Protein AF-A0A5J4YB26-F1 (afdb_monomer)

pLDDT: mean 73.68, std 24.14, range [25.22, 98.69]

Radius of gyration: 29.94 Å; Cα contacts (8 Å, |Δi|>4): 533; chains: 1; bounding box: 77×67×92 Å

Structure (mmCIF, N/CA/C/O backbone):
data_AF-A0A5J4YB26-F1
#
_entry.id   AF-A0A5J4YB26-F1
#
loop_
_atom_site.group_PDB
_atom_site.id
_atom_site.type_symbol
_atom_site.label_atom_id
_atom_site.label_alt_id
_atom_site.label_comp_id
_atom_site.label_asym_id
_atom_site.label_entity_id
_atom_site.label_seq_id
_atom_site.pdbx_PDB_ins_code
_atom_site.Cartn_x
_atom_site.Cartn_y
_atom_site.Cartn_z
_atom_site.occupancy
_atom_site.B_iso_or_equiv
_atom_site.auth_seq_id
_atom_site.auth_comp_id
_atom_site.auth_asym_id
_atom_site.auth_atom_id
_atom_site.pdbx_PDB_model_num
ATOM 1 N N . MET A 1 1 ? 15.187 0.206 20.509 1.00 40.41 1 MET A N 1
ATOM 2 C CA . MET A 1 1 ? 14.233 -0.863 20.877 1.00 40.41 1 MET A CA 1
ATOM 3 C C . MET A 1 1 ? 13.611 -1.532 19.648 1.00 40.41 1 MET A C 1
ATOM 5 O O . MET A 1 1 ? 13.842 -2.717 19.471 1.00 40.41 1 MET A O 1
ATOM 9 N N . ILE A 1 2 ? 12.955 -0.793 18.740 1.00 40.12 2 ILE A N 1
ATOM 10 C CA . ILE A 1 2 ? 12.347 -1.334 17.498 1.00 40.12 2 ILE A CA 1
ATOM 11 C C . ILE A 1 2 ? 13.345 -2.127 16.627 1.00 40.12 2 ILE A C 1
ATOM 13 O O . ILE A 1 2 ? 13.039 -3.230 16.195 1.00 40.12 2 ILE A O 1
ATOM 17 N N . ILE A 1 3 ? 14.572 -1.627 16.426 1.00 40.72 3 ILE A N 1
ATOM 18 C CA . ILE A 1 3 ? 15.612 -2.338 15.647 1.00 40.72 3 ILE A CA 1
ATOM 19 C C . ILE A 1 3 ? 16.001 -3.682 16.299 1.00 40.72 3 ILE A C 1
ATOM 21 O O . ILE A 1 3 ? 16.182 -4.681 15.609 1.00 40.72 3 ILE A O 1
ATOM 25 N N . VAL A 1 4 ? 16.073 -3.727 17.634 1.00 45.22 4 VAL A N 1
ATOM 26 C CA . VAL A 1 4 ? 16.385 -4.948 18.400 1.00 45.22 4 VAL A CA 1
ATOM 27 C C . VAL A 1 4 ? 15.220 -5.941 18.326 1.00 45.22 4 VAL A C 1
ATOM 29 O O . VAL A 1 4 ? 15.440 -7.128 18.107 1.00 45.22 4 VAL A O 1
ATOM 32 N N . GLN A 1 5 ? 13.981 -5.450 18.414 1.00 48.72 5 GLN A N 1
ATOM 33 C CA . GLN A 1 5 ? 12.765 -6.250 18.256 1.00 48.72 5 GLN A CA 1
ATOM 34 C C . GLN A 1 5 ? 12.674 -6.884 16.859 1.00 48.72 5 GLN A C 1
ATOM 36 O O . GLN A 1 5 ? 12.365 -8.068 16.746 1.00 48.72 5 GLN A O 1
ATOM 41 N N . MET A 1 6 ? 12.991 -6.128 15.802 1.00 45.78 6 MET A N 1
ATOM 42 C CA . MET A 1 6 ? 13.021 -6.639 14.427 1.00 45.78 6 MET A CA 1
ATOM 43 C C . MET A 1 6 ? 14.085 -7.732 14.251 1.00 45.78 6 MET A C 1
ATOM 45 O O . MET A 1 6 ? 13.785 -8.789 13.702 1.00 45.78 6 MET A O 1
ATOM 49 N N . SER A 1 7 ? 15.291 -7.521 14.790 1.00 43.88 7 SER A N 1
ATOM 50 C CA . SER A 1 7 ? 16.387 -8.493 14.686 1.00 43.88 7 SER A CA 1
ATOM 51 C C . SER A 1 7 ? 16.098 -9.805 15.430 1.00 43.88 7 SER A C 1
ATOM 53 O O . SER A 1 7 ? 16.418 -10.872 14.917 1.00 43.88 7 SER A O 1
ATOM 55 N N . ILE A 1 8 ? 15.479 -9.745 16.616 1.00 50.41 8 ILE A N 1
ATOM 56 C CA . ILE A 1 8 ? 15.108 -10.940 17.398 1.00 50.41 8 ILE A CA 1
ATOM 57 C C . ILE A 1 8 ? 13.956 -11.694 16.719 1.00 50.41 8 ILE A C 1
ATOM 59 O O . ILE A 1 8 ? 13.977 -12.921 16.625 1.00 50.41 8 ILE A O 1
ATOM 63 N N . ARG A 1 9 ? 12.960 -10.969 16.194 1.00 56.06 9 ARG A N 1
ATOM 64 C CA . ARG A 1 9 ? 11.796 -11.562 15.520 1.00 56.06 9 ARG A CA 1
ATOM 65 C C . ARG A 1 9 ? 12.181 -12.299 14.237 1.00 56.06 9 ARG A C 1
ATOM 67 O O . ARG A 1 9 ? 11.646 -13.379 13.979 1.00 56.06 9 ARG A O 1
ATOM 74 N N . ASP A 1 10 ? 13.118 -11.754 13.466 1.00 45.84 10 ASP A N 1
ATOM 75 C CA . ASP A 1 10 ? 13.641 -12.397 12.257 1.00 45.84 10 ASP A CA 1
ATOM 76 C C . ASP A 1 10 ? 14.317 -13.736 12.558 1.00 45.84 10 ASP A C 1
ATOM 78 O O . ASP A 1 10 ? 14.068 -14.730 11.869 1.00 45.84 10 ASP A O 1
ATOM 82 N N . GLU A 1 11 ? 15.109 -13.781 13.630 1.00 44.47 11 GLU A N 1
ATOM 83 C CA . GLU A 1 11 ? 15.840 -14.980 14.034 1.00 44.47 11 GLU A CA 1
ATOM 84 C C . GLU A 1 11 ? 14.904 -16.065 14.596 1.00 44.47 11 GLU A C 1
ATOM 86 O O . GLU A 1 11 ? 15.020 -17.229 14.211 1.00 44.47 11 GLU A O 1
ATOM 91 N N . CYS A 1 12 ? 13.911 -15.702 15.416 1.00 48.34 12 CYS A N 1
ATOM 92 C CA . CYS A 1 12 ? 12.922 -16.655 15.941 1.00 48.34 12 CYS A CA 1
ATOM 93 C C . CYS A 1 12 ? 11.986 -17.201 14.850 1.00 48.34 12 CYS A C 1
ATOM 95 O O . CYS A 1 12 ? 11.646 -18.385 14.861 1.00 48.34 12 CYS A O 1
ATOM 97 N N . THR A 1 13 ? 11.628 -16.377 13.856 1.00 47.12 13 THR A N 1
ATOM 98 C CA . THR A 1 13 ? 10.825 -16.813 12.698 1.00 47.12 13 THR A CA 1
ATOM 99 C C . THR A 1 13 ? 11.585 -17.835 11.849 1.00 47.12 13 THR A C 1
ATOM 101 O O . THR A 1 13 ? 11.000 -18.818 11.402 1.00 47.12 13 THR A O 1
ATOM 104 N N . HIS A 1 14 ? 12.901 -17.663 11.681 1.00 46.69 14 HIS A N 1
ATOM 105 C CA . HIS A 1 14 ? 13.745 -18.644 10.986 1.00 46.69 14 HIS A CA 1
ATOM 106 C C . HIS A 1 14 ? 13.886 -19.973 11.747 1.00 46.69 14 HIS A C 1
ATOM 108 O O . HIS A 1 14 ? 14.156 -21.001 11.130 1.00 46.69 14 HIS A O 1
ATOM 114 N N . ARG A 1 15 ? 13.687 -19.970 13.071 1.00 44.16 15 ARG A N 1
ATOM 115 C CA . ARG A 1 15 ? 13.785 -21.161 13.933 1.00 44.16 15 ARG A CA 1
ATOM 116 C C . ARG A 1 15 ? 12.446 -21.856 14.202 1.00 44.16 15 ARG A C 1
ATOM 118 O O . ARG A 1 15 ? 12.441 -22.919 14.813 1.00 44.16 15 ARG A O 1
ATOM 125 N N . GLY A 1 16 ? 11.325 -21.292 13.743 1.00 42.50 16 GLY A N 1
ATOM 126 C CA . GLY A 1 16 ? 9.988 -21.844 13.993 1.00 42.50 16 GLY A CA 1
ATOM 127 C C . GLY A 1 16 ? 9.535 -21.733 15.453 1.00 42.50 16 GLY A C 1
ATOM 128 O O . GLY A 1 16 ? 8.691 -22.513 15.892 1.00 42.50 16 GLY A O 1
ATOM 129 N N . GLU A 1 17 ? 10.099 -20.794 16.216 1.00 56.16 17 GLU A N 1
ATOM 130 C CA . GLU A 1 17 ? 9.740 -20.583 17.621 1.00 56.16 17 GLU A CA 1
ATOM 131 C C . GLU A 1 17 ? 8.432 -19.774 17.754 1.00 56.16 17 GLU A C 1
ATOM 133 O O . GLU A 1 17 ? 8.128 -18.942 16.890 1.00 56.16 17 GLU A O 1
ATOM 138 N N . PRO A 1 18 ? 7.639 -19.969 18.829 1.00 45.38 18 PRO A N 1
ATOM 139 C CA . PRO A 1 18 ? 6.385 -19.246 19.023 1.00 45.38 18 PRO A CA 1
ATOM 140 C C . PRO A 1 18 ? 6.619 -17.736 19.209 1.00 45.38 18 PRO A C 1
ATOM 142 O O . PRO A 1 18 ? 6.942 -17.251 20.291 1.00 45.38 18 PRO A O 1
ATOM 145 N N . THR A 1 19 ? 6.368 -16.953 18.160 1.00 57.62 19 THR A N 1
ATOM 146 C CA . THR A 1 19 ? 6.479 -15.480 18.159 1.00 57.62 19 THR A CA 1
ATOM 147 C C . THR A 1 19 ? 5.534 -14.791 19.150 1.00 57.62 19 THR A C 1
ATOM 149 O O . THR A 1 19 ? 5.773 -13.651 19.547 1.00 57.62 19 THR A O 1
ATOM 152 N N . ARG A 1 20 ? 4.480 -15.483 19.603 1.00 50.28 20 ARG A N 1
ATOM 153 C CA . ARG A 1 20 ? 3.468 -14.954 20.528 1.00 50.28 20 ARG A CA 1
ATOM 154 C C . ARG A 1 20 ? 4.021 -14.638 21.921 1.00 50.28 20 ARG A C 1
ATOM 156 O O . ARG A 1 20 ? 3.649 -13.620 22.491 1.00 50.28 20 ARG A O 1
ATOM 163 N N . GLU A 1 21 ? 4.907 -15.469 22.467 1.00 49.56 21 GLU A N 1
ATOM 164 C CA . GLU A 1 21 ? 5.466 -15.261 23.815 1.00 49.56 21 GLU A CA 1
ATOM 165 C C . GLU A 1 21 ? 6.466 -14.101 23.838 1.00 49.56 21 GLU A C 1
ATOM 167 O O . GLU A 1 21 ? 6.459 -13.286 24.757 1.00 49.56 21 GLU A O 1
ATOM 172 N N . ILE A 1 22 ? 7.246 -13.964 22.765 1.00 54.91 22 ILE A N 1
ATOM 173 C CA . ILE A 1 22 ? 8.183 -12.857 22.558 1.00 54.91 22 ILE A CA 1
ATOM 174 C C . ILE A 1 22 ? 7.421 -11.540 22.368 1.00 54.91 22 ILE A C 1
ATOM 176 O O . ILE A 1 22 ? 7.753 -10.536 22.995 1.00 54.91 22 ILE A O 1
ATOM 180 N N . ASN A 1 23 ? 6.352 -11.546 21.567 1.00 52.03 23 ASN A N 1
ATOM 181 C CA . ASN A 1 23 ? 5.495 -10.373 21.385 1.00 52.03 23 ASN A CA 1
ATOM 182 C C . ASN A 1 23 ? 4.800 -9.964 22.691 1.00 52.03 23 ASN A C 1
ATOM 184 O O . ASN A 1 23 ? 4.761 -8.776 22.999 1.00 52.03 23 ASN A O 1
ATOM 188 N N . ASN A 1 24 ? 4.326 -10.925 23.491 1.00 51.41 24 ASN A N 1
ATOM 189 C CA . ASN A 1 24 ? 3.765 -10.645 24.813 1.00 51.41 24 ASN A CA 1
ATOM 190 C C . ASN A 1 24 ? 4.822 -10.055 25.763 1.00 51.41 24 ASN A C 1
ATOM 192 O O . ASN A 1 24 ? 4.530 -9.094 26.467 1.00 51.41 24 ASN A O 1
ATOM 196 N N . ALA A 1 25 ? 6.055 -10.572 25.760 1.00 47.97 25 ALA A N 1
ATOM 197 C CA . ALA A 1 25 ? 7.146 -10.042 26.582 1.00 47.97 25 ALA A CA 1
ATOM 198 C C . ALA A 1 25 ? 7.526 -8.601 26.195 1.00 47.97 25 ALA A C 1
ATOM 200 O O . ALA A 1 25 ? 7.747 -7.765 27.070 1.00 47.97 25 ALA A O 1
ATOM 201 N N . PHE A 1 26 ? 7.540 -8.275 24.898 1.00 57.22 26 PHE A N 1
ATOM 202 C CA . PHE A 1 26 ? 7.781 -6.905 24.436 1.00 57.22 26 PHE A CA 1
ATOM 203 C C . PHE A 1 26 ? 6.594 -5.968 24.681 1.00 57.22 26 PHE A C 1
ATOM 205 O O . PHE A 1 26 ? 6.813 -4.806 25.008 1.00 57.22 26 PHE A O 1
ATOM 212 N N . GLN A 1 27 ? 5.354 -6.455 24.587 1.00 50.16 27 GLN A N 1
ATOM 213 C CA . GLN A 1 27 ? 4.171 -5.686 24.987 1.00 50.16 27 GLN A CA 1
ATOM 214 C C . GLN A 1 27 ? 4.169 -5.384 26.491 1.00 50.16 27 GLN A C 1
ATOM 216 O O . GLN A 1 27 ? 3.806 -4.278 26.877 1.00 50.16 27 GLN A O 1
ATOM 221 N N . ILE A 1 28 ? 4.628 -6.319 27.331 1.00 48.75 28 ILE A N 1
ATOM 222 C CA . ILE A 1 28 ? 4.820 -6.096 28.773 1.00 48.75 28 ILE A CA 1
ATOM 223 C C . ILE A 1 28 ? 5.913 -5.045 29.014 1.00 48.75 28 ILE A C 1
ATOM 225 O O . ILE A 1 28 ? 5.673 -4.096 29.750 1.00 48.75 28 ILE A O 1
ATOM 229 N N . LEU A 1 29 ? 7.065 -5.142 28.338 1.00 43.84 29 LEU A N 1
ATOM 230 C CA . LEU A 1 29 ? 8.142 -4.143 28.441 1.00 43.84 29 LEU A CA 1
ATOM 231 C C . LEU A 1 29 ? 7.708 -2.740 27.990 1.00 43.84 29 LEU A C 1
ATOM 233 O O . LEU A 1 29 ? 8.163 -1.752 28.553 1.00 43.84 29 LEU A O 1
ATOM 237 N N . TRP A 1 30 ? 6.819 -2.644 26.998 1.00 46.50 30 TRP A N 1
ATOM 238 C CA . TRP A 1 30 ? 6.268 -1.366 26.541 1.00 46.50 30 TRP A CA 1
ATOM 239 C C . TRP A 1 30 ? 5.185 -0.830 27.495 1.00 46.50 30 T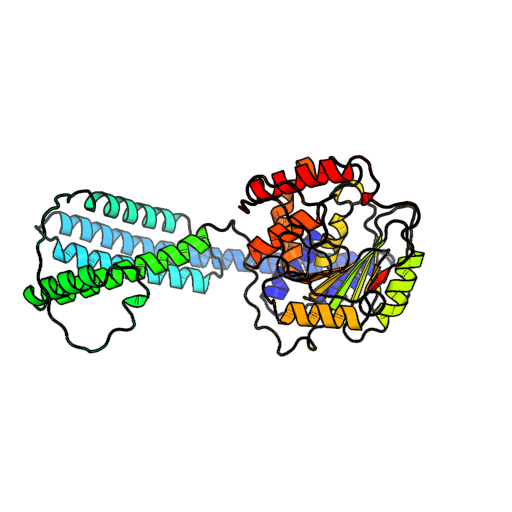RP A C 1
ATOM 241 O O . TRP A 1 30 ? 5.083 0.376 27.701 1.00 46.50 30 TRP A O 1
ATOM 251 N N . ALA A 1 31 ? 4.393 -1.706 28.121 1.00 43.97 31 ALA A N 1
ATOM 252 C CA . ALA A 1 31 ? 3.385 -1.315 29.107 1.00 43.97 31 ALA A CA 1
ATOM 253 C C . ALA A 1 31 ? 3.997 -0.897 30.463 1.00 43.97 31 ALA A C 1
ATOM 255 O O . ALA A 1 31 ? 3.450 -0.027 31.144 1.00 43.97 31 ALA A O 1
ATOM 256 N N . GLU A 1 32 ? 5.135 -1.481 30.854 1.00 44.50 32 GLU A N 1
ATOM 257 C CA . GLU A 1 32 ? 5.799 -1.235 32.145 1.00 44.50 32 GLU A CA 1
ATOM 258 C C . GLU A 1 32 ? 6.644 0.052 32.200 1.00 44.50 32 GLU A C 1
ATOM 260 O O . GLU A 1 32 ? 7.015 0.474 33.295 1.00 44.50 32 GLU A O 1
ATOM 265 N N . ASP A 1 33 ? 6.827 0.772 31.084 1.00 41.16 33 ASP A N 1
ATOM 266 C CA . ASP A 1 33 ? 7.451 2.115 31.059 1.00 41.16 33 ASP A CA 1
ATOM 267 C C . ASP A 1 33 ? 6.587 3.197 31.758 1.00 41.16 33 ASP A C 1
ATOM 269 O O . ASP A 1 33 ? 6.915 4.381 31.806 1.00 41.16 33 ASP A O 1
ATOM 273 N N . THR A 1 34 ? 5.467 2.783 32.360 1.00 44.06 34 THR A N 1
ATOM 274 C CA . THR A 1 34 ? 4.607 3.617 33.208 1.00 44.06 34 THR A CA 1
ATOM 275 C C . THR A 1 34 ? 4.614 3.215 34.692 1.00 44.06 34 THR A C 1
ATOM 277 O O . THR A 1 34 ? 3.945 3.875 35.489 1.00 44.06 34 THR A O 1
ATOM 280 N N . ALA A 1 35 ? 5.379 2.193 35.121 1.00 43.72 35 ALA A N 1
ATOM 281 C CA . ALA A 1 35 ? 5.344 1.721 36.513 1.00 43.72 35 ALA A CA 1
ATOM 282 C C . ALA A 1 35 ? 6.693 1.225 37.091 1.00 43.72 35 ALA A C 1
ATOM 284 O O . ALA A 1 35 ? 7.090 0.079 36.933 1.00 43.72 35 ALA A O 1
ATOM 285 N N . THR A 1 36 ? 7.285 2.061 37.955 1.00 45.12 36 THR A N 1
ATOM 286 C CA . THR A 1 36 ? 8.329 1.787 38.980 1.00 45.12 36 THR A CA 1
ATOM 287 C C . THR A 1 36 ? 9.696 1.189 38.545 1.00 45.12 36 THR A C 1
ATOM 289 O O . THR A 1 36 ? 9.761 0.037 38.124 1.00 45.12 36 THR A O 1
ATOM 292 N N . PRO A 1 37 ? 10.838 1.869 38.819 1.00 41.41 37 PRO A N 1
ATOM 293 C CA . PRO A 1 37 ? 12.167 1.522 38.270 1.00 41.41 37 PRO A CA 1
ATOM 294 C C . PRO A 1 37 ? 12.801 0.186 38.703 1.00 41.41 37 PRO A C 1
ATOM 296 O O . PRO A 1 37 ? 13.736 -0.284 38.068 1.00 41.41 37 PRO A O 1
ATOM 299 N N . LEU A 1 38 ? 12.346 -0.445 39.788 1.00 43.09 38 LEU A N 1
ATOM 300 C CA . LEU A 1 38 ? 13.096 -1.530 40.449 1.00 43.09 38 LEU A CA 1
ATOM 301 C C . LEU A 1 38 ? 13.007 -2.912 39.770 1.00 43.09 38 LEU A C 1
ATOM 303 O O . LEU A 1 38 ? 13.754 -3.811 40.148 1.00 43.09 38 LEU A O 1
ATOM 307 N N . LYS A 1 39 ? 12.113 -3.115 38.791 1.00 43.25 39 LYS A N 1
ATOM 308 C CA . LYS A 1 39 ? 11.963 -4.407 38.082 1.00 43.25 39 LYS A CA 1
ATOM 309 C C . LYS A 1 39 ? 12.653 -4.461 36.715 1.00 43.25 39 LYS A C 1
ATOM 311 O O . LYS A 1 39 ? 12.980 -5.556 36.257 1.00 43.25 39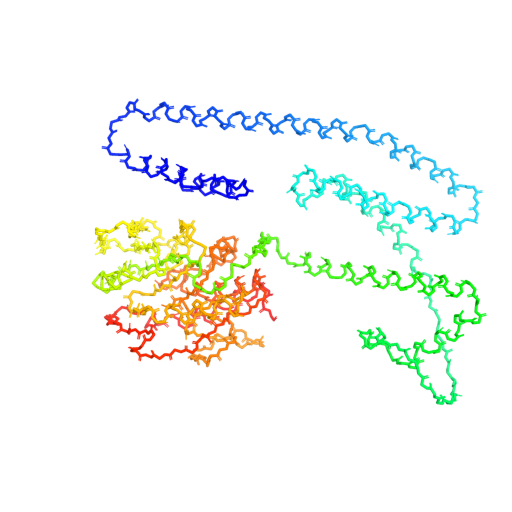 LYS A O 1
ATOM 316 N N . ALA A 1 40 ? 12.930 -3.309 36.105 1.00 47.75 40 ALA A N 1
ATOM 317 C CA . ALA A 1 40 ? 13.568 -3.221 34.792 1.00 47.75 40 ALA A CA 1
ATOM 318 C C . ALA A 1 40 ? 15.005 -3.784 34.798 1.00 47.75 40 ALA A C 1
ATOM 320 O O . ALA A 1 40 ? 15.402 -4.486 33.867 1.00 47.75 40 ALA A O 1
ATOM 321 N N . ASP A 1 41 ? 15.752 -3.581 35.887 1.00 48.81 41 ASP A N 1
ATOM 322 C CA . ASP A 1 41 ? 17.157 -4.004 35.988 1.00 48.81 41 ASP A CA 1
ATOM 323 C C . ASP A 1 41 ? 17.338 -5.529 35.928 1.00 48.81 41 ASP A C 1
ATOM 325 O O . ASP A 1 41 ? 18.287 -6.030 35.322 1.00 48.81 41 ASP A O 1
ATOM 329 N N . ALA A 1 42 ? 16.403 -6.297 36.496 1.00 52.19 42 ALA A N 1
ATOM 330 C CA . ALA A 1 42 ? 16.477 -7.758 36.491 1.00 52.19 42 ALA A CA 1
ATOM 331 C C . ALA A 1 42 ? 16.196 -8.353 35.098 1.00 52.19 42 ALA A C 1
ATOM 333 O O . ALA A 1 42 ? 16.859 -9.308 34.684 1.00 52.19 42 ALA A O 1
ATOM 334 N N . ALA A 1 43 ? 15.246 -7.774 34.356 1.00 52.78 43 ALA A N 1
ATOM 335 C CA . ALA A 1 43 ? 14.901 -8.213 33.005 1.00 52.78 43 ALA A CA 1
ATOM 336 C C . ALA A 1 43 ? 16.019 -7.890 31.999 1.00 52.78 43 ALA A C 1
ATOM 338 O O . ALA A 1 43 ? 16.396 -8.743 31.190 1.00 52.78 43 ALA A O 1
ATOM 339 N N . VAL A 1 44 ? 16.612 -6.695 32.100 1.00 56.47 44 VAL A N 1
ATOM 340 C CA . VAL A 1 44 ? 17.757 -6.279 31.274 1.00 56.47 44 VAL A CA 1
ATOM 341 C C . VAL A 1 44 ? 18.982 -7.158 31.546 1.00 56.47 44 VAL A C 1
ATOM 343 O O . VAL A 1 44 ? 19.654 -7.591 30.605 1.00 56.47 44 VAL A O 1
ATOM 346 N N . LEU A 1 45 ? 19.248 -7.497 32.811 1.00 56.22 45 LEU A N 1
ATOM 347 C CA . LEU A 1 45 ? 20.354 -8.381 33.183 1.00 56.22 45 LEU A CA 1
ATOM 348 C C . LEU A 1 45 ? 20.174 -9.804 32.625 1.00 56.22 45 LEU A C 1
ATOM 350 O O . LEU A 1 45 ? 21.124 -10.388 32.101 1.00 56.22 45 LEU A O 1
ATOM 354 N N . HIS A 1 46 ? 18.954 -10.348 32.681 1.00 58.28 46 HIS A N 1
ATOM 355 C CA . HIS A 1 46 ? 18.648 -11.675 32.141 1.00 58.28 46 HIS A CA 1
ATOM 356 C C . HIS A 1 46 ? 18.793 -11.727 30.610 1.00 58.28 46 HIS A C 1
ATOM 358 O O . HIS A 1 46 ? 19.409 -12.651 30.076 1.00 58.28 46 HIS A O 1
ATOM 364 N N . ALA A 1 47 ? 18.299 -10.707 29.898 1.00 54.47 47 ALA A N 1
ATOM 365 C CA . ALA A 1 47 ? 18.445 -10.602 28.444 1.00 54.47 47 ALA A CA 1
ATOM 366 C C . ALA A 1 47 ? 19.917 -10.466 28.014 1.00 54.47 47 ALA A C 1
ATOM 368 O O . ALA A 1 47 ? 20.353 -11.100 27.051 1.00 54.47 47 ALA A O 1
ATOM 369 N N . THR A 1 48 ? 20.706 -9.693 28.767 1.00 60.38 48 THR A N 1
ATOM 370 C CA . THR A 1 48 ? 22.144 -9.511 28.510 1.00 60.38 48 THR A CA 1
ATOM 371 C C . THR A 1 48 ? 22.911 -10.827 28.656 1.00 60.38 48 THR A C 1
ATOM 373 O O . THR A 1 48 ? 23.770 -11.135 27.830 1.00 60.38 48 THR A O 1
ATOM 376 N N . LYS A 1 49 ? 22.565 -11.643 29.660 1.00 65.56 49 LYS A N 1
ATOM 377 C CA . LYS A 1 49 ? 23.182 -12.957 29.874 1.00 65.56 49 LYS A CA 1
ATOM 378 C C . LYS A 1 49 ? 22.880 -13.936 28.730 1.00 65.56 49 LYS A C 1
ATOM 380 O O . LYS A 1 49 ? 23.799 -14.582 28.234 1.00 65.56 49 LYS A O 1
ATOM 385 N N . GLY A 1 50 ? 21.632 -13.987 28.254 1.00 66.62 50 GLY A N 1
ATOM 386 C CA . GLY A 1 50 ? 21.257 -14.834 27.112 1.00 66.62 50 GLY A CA 1
ATOM 387 C C . GLY A 1 50 ? 21.999 -14.466 25.819 1.00 66.62 50 GLY A C 1
ATOM 388 O O . GLY A 1 50 ? 22.455 -15.342 25.087 1.00 66.62 50 GLY A O 1
ATOM 389 N N . LEU A 1 51 ? 22.206 -13.169 25.569 1.00 50.97 51 LEU A N 1
ATOM 390 C CA . LEU A 1 51 ? 23.003 -12.686 24.434 1.00 50.97 51 LEU A CA 1
ATOM 391 C C . LEU A 1 51 ? 24.479 -13.105 24.524 1.00 50.97 51 LEU A C 1
ATOM 393 O O . LEU A 1 51 ? 25.061 -13.504 23.515 1.00 50.97 51 LEU A O 1
ATOM 397 N N . GLN A 1 52 ? 25.081 -13.054 25.714 1.00 60.97 52 GLN A N 1
ATOM 398 C CA . GLN A 1 52 ? 26.474 -13.470 25.922 1.00 60.97 52 GLN A CA 1
ATOM 399 C C . GLN A 1 52 ? 26.681 -14.971 25.670 1.00 60.97 52 GLN A C 1
ATOM 401 O O . GLN A 1 52 ? 27.673 -15.357 25.052 1.00 60.97 52 GLN A O 1
ATOM 406 N N . GLU A 1 53 ? 25.732 -15.815 26.079 1.00 63.66 53 GLU A N 1
ATOM 407 C CA . GLU A 1 53 ? 25.777 -17.266 25.846 1.00 63.66 53 GLU A CA 1
ATOM 408 C C . GLU A 1 53 ? 25.659 -17.613 24.348 1.00 63.66 53 GLU A C 1
ATOM 410 O O . GLU A 1 53 ? 26.389 -18.472 23.846 1.00 63.66 53 GLU A O 1
ATOM 415 N N . ILE A 1 54 ? 24.819 -16.886 23.600 1.00 59.41 54 ILE A N 1
ATOM 416 C CA . ILE A 1 54 ? 24.702 -17.032 22.137 1.00 59.41 54 ILE A CA 1
ATOM 417 C C . ILE A 1 54 ? 26.010 -16.642 21.432 1.00 59.41 54 ILE A C 1
ATOM 419 O O . ILE A 1 54 ? 26.433 -17.324 20.494 1.00 59.41 54 ILE A O 1
ATOM 423 N N . ILE A 1 55 ? 26.662 -15.560 21.871 1.00 60.00 55 ILE A N 1
ATOM 424 C CA . ILE A 1 55 ? 27.939 -15.103 21.302 1.00 60.00 55 ILE A CA 1
ATOM 425 C C . ILE A 1 55 ? 29.036 -16.152 21.528 1.00 60.00 55 ILE A C 1
ATOM 427 O O . ILE A 1 55 ? 29.715 -16.531 20.572 1.00 60.00 55 ILE A O 1
ATOM 431 N N . ALA A 1 56 ? 29.156 -16.683 22.748 1.00 73.06 56 ALA A N 1
ATOM 432 C CA . ALA A 1 56 ? 30.148 -17.706 23.083 1.00 73.06 56 ALA A CA 1
ATOM 433 C C . ALA A 1 56 ? 29.986 -18.987 22.238 1.00 73.06 56 ALA A C 1
ATOM 435 O O . ALA A 1 56 ? 30.971 -19.534 21.737 1.00 73.06 56 ALA A O 1
ATOM 436 N N . GLY A 1 57 ? 28.746 -19.432 21.995 1.00 80.12 57 GLY A N 1
ATOM 437 C CA . GLY A 1 57 ? 28.474 -20.586 21.128 1.00 80.12 57 GLY A CA 1
ATOM 438 C C . GLY A 1 57 ? 28.909 -20.376 19.669 1.00 80.12 57 GLY A C 1
ATOM 439 O O . GLY A 1 57 ? 29.409 -21.303 19.025 1.00 80.12 57 GLY A O 1
ATOM 440 N N . LYS A 1 58 ? 28.785 -19.148 19.142 1.00 66.06 58 LYS A N 1
ATOM 441 C CA . LYS A 1 58 ? 29.230 -18.816 17.775 1.00 66.06 58 LYS A CA 1
ATOM 442 C C . LYS A 1 58 ? 30.756 -18.811 17.645 1.00 66.06 58 LYS A C 1
ATOM 444 O O . LYS A 1 58 ? 31.279 -19.257 16.622 1.00 66.06 58 LYS A O 1
ATOM 449 N N . GLU A 1 59 ? 31.481 -18.364 18.669 1.00 74.38 59 GLU A N 1
ATOM 450 C CA . GLU A 1 59 ? 32.950 -18.393 18.672 1.00 74.38 59 GLU A CA 1
ATOM 451 C C . GLU A 1 59 ? 33.499 -19.825 18.633 1.00 74.38 59 GLU A C 1
ATOM 453 O O . GLU A 1 59 ? 34.420 -20.111 17.862 1.00 74.38 59 GLU A O 1
ATOM 458 N N . GLU A 1 60 ? 32.894 -20.754 19.380 1.00 80.00 60 GLU A N 1
ATOM 459 C CA . GLU A 1 60 ? 33.284 -22.168 19.361 1.00 80.00 60 GLU A CA 1
ATOM 460 C C . GLU A 1 60 ? 33.092 -22.796 17.968 1.00 80.00 60 GLU A C 1
ATOM 462 O O . GLU A 1 60 ? 33.973 -23.498 17.458 1.00 80.00 60 GLU A O 1
ATOM 467 N N . GLN A 1 61 ? 31.969 -22.502 17.306 1.00 67.12 61 GLN A N 1
ATOM 468 C CA . GLN A 1 61 ? 31.683 -23.001 15.959 1.00 67.12 61 GLN A CA 1
ATOM 469 C C . GLN A 1 61 ? 32.694 -22.479 14.924 1.00 67.12 61 GLN A C 1
ATOM 471 O O . GLN A 1 61 ? 33.174 -23.246 14.083 1.00 67.12 61 GLN A O 1
ATOM 476 N N . ILE A 1 62 ? 33.085 -21.203 15.019 1.00 62.62 62 ILE A N 1
ATOM 477 C CA . ILE A 1 62 ? 34.125 -20.606 14.166 1.00 62.62 62 ILE A CA 1
ATOM 478 C C . ILE A 1 62 ? 35.474 -21.307 14.375 1.00 62.62 62 ILE A C 1
ATOM 480 O O . ILE A 1 62 ? 36.177 -21.588 13.401 1.00 62.62 62 ILE A O 1
ATOM 484 N N . GLN A 1 63 ? 35.840 -21.636 15.617 1.00 77.81 63 GLN A N 1
ATOM 485 C CA . GLN A 1 63 ? 37.095 -22.342 15.900 1.00 77.81 63 GLN A CA 1
ATOM 486 C C . GLN A 1 63 ? 37.103 -23.773 15.345 1.00 77.81 63 GLN A C 1
ATOM 488 O O . GLN A 1 63 ? 38.105 -24.200 14.767 1.00 77.81 63 GLN A O 1
ATOM 493 N N . ARG A 1 64 ? 35.975 -24.494 15.419 1.00 72.12 64 ARG A N 1
ATOM 494 C CA . ARG A 1 64 ? 35.837 -25.832 14.810 1.00 72.12 64 ARG A CA 1
ATOM 495 C C . ARG A 1 64 ? 36.024 -25.796 13.290 1.00 72.12 64 ARG A C 1
ATOM 497 O O . ARG A 1 64 ? 36.715 -26.654 12.740 1.00 72.12 64 ARG A O 1
ATOM 504 N N . LEU A 1 65 ? 35.474 -24.783 12.616 1.00 59.19 65 LEU A N 1
ATOM 505 C CA . LEU A 1 65 ? 35.639 -24.601 11.169 1.00 59.19 65 LEU A CA 1
ATOM 506 C C . LEU A 1 65 ? 37.083 -24.247 10.787 1.00 59.19 65 LEU A C 1
ATOM 508 O O . LEU A 1 65 ? 37.615 -24.814 9.831 1.00 59.19 65 LEU A O 1
ATOM 512 N N . LYS A 1 66 ? 37.756 -23.384 11.560 1.00 65.75 66 LYS A N 1
ATOM 513 C CA . LYS A 1 66 ? 39.184 -23.073 11.361 1.00 65.75 66 LYS A CA 1
ATOM 514 C C . LYS A 1 66 ? 40.067 -24.314 11.508 1.00 65.75 66 LYS A C 1
ATOM 516 O O . LYS A 1 66 ? 40.965 -24.527 10.696 1.00 65.75 66 LYS A O 1
ATOM 521 N N . HIS A 1 67 ? 39.784 -25.157 12.500 1.00 77.44 67 HIS A N 1
ATOM 522 C CA . HIS A 1 67 ? 40.498 -26.416 12.701 1.00 77.44 67 HIS A CA 1
ATOM 523 C C . HIS A 1 67 ? 40.263 -27.403 11.543 1.00 77.44 67 HIS A C 1
ATOM 525 O O . HIS A 1 67 ? 41.208 -28.014 11.045 1.00 77.44 67 HIS A O 1
ATOM 531 N N . ALA A 1 68 ? 39.025 -27.523 11.052 1.00 61.28 68 ALA A N 1
ATOM 532 C CA . ALA A 1 68 ? 38.710 -28.355 9.889 1.00 61.28 68 ALA A CA 1
ATOM 533 C C . ALA A 1 68 ? 39.438 -27.881 8.615 1.00 61.28 68 ALA A C 1
ATOM 535 O O . ALA A 1 68 ? 40.026 -28.697 7.905 1.00 61.28 68 ALA A O 1
ATOM 536 N N . ALA A 1 69 ? 39.474 -26.568 8.359 1.00 53.97 69 ALA A N 1
ATOM 537 C CA . ALA A 1 69 ? 40.185 -25.986 7.220 1.00 53.97 69 ALA A CA 1
ATOM 538 C C . ALA A 1 69 ? 41.706 -26.234 7.285 1.00 53.97 69 ALA A C 1
ATOM 540 O O . ALA A 1 69 ? 42.327 -26.582 6.276 1.00 53.97 69 ALA A O 1
ATOM 541 N N . ALA A 1 70 ? 42.302 -26.132 8.479 1.00 73.56 70 ALA A N 1
ATOM 542 C CA . ALA A 1 70 ? 43.721 -26.415 8.695 1.00 73.56 70 ALA A CA 1
ATOM 543 C C . ALA A 1 70 ? 44.096 -27.872 8.364 1.00 73.56 70 ALA A C 1
ATOM 545 O O . ALA A 1 70 ? 45.179 -28.112 7.834 1.00 73.56 70 ALA A O 1
ATOM 546 N N . ASN A 1 71 ? 43.188 -28.827 8.594 1.00 70.19 71 ASN A N 1
ATOM 547 C CA . ASN A 1 71 ? 43.413 -30.248 8.309 1.00 70.19 71 ASN A CA 1
ATOM 548 C C . ASN A 1 71 ? 43.266 -30.616 6.822 1.00 70.19 71 ASN A C 1
ATOM 550 O O . ASN A 1 71 ? 43.836 -31.610 6.378 1.00 70.19 71 ASN A O 1
ATOM 554 N N . ILE A 1 72 ? 42.531 -29.824 6.035 1.00 60.88 72 ILE A N 1
ATOM 555 C CA . ILE A 1 72 ? 42.316 -30.072 4.596 1.00 60.88 72 ILE A CA 1
ATOM 556 C C . ILE A 1 72 ? 43.474 -29.514 3.750 1.00 60.88 72 ILE A C 1
ATOM 558 O O . ILE A 1 72 ? 43.838 -30.086 2.719 1.00 60.88 72 ILE A O 1
ATOM 562 N N . ARG A 1 73 ? 44.098 -28.418 4.199 1.00 60.41 73 ARG A N 1
ATOM 563 C CA . ARG A 1 73 ? 45.158 -27.696 3.474 1.00 60.41 73 ARG A CA 1
ATOM 564 C C . ARG A 1 73 ? 46.348 -28.575 3.018 1.00 60.41 73 ARG A C 1
ATOM 566 O O . ARG A 1 73 ? 46.745 -28.429 1.860 1.00 60.41 73 ARG A O 1
ATOM 573 N N . PRO A 1 74 ? 46.895 -29.510 3.824 1.00 73.50 74 PRO A N 1
ATOM 574 C CA . PRO A 1 74 ? 48.015 -30.355 3.399 1.00 73.50 74 PRO A CA 1
ATOM 575 C C . PRO A 1 74 ? 47.645 -31.322 2.266 1.00 73.50 74 PRO A C 1
ATOM 577 O O . PRO A 1 74 ? 48.441 -31.529 1.353 1.00 73.50 74 PRO A O 1
ATOM 580 N N . ALA A 1 75 ? 46.422 -31.865 2.274 1.00 60.78 75 ALA A N 1
ATOM 581 C CA . ALA A 1 75 ? 45.945 -32.780 1.235 1.00 60.78 75 ALA A CA 1
ATOM 582 C C . ALA A 1 75 ? 45.794 -32.072 -0.123 1.00 60.78 75 ALA A C 1
ATOM 584 O O . ALA A 1 75 ? 46.152 -32.622 -1.167 1.00 60.78 75 ALA A O 1
ATOM 585 N N . VAL A 1 76 ? 45.331 -30.817 -0.108 1.00 56.53 76 VAL A N 1
ATOM 586 C CA . VAL A 1 76 ? 45.255 -29.967 -1.308 1.00 56.53 76 VAL A CA 1
ATOM 587 C C . VAL A 1 76 ? 46.656 -29.671 -1.853 1.00 56.53 76 VAL A C 1
ATOM 589 O O . VAL A 1 76 ? 46.895 -29.815 -3.052 1.00 56.53 76 VAL A O 1
ATOM 592 N N . GLN A 1 77 ? 47.610 -29.332 -0.982 1.00 64.62 77 GLN A N 1
ATOM 593 C CA . GLN A 1 77 ? 48.998 -29.067 -1.379 1.00 64.62 77 GLN A CA 1
ATOM 594 C C . GLN A 1 77 ? 49.695 -30.312 -1.947 1.00 64.62 77 GLN A C 1
ATOM 596 O O . GLN A 1 77 ? 50.353 -30.223 -2.983 1.00 64.62 77 GLN A O 1
ATOM 601 N N . GLN A 1 78 ? 49.503 -31.479 -1.329 1.00 70.56 78 GLN A N 1
ATOM 602 C CA . GLN A 1 78 ? 50.062 -32.747 -1.802 1.00 70.56 78 GLN A CA 1
ATOM 603 C C . GLN A 1 78 ? 49.488 -33.146 -3.170 1.00 70.56 78 GLN A C 1
ATOM 605 O O . GLN A 1 78 ? 50.229 -33.573 -4.056 1.00 70.56 78 GLN A O 1
ATOM 610 N N . THR A 1 79 ? 48.186 -32.931 -3.379 1.00 58.81 79 THR A N 1
ATOM 611 C CA . THR A 1 79 ? 47.520 -33.169 -4.670 1.00 58.81 79 THR A CA 1
ATOM 612 C C . THR A 1 79 ? 48.051 -32.225 -5.752 1.00 58.81 79 THR A C 1
ATOM 614 O O . THR A 1 79 ? 48.334 -32.658 -6.868 1.00 58.81 79 THR A O 1
ATOM 617 N N . SER A 1 80 ? 48.260 -30.947 -5.419 1.00 56.41 80 SER A N 1
ATOM 618 C CA . SER A 1 80 ? 48.857 -29.967 -6.334 1.00 56.41 80 SER A CA 1
ATOM 619 C C . SER A 1 80 ? 50.300 -30.320 -6.710 1.00 56.41 80 SER A C 1
ATOM 621 O O . SER A 1 80 ? 50.681 -30.158 -7.866 1.00 56.41 80 SER A O 1
ATOM 623 N N . GLN A 1 81 ? 51.105 -30.817 -5.766 1.00 66.38 81 GLN A N 1
ATOM 624 C CA . GLN A 1 81 ? 52.484 -31.238 -6.036 1.00 66.38 81 GLN A CA 1
ATOM 625 C C . GLN A 1 81 ? 52.544 -32.488 -6.922 1.00 66.38 81 GLN A C 1
ATOM 627 O O . GLN A 1 81 ? 53.332 -32.523 -7.868 1.00 66.38 81 GLN A O 1
ATOM 632 N N . ALA A 1 82 ? 51.680 -33.477 -6.670 1.00 63.19 82 ALA A N 1
ATOM 633 C CA . ALA A 1 82 ? 51.550 -34.656 -7.525 1.00 63.19 82 ALA A CA 1
ATOM 634 C C . ALA A 1 82 ? 51.149 -34.269 -8.962 1.00 63.19 82 ALA A C 1
ATOM 636 O O . ALA A 1 82 ? 51.668 -34.823 -9.930 1.00 63.19 82 ALA A O 1
ATOM 637 N N . PHE A 1 83 ? 50.288 -33.260 -9.113 1.00 53.28 83 PHE A N 1
ATOM 638 C CA . PHE A 1 83 ? 49.867 -32.745 -10.415 1.00 53.28 83 PHE A CA 1
ATOM 639 C C . PHE A 1 83 ? 51.016 -32.091 -11.198 1.00 53.28 83 PHE A C 1
ATOM 641 O O . PHE A 1 83 ? 51.208 -32.398 -12.375 1.00 53.28 83 PHE A O 1
ATOM 648 N N . SER A 1 84 ? 51.834 -31.260 -10.543 1.00 59.22 84 SER A N 1
ATOM 649 C CA . SER A 1 84 ? 53.017 -30.645 -11.166 1.00 59.22 84 SER A CA 1
ATOM 650 C C . SER A 1 84 ? 54.039 -31.681 -11.650 1.00 59.22 84 SER A C 1
ATOM 652 O O . SER A 1 84 ? 54.704 -31.468 -12.662 1.00 59.22 84 SER A O 1
ATOM 654 N N . GLN A 1 85 ? 54.141 -32.825 -10.967 1.00 64.56 85 GLN A N 1
ATOM 655 C CA . GLN A 1 85 ? 55.012 -33.935 -11.372 1.00 64.56 85 GLN A CA 1
ATOM 656 C C . GLN A 1 85 ? 54.449 -34.720 -12.573 1.00 64.56 85 GLN A C 1
ATOM 658 O O . GLN A 1 85 ? 55.208 -35.127 -13.454 1.00 64.56 85 GLN A O 1
ATOM 663 N N . ILE A 1 86 ? 53.124 -34.886 -12.660 1.00 58.69 86 ILE A N 1
ATOM 664 C CA . ILE A 1 86 ? 52.454 -35.544 -13.798 1.00 58.69 86 ILE A CA 1
ATOM 665 C C . ILE A 1 86 ? 52.540 -34.673 -15.060 1.00 58.69 86 ILE A C 1
ATOM 667 O O . ILE A 1 86 ? 52.866 -35.178 -16.134 1.00 58.69 86 ILE A O 1
ATOM 671 N N . HIS A 1 87 ? 52.341 -33.357 -14.931 1.00 54.03 87 HIS A N 1
ATOM 672 C CA . HIS A 1 87 ? 52.440 -32.410 -16.049 1.00 54.03 87 HIS A CA 1
ATOM 673 C C . HIS A 1 87 ? 53.850 -32.368 -16.672 1.00 54.03 87 HIS A C 1
ATOM 675 O O . HIS A 1 87 ? 54.007 -32.048 -17.850 1.00 54.03 87 HIS A O 1
ATOM 681 N N . ALA A 1 88 ? 54.885 -32.712 -15.902 1.00 53.78 88 ALA A N 1
ATOM 682 C CA . ALA A 1 88 ? 56.267 -32.716 -16.367 1.00 53.78 88 ALA A CA 1
ATOM 683 C C . ALA A 1 88 ? 56.662 -33.967 -17.182 1.00 53.78 88 ALA A C 1
ATOM 685 O O . ALA A 1 88 ? 57.751 -33.967 -17.752 1.00 53.78 88 ALA A O 1
ATOM 686 N N . SER A 1 89 ? 55.836 -35.029 -17.248 1.00 54.28 89 SER A N 1
ATOM 687 C CA . SER A 1 89 ? 56.318 -36.348 -17.702 1.00 54.28 89 SER A CA 1
ATOM 688 C C . SER A 1 89 ? 55.633 -37.033 -18.898 1.00 54.28 89 SER A C 1
ATOM 690 O O . SER A 1 89 ? 56.159 -38.065 -19.308 1.00 54.28 89 SER A O 1
ATOM 692 N N . THR A 1 90 ? 54.558 -36.544 -19.549 1.00 43.09 90 THR A N 1
ATOM 693 C CA . THR A 1 90 ? 54.133 -37.081 -20.884 1.00 43.09 90 THR A CA 1
ATOM 694 C C . THR A 1 90 ? 53.000 -36.313 -21.599 1.00 43.09 90 THR A C 1
ATOM 696 O O . THR A 1 90 ? 52.194 -35.637 -20.968 1.00 43.09 90 THR A O 1
ATOM 699 N N . ASN A 1 91 ? 52.898 -36.497 -22.933 1.00 54.09 91 ASN A N 1
ATOM 700 C CA . ASN A 1 91 ? 51.793 -36.099 -23.835 1.00 54.09 91 ASN A CA 1
ATOM 701 C C . ASN A 1 91 ? 50.434 -36.728 -23.432 1.00 54.09 91 ASN A C 1
ATOM 703 O O . ASN A 1 91 ? 50.018 -37.742 -23.993 1.00 54.09 91 ASN A O 1
ATOM 707 N N . GLY A 1 92 ? 49.733 -36.136 -22.462 1.00 47.06 92 GLY A N 1
ATOM 708 C CA . GLY A 1 92 ? 48.548 -36.727 -21.824 1.00 47.06 92 GLY A CA 1
ATOM 709 C C . GLY A 1 92 ? 47.275 -35.877 -21.872 1.00 47.06 92 GLY A C 1
ATOM 710 O O . GLY A 1 92 ? 46.700 -35.595 -20.826 1.00 47.06 92 GLY A O 1
ATOM 711 N N . VAL A 1 93 ? 46.781 -35.509 -23.058 1.00 48.56 93 VAL A N 1
ATOM 712 C CA . VAL A 1 93 ? 45.527 -34.727 -23.206 1.00 48.56 93 VAL A CA 1
ATOM 713 C C . VAL A 1 93 ? 44.293 -35.477 -22.658 1.00 48.56 93 VAL A C 1
ATOM 715 O O . VAL A 1 93 ? 43.389 -34.862 -22.099 1.00 48.56 93 VAL A O 1
ATOM 718 N N . LEU A 1 94 ? 44.263 -36.815 -22.736 1.00 46.50 94 LEU A N 1
ATOM 719 C CA . LEU A 1 94 ? 43.129 -37.628 -22.259 1.00 46.50 94 LEU A CA 1
ATOM 720 C C . LEU A 1 94 ? 43.121 -37.877 -20.741 1.00 46.50 94 LEU A C 1
ATOM 722 O O . LEU A 1 94 ? 42.050 -37.969 -20.144 1.00 46.50 94 LEU A O 1
ATOM 726 N N . VAL A 1 95 ? 44.292 -37.954 -20.105 1.00 52.66 95 VAL A N 1
ATOM 727 C CA . VAL A 1 95 ? 44.399 -38.118 -18.643 1.00 52.66 95 VAL A CA 1
ATOM 728 C C . VAL A 1 95 ? 44.029 -36.810 -17.937 1.00 52.66 95 VAL A C 1
ATOM 730 O O . VAL A 1 95 ? 43.345 -36.831 -16.915 1.00 52.66 95 VAL A O 1
ATOM 733 N N . LEU A 1 96 ? 44.380 -35.669 -18.542 1.00 50.06 96 LEU A N 1
ATOM 734 C CA . LEU A 1 96 ? 44.000 -34.339 -18.062 1.00 50.06 96 LEU A CA 1
ATOM 735 C C . LEU A 1 96 ? 42.478 -34.136 -18.058 1.00 50.06 96 LEU A C 1
ATOM 737 O O . LEU A 1 96 ? 41.937 -33.667 -17.061 1.00 50.06 96 LEU A O 1
ATOM 741 N N . ALA A 1 97 ? 41.762 -34.557 -19.106 1.00 51.66 97 ALA A N 1
ATOM 742 C CA . ALA A 1 97 ? 40.303 -34.414 -19.170 1.00 51.66 97 ALA A CA 1
ATOM 743 C C . ALA A 1 97 ? 39.566 -35.233 -18.088 1.00 51.66 97 ALA A C 1
ATOM 745 O O . ALA A 1 97 ? 38.632 -34.734 -17.457 1.00 51.66 97 ALA A O 1
ATOM 746 N N . GLY A 1 98 ? 40.009 -36.470 -17.825 1.00 52.53 98 GLY A N 1
ATOM 747 C CA . GLY A 1 98 ? 39.436 -37.315 -16.769 1.00 52.53 98 GLY A CA 1
ATOM 748 C C . GLY A 1 98 ? 39.710 -36.788 -15.355 1.00 52.53 98 GLY A C 1
ATOM 749 O O . GLY A 1 98 ? 38.829 -36.832 -14.495 1.00 52.53 98 GLY A O 1
ATOM 750 N N . LEU A 1 99 ? 40.903 -36.235 -15.120 1.00 53.50 99 LEU A N 1
ATOM 751 C CA . LEU A 1 99 ? 41.283 -35.653 -13.828 1.00 53.50 99 LEU A CA 1
ATOM 752 C C . LEU A 1 99 ? 40.604 -34.301 -13.569 1.00 53.50 99 LEU A C 1
ATOM 754 O O . LEU A 1 99 ? 40.154 -34.061 -12.449 1.00 53.50 99 LEU A O 1
ATOM 758 N N . HIS A 1 100 ? 40.441 -33.456 -14.592 1.00 58.16 100 HIS A N 1
ATOM 759 C CA . HIS A 1 100 ? 39.665 -32.216 -14.478 1.00 58.16 100 HIS A CA 1
ATOM 760 C C . HIS A 1 100 ? 38.199 -32.494 -14.123 1.00 58.16 100 HIS A C 1
ATOM 762 O O . HIS A 1 100 ? 37.624 -31.796 -13.289 1.00 58.16 100 HIS A O 1
ATOM 768 N N . PHE A 1 101 ? 37.610 -33.562 -14.669 1.00 55.62 101 PHE A N 1
ATOM 769 C CA . PHE A 1 101 ? 36.253 -33.978 -14.314 1.00 55.62 101 PHE A CA 1
ATOM 770 C C . PHE A 1 101 ? 36.132 -34.391 -12.836 1.00 55.62 101 PHE A C 1
ATOM 772 O O . PHE A 1 101 ? 35.191 -33.985 -12.153 1.00 55.62 101 PHE A O 1
ATOM 779 N N . GLN A 1 102 ? 37.109 -35.133 -12.300 1.00 57.84 102 GLN A N 1
ATOM 780 C CA . GLN A 1 102 ? 37.123 -35.505 -10.878 1.00 57.84 102 GLN A CA 1
ATOM 781 C C . GLN A 1 102 ? 37.362 -34.303 -9.946 1.00 57.84 102 GLN A C 1
ATOM 783 O O . GLN A 1 102 ? 36.758 -34.239 -8.875 1.00 57.84 102 GLN A O 1
ATOM 788 N N . GLN A 1 103 ? 38.175 -33.324 -10.358 1.00 59.69 103 GLN A N 1
ATOM 789 C CA . GLN A 1 103 ? 38.387 -32.079 -9.606 1.00 59.69 103 GLN A CA 1
ATOM 790 C C . GLN A 1 103 ? 37.112 -31.236 -9.508 1.00 59.69 103 GLN A C 1
ATOM 792 O O . GLN A 1 103 ? 36.774 -30.764 -8.423 1.00 59.69 103 GLN A O 1
ATOM 797 N N . VAL A 1 104 ? 36.369 -31.100 -10.611 1.00 57.62 104 VAL A N 1
ATOM 798 C CA . VAL A 1 104 ? 35.079 -30.394 -10.615 1.00 57.62 104 VAL A CA 1
ATOM 799 C C . VAL A 1 104 ? 34.076 -31.104 -9.701 1.00 57.62 104 VAL A C 1
ATOM 801 O O . VAL A 1 104 ? 33.428 -30.450 -8.888 1.00 57.62 104 VAL A O 1
ATOM 804 N N . GLN A 1 105 ? 34.001 -32.441 -9.733 1.00 59.44 105 GLN A N 1
ATOM 805 C CA . GLN A 1 105 ? 33.113 -33.185 -8.830 1.00 59.44 105 GLN A CA 1
ATOM 806 C C . GLN A 1 105 ? 33.481 -33.036 -7.346 1.00 59.44 105 GLN A C 1
ATOM 808 O O . GLN A 1 105 ? 32.589 -32.935 -6.500 1.00 59.44 105 GLN A O 1
ATOM 813 N N . LEU A 1 106 ? 34.774 -33.008 -7.011 1.00 61.72 106 LEU A N 1
ATOM 814 C CA . LEU A 1 106 ? 35.230 -32.832 -5.632 1.00 61.72 106 LEU A CA 1
ATOM 815 C C . LEU A 1 106 ? 34.919 -31.422 -5.106 1.00 61.72 106 LEU A C 1
ATOM 817 O O . LEU A 1 106 ? 34.445 -31.283 -3.979 1.00 61.72 106 LEU A O 1
ATOM 821 N N . LEU A 1 107 ? 35.123 -30.391 -5.932 1.00 57.16 107 LEU A N 1
ATOM 822 C CA . LEU A 1 107 ? 34.806 -29.001 -5.591 1.00 57.16 107 LEU A CA 1
ATOM 823 C C . LEU A 1 107 ? 33.298 -28.784 -5.416 1.00 57.16 107 LEU A C 1
ATOM 825 O O . LEU A 1 107 ? 32.887 -28.146 -4.450 1.00 57.16 107 LEU A O 1
ATOM 829 N N . VAL A 1 108 ? 32.472 -29.388 -6.278 1.00 56.06 108 VAL A N 1
ATOM 830 C CA . VAL A 1 108 ? 31.005 -29.363 -6.145 1.00 56.06 108 VAL A CA 1
ATOM 831 C C . VAL A 1 108 ? 30.562 -30.021 -4.836 1.00 56.06 108 VAL A C 1
ATOM 833 O O . VAL A 1 108 ? 29.752 -29.449 -4.108 1.00 56.06 108 VAL A O 1
ATOM 836 N N . ARG A 1 109 ? 31.131 -31.178 -4.469 1.00 54.62 109 ARG A N 1
ATOM 837 C CA . ARG A 1 109 ? 30.806 -31.845 -3.194 1.00 54.62 109 ARG A CA 1
ATOM 838 C C . ARG A 1 109 ? 31.245 -31.038 -1.971 1.00 54.62 109 ARG A C 1
ATOM 840 O O . ARG A 1 109 ? 30.508 -30.987 -0.989 1.00 54.62 109 ARG A O 1
ATOM 847 N N . LEU A 1 110 ? 32.414 -30.399 -2.016 1.00 53.75 110 LEU A N 1
ATOM 848 C CA . LEU A 1 110 ? 32.898 -29.530 -0.937 1.00 53.75 110 LEU A CA 1
ATOM 849 C C . LEU A 1 110 ? 32.025 -28.279 -0.776 1.00 53.75 110 LEU A C 1
ATOM 851 O O .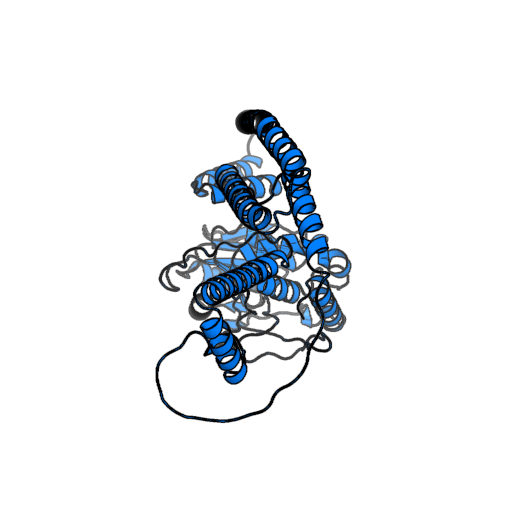 LEU A 1 110 ? 31.691 -27.916 0.352 1.00 53.75 110 LEU A O 1
ATOM 855 N N . ALA A 1 111 ? 31.595 -27.663 -1.880 1.00 50.06 111 ALA A N 1
ATOM 856 C CA . ALA A 1 111 ? 30.663 -26.539 -1.856 1.00 50.06 111 ALA A CA 1
ATOM 857 C C . ALA A 1 111 ? 29.304 -26.952 -1.260 1.00 50.06 111 ALA A C 1
ATOM 859 O O . ALA A 1 111 ? 28.807 -26.295 -0.348 1.00 50.06 111 ALA A O 1
ATOM 860 N N . GLN A 1 112 ? 28.761 -28.101 -1.679 1.00 51.50 112 GLN A N 1
ATOM 861 C CA . GLN A 1 112 ? 27.514 -28.657 -1.139 1.00 51.50 112 GLN A CA 1
ATOM 862 C C . GLN A 1 112 ? 27.602 -28.941 0.368 1.00 51.50 112 GLN A C 1
ATOM 864 O O . GLN A 1 112 ? 26.711 -28.545 1.119 1.00 51.50 112 GLN A O 1
ATOM 869 N N . LEU A 1 113 ? 28.685 -29.566 0.840 1.00 47.38 113 LEU A N 1
ATOM 870 C CA . LEU A 1 113 ? 28.915 -29.834 2.267 1.00 47.38 113 LEU A CA 1
ATOM 871 C C . LEU A 1 113 ? 29.060 -28.548 3.094 1.00 47.38 113 LEU A C 1
ATOM 873 O O . LEU A 1 113 ? 28.583 -28.485 4.227 1.00 47.38 113 LEU A O 1
ATOM 877 N N . THR A 1 114 ? 29.689 -27.517 2.528 1.00 48.31 114 THR A N 1
ATOM 878 C CA . THR A 1 114 ? 29.887 -26.228 3.205 1.00 48.31 114 THR A CA 1
ATOM 879 C C . THR A 1 114 ? 28.572 -25.452 3.316 1.00 48.31 114 THR A C 1
ATOM 881 O O . THR A 1 114 ? 28.255 -24.943 4.392 1.00 48.31 114 THR A O 1
ATOM 884 N N . CYS A 1 115 ? 27.756 -25.430 2.258 1.00 44.88 115 CYS A N 1
ATOM 885 C CA . CYS A 1 115 ? 26.438 -24.789 2.264 1.00 44.88 115 CYS A CA 1
ATOM 886 C C . CYS A 1 115 ? 25.439 -25.505 3.188 1.00 44.88 115 CYS A C 1
ATOM 888 O O . CYS A 1 115 ? 24.701 -24.845 3.916 1.00 44.88 115 CYS A O 1
ATOM 890 N N . SER A 1 116 ? 25.464 -26.842 3.224 1.00 46.09 116 SER A N 1
ATOM 891 C CA . SER A 1 116 ? 24.545 -27.645 4.049 1.00 46.09 116 SER A CA 1
ATOM 892 C C . SER A 1 116 ? 24.787 -27.481 5.555 1.00 46.09 116 SER A C 1
ATOM 894 O O . SER A 1 116 ? 23.843 -27.525 6.335 1.00 46.09 116 SER A O 1
ATOM 896 N N . ASN A 1 117 ? 26.043 -27.281 5.971 1.00 40.88 117 ASN A N 1
ATOM 897 C CA . ASN A 1 117 ? 26.418 -27.228 7.390 1.00 40.88 117 ASN A CA 1
ATOM 898 C C . ASN A 1 117 ? 26.479 -25.814 7.980 1.00 40.88 117 ASN A C 1
ATOM 900 O O . ASN A 1 117 ? 26.469 -25.670 9.201 1.00 40.88 117 ASN A O 1
ATOM 904 N N . THR A 1 118 ? 26.591 -24.774 7.150 1.00 45.72 118 THR A N 1
ATOM 905 C CA . THR A 1 118 ? 26.723 -23.391 7.642 1.00 45.72 118 THR A CA 1
ATOM 906 C C . THR A 1 118 ? 25.435 -22.587 7.542 1.00 45.72 118 THR A C 1
ATOM 908 O O . THR A 1 118 ? 25.316 -21.587 8.239 1.00 45.72 118 THR A O 1
ATOM 911 N N . GLY A 1 119 ? 24.474 -22.988 6.700 1.00 41.28 119 GLY A N 1
ATOM 912 C CA . GLY A 1 119 ? 23.250 -22.212 6.465 1.00 41.28 119 GLY A CA 1
ATOM 913 C C . GLY A 1 119 ? 23.501 -20.817 5.870 1.00 41.28 119 GLY A C 1
ATOM 914 O O . GLY A 1 119 ? 22.580 -20.008 5.804 1.00 41.28 119 GLY A O 1
ATOM 915 N N . VAL A 1 120 ? 24.734 -20.516 5.440 1.00 39.91 120 VAL A N 1
ATOM 916 C CA . VAL A 1 120 ? 25.140 -19.218 4.889 1.00 39.91 120 VAL A CA 1
ATOM 917 C C . VAL A 1 120 ? 25.461 -19.382 3.403 1.00 39.91 120 VAL A C 1
ATOM 919 O O . VAL A 1 120 ? 26.274 -20.216 3.014 1.00 39.91 120 VAL A O 1
ATOM 922 N N . ALA A 1 121 ? 24.855 -18.541 2.562 1.00 41.72 121 ALA A N 1
ATOM 923 C CA . ALA A 1 121 ? 25.010 -18.558 1.103 1.00 41.72 121 ALA A CA 1
ATOM 924 C C . ALA A 1 121 ? 26.336 -17.952 0.582 1.00 41.72 121 ALA A C 1
ATOM 926 O O . ALA A 1 121 ? 26.496 -17.757 -0.620 1.00 41.72 121 ALA A O 1
ATOM 927 N N . LYS A 1 122 ? 27.298 -17.629 1.457 1.00 44.19 122 LYS A N 1
ATOM 928 C CA . LYS A 1 122 ? 28.608 -17.080 1.069 1.00 44.19 122 LYS A CA 1
ATOM 929 C C . LYS A 1 122 ? 29.708 -18.115 1.264 1.00 44.19 122 LYS A C 1
ATOM 931 O O . LYS A 1 122 ? 29.977 -18.541 2.385 1.00 44.19 122 LYS A O 1
ATOM 936 N N . LEU A 1 123 ? 30.374 -18.461 0.164 1.00 44.47 123 LEU A N 1
ATOM 937 C CA . LEU A 1 123 ? 31.604 -19.246 0.187 1.00 44.47 123 LEU A CA 1
ATOM 938 C C . LEU A 1 123 ? 32.733 -18.439 0.864 1.00 44.47 123 LEU A C 1
ATOM 940 O O . LEU A 1 123 ? 32.830 -17.229 0.639 1.00 44.47 123 LEU A O 1
ATOM 944 N N . PRO A 1 124 ? 33.597 -19.072 1.679 1.00 50.19 124 PRO A N 1
ATOM 945 C CA . PRO A 1 124 ? 34.773 -18.417 2.247 1.00 50.19 124 PRO A CA 1
ATOM 946 C C . PRO A 1 124 ? 35.687 -17.848 1.152 1.00 50.19 124 PRO A C 1
ATOM 948 O O . PRO A 1 124 ? 35.828 -18.456 0.090 1.00 50.19 124 PRO A O 1
ATOM 951 N N . LEU A 1 125 ? 36.363 -16.728 1.440 1.00 41.38 125 LEU A N 1
ATOM 952 C CA . LEU A 1 125 ? 37.282 -16.033 0.520 1.00 41.38 125 LEU A CA 1
ATOM 953 C C . LEU A 1 125 ? 38.312 -16.990 -0.123 1.00 41.38 125 LEU A C 1
ATOM 955 O O . LEU A 1 125 ? 38.558 -16.939 -1.321 1.00 41.38 125 LEU A O 1
ATOM 959 N N . GLU A 1 126 ? 38.816 -17.949 0.656 1.00 45.69 126 GLU A N 1
ATOM 960 C CA . GLU A 1 126 ? 39.788 -18.957 0.209 1.00 45.69 126 GLU A CA 1
ATOM 961 C C . GLU A 1 126 ? 39.227 -19.915 -0.868 1.00 45.69 126 GLU A C 1
ATOM 963 O O . GLU A 1 126 ? 39.980 -20.462 -1.671 1.00 45.69 126 GLU A O 1
ATOM 968 N N . THR A 1 127 ? 37.903 -20.113 -0.928 1.00 47.34 127 THR A N 1
ATOM 969 C CA . THR A 1 127 ? 37.246 -20.962 -1.946 1.00 47.34 127 THR A CA 1
ATOM 970 C C . THR A 1 127 ? 37.046 -20.213 -3.267 1.00 47.34 127 THR A C 1
ATOM 972 O O . THR A 1 127 ? 37.065 -20.819 -4.338 1.00 47.34 127 THR A O 1
ATOM 975 N N . HIS A 1 128 ? 36.908 -18.886 -3.201 1.00 46.41 128 HIS A N 1
ATOM 976 C CA . HIS A 1 128 ? 36.807 -18.011 -4.368 1.00 46.41 128 HIS A CA 1
ATOM 977 C C . HIS A 1 128 ? 38.135 -17.944 -5.143 1.00 46.41 128 HIS A C 1
ATOM 979 O O . HIS A 1 128 ? 38.144 -18.034 -6.372 1.00 46.41 128 HIS A O 1
ATOM 985 N N . ASP A 1 129 ? 39.264 -17.886 -4.434 1.00 45.34 129 ASP A N 1
ATOM 986 C CA . ASP A 1 129 ? 40.598 -17.885 -5.049 1.00 45.34 129 ASP A CA 1
ATOM 987 C C . ASP A 1 129 ? 40.908 -19.215 -5.762 1.00 45.34 129 ASP A C 1
ATOM 989 O O . ASP A 1 129 ? 41.471 -19.228 -6.859 1.00 45.34 129 ASP A O 1
ATOM 993 N N . LEU A 1 130 ? 40.453 -20.336 -5.191 1.00 43.69 130 LEU A N 1
ATOM 994 C CA . LEU A 1 130 ? 40.531 -21.668 -5.803 1.00 43.69 130 LEU A CA 1
ATOM 995 C C . LEU A 1 130 ? 39.699 -21.773 -7.093 1.00 43.69 130 LEU A C 1
ATOM 997 O O . LEU A 1 130 ? 40.173 -22.332 -8.082 1.00 43.69 130 LEU A O 1
ATOM 1001 N N . LEU A 1 131 ? 38.488 -21.209 -7.112 1.00 44.75 131 LEU A N 1
ATOM 1002 C CA . LEU A 1 131 ? 37.628 -21.165 -8.303 1.00 44.75 131 LEU A CA 1
ATOM 1003 C C . LEU A 1 131 ? 38.216 -20.275 -9.410 1.00 44.75 131 LEU A C 1
ATOM 1005 O O . LEU A 1 131 ? 38.216 -20.663 -10.578 1.00 44.75 131 LEU A O 1
ATOM 1009 N N . SER A 1 132 ? 38.790 -19.125 -9.050 1.00 45.38 132 SER A N 1
ATOM 1010 C CA . SER A 1 132 ? 39.437 -18.206 -9.997 1.00 45.38 132 SER A CA 1
ATOM 1011 C C . SER A 1 132 ? 40.646 -18.843 -10.703 1.00 45.38 132 SER A C 1
ATOM 1013 O O . SER A 1 132 ? 40.823 -18.687 -11.917 1.00 45.38 132 SER A O 1
ATOM 1015 N N . LEU A 1 133 ? 41.432 -19.642 -9.967 1.00 41.91 133 LEU A N 1
ATOM 1016 C CA . LEU A 1 133 ? 42.584 -20.382 -10.492 1.00 41.91 133 LEU A CA 1
ATOM 1017 C C . LEU A 1 133 ? 42.176 -21.477 -11.497 1.00 41.91 133 LEU A C 1
ATOM 1019 O O . LEU A 1 133 ? 42.867 -21.703 -12.492 1.00 41.91 133 LEU A O 1
ATOM 1023 N N . VAL A 1 134 ? 41.040 -22.144 -11.271 1.00 42.91 134 VAL A N 1
ATOM 1024 C CA . VAL A 1 134 ? 40.494 -23.158 -12.192 1.00 42.91 134 VAL A CA 1
ATOM 1025 C C . VAL A 1 134 ? 39.968 -22.504 -13.475 1.00 42.91 134 VAL A C 1
ATOM 1027 O O . VAL A 1 134 ? 40.272 -22.974 -14.572 1.00 42.91 134 VAL A O 1
ATOM 1030 N N . CYS A 1 135 ? 39.259 -21.377 -13.362 1.00 42.66 135 CYS A N 1
ATOM 1031 C CA . CYS A 1 135 ? 38.711 -20.649 -14.511 1.00 42.66 135 CYS A CA 1
ATOM 1032 C C . CYS A 1 135 ? 39.797 -20.067 -15.435 1.00 42.66 135 CYS A C 1
ATOM 1034 O O . CYS A 1 135 ? 39.659 -20.122 -16.659 1.00 42.66 135 CYS A O 1
ATOM 1036 N N . HIS A 1 136 ? 40.905 -19.563 -14.877 1.00 42.53 136 HIS A N 1
ATOM 1037 C CA . HIS A 1 136 ? 42.027 -19.042 -15.670 1.00 42.53 136 HIS A CA 1
ATOM 1038 C C . HIS A 1 136 ? 42.689 -20.116 -16.547 1.00 42.53 136 HIS A C 1
ATOM 1040 O O . HIS A 1 136 ? 43.015 -19.855 -17.705 1.00 42.53 136 HIS A O 1
ATOM 1046 N N . ASN A 1 137 ? 42.834 -21.339 -16.033 1.00 39.12 137 ASN A N 1
ATOM 1047 C CA . ASN A 1 137 ? 43.431 -22.447 -16.784 1.00 39.12 137 ASN A CA 1
ATOM 1048 C C . ASN A 1 137 ? 42.502 -22.991 -17.884 1.00 39.12 137 ASN A C 1
ATOM 1050 O O . ASN A 1 137 ? 42.974 -23.465 -18.919 1.00 39.12 137 ASN A O 1
ATOM 1054 N N . PHE A 1 138 ? 41.185 -22.875 -17.699 1.00 37.47 138 PHE A N 1
ATOM 1055 C CA . PHE A 1 138 ? 40.196 -23.304 -18.689 1.00 37.47 138 PHE A CA 1
ATOM 1056 C C . PHE A 1 138 ? 40.150 -22.364 -19.909 1.00 37.47 138 PHE A C 1
ATOM 1058 O O . PHE A 1 138 ? 40.117 -22.822 -21.050 1.00 37.47 138 PHE A O 1
ATOM 1065 N N . SER A 1 139 ? 40.246 -21.047 -19.681 1.00 37.66 139 SER A N 1
ATOM 1066 C CA . SER A 1 139 ? 40.235 -20.019 -20.738 1.00 37.66 139 SER A CA 1
ATOM 1067 C C . SER A 1 139 ? 41.413 -20.147 -21.720 1.00 37.66 139 SER A C 1
ATOM 1069 O O . SER A 1 139 ? 41.246 -19.997 -22.932 1.00 37.66 139 SER A O 1
ATOM 1071 N N . ALA A 1 140 ? 42.594 -20.531 -21.224 1.00 34.50 140 ALA A N 1
ATOM 1072 C CA . ALA A 1 140 ? 43.794 -20.702 -22.046 1.00 34.50 140 ALA A CA 1
ATOM 1073 C C . ALA A 1 140 ? 43.681 -21.834 -23.091 1.00 34.50 140 ALA A C 1
ATOM 1075 O O . ALA A 1 140 ? 44.358 -21.792 -24.117 1.00 34.50 140 ALA A O 1
ATOM 1076 N N . SER A 1 141 ? 42.804 -22.822 -22.872 1.00 36.47 141 SER A N 1
ATOM 1077 C CA . SER A 1 141 ? 42.649 -23.979 -23.769 1.00 36.47 141 SER A CA 1
ATOM 1078 C C . SER A 1 141 ? 41.672 -23.739 -24.932 1.00 36.47 141 SER A C 1
ATOM 1080 O O . SER A 1 141 ? 41.730 -24.448 -25.935 1.00 36.47 141 SER A O 1
ATOM 1082 N N . CYS A 1 142 ? 40.801 -22.728 -24.851 1.00 32.16 142 CYS A N 1
ATOM 1083 C CA . CYS A 1 142 ? 39.734 -22.501 -25.837 1.00 32.16 142 CYS A CA 1
ATOM 1084 C C . CYS A 1 142 ? 40.152 -21.676 -27.072 1.00 32.16 142 CYS A C 1
ATOM 1086 O O . CYS A 1 142 ? 39.368 -21.548 -28.011 1.00 32.16 142 CYS A O 1
ATOM 1088 N N . HIS A 1 143 ? 41.375 -21.136 -27.131 1.00 30.80 143 HIS A N 1
ATOM 1089 C CA . HIS A 1 143 ? 41.797 -20.239 -28.220 1.00 30.80 143 HIS A CA 1
ATOM 1090 C C . HIS A 1 143 ? 42.314 -20.917 -29.506 1.00 30.80 143 HIS A C 1
ATOM 1092 O O . HIS A 1 143 ? 42.703 -20.229 -30.449 1.00 30.80 143 HIS A O 1
ATOM 1098 N N . LEU A 1 144 ? 42.261 -22.245 -29.607 1.00 32.34 144 LEU A N 1
ATOM 1099 C CA . LEU A 1 144 ? 42.699 -22.998 -30.787 1.00 32.34 144 LEU A CA 1
ATOM 1100 C C . LEU A 1 144 ? 41.514 -23.736 -31.423 1.00 32.34 144 LEU A C 1
ATOM 1102 O O . LEU A 1 144 ? 41.253 -24.871 -31.046 1.00 32.34 144 LEU A O 1
ATOM 1106 N N . ASN A 1 145 ? 40.790 -23.089 -32.353 1.00 30.91 145 ASN A N 1
ATOM 1107 C CA . ASN A 1 145 ? 40.209 -23.693 -33.574 1.00 30.91 145 ASN A CA 1
ATOM 1108 C C . ASN A 1 145 ? 39.217 -22.745 -34.288 1.00 30.91 145 ASN A C 1
ATOM 1110 O O . ASN A 1 145 ? 38.119 -22.477 -33.805 1.00 30.91 145 ASN A O 1
ATOM 1114 N N . ARG A 1 146 ? 39.567 -22.300 -35.504 1.00 27.47 146 ARG A N 1
ATOM 1115 C CA . ARG A 1 146 ? 38.648 -21.713 -36.499 1.00 27.47 146 ARG A CA 1
ATOM 1116 C C . ARG A 1 146 ? 39.039 -22.221 -37.884 1.00 27.47 146 ARG A C 1
ATOM 1118 O O . ARG A 1 146 ? 40.075 -21.803 -38.381 1.00 27.47 146 ARG A O 1
ATOM 1125 N N . MET A 1 147 ? 38.201 -23.044 -38.515 1.00 25.22 147 MET A N 1
ATOM 1126 C CA . MET A 1 147 ? 38.023 -23.095 -39.975 1.00 25.22 147 MET A CA 1
ATOM 1127 C C . MET A 1 147 ? 36.650 -23.692 -40.307 1.00 25.22 147 MET A C 1
ATOM 1129 O O . MET A 1 147 ? 36.234 -24.685 -39.716 1.00 25.22 147 MET A O 1
ATOM 1133 N N . SER A 1 148 ? 35.953 -23.073 -41.257 1.00 27.88 148 SER A N 1
ATOM 1134 C CA . SER A 1 148 ? 34.662 -23.494 -41.804 1.00 27.88 148 SER A CA 1
ATOM 1135 C C . SER A 1 148 ? 34.760 -23.618 -43.327 1.00 27.88 148 SER A C 1
ATOM 1137 O O . SER A 1 148 ? 35.464 -22.830 -43.956 1.00 27.88 148 SER A O 1
ATOM 1139 N N . SER A 1 149 ? 34.046 -24.583 -43.925 1.00 27.17 149 SER A N 1
ATOM 1140 C CA . SER A 1 149 ? 33.140 -24.375 -45.078 1.00 27.17 149 SER A CA 1
ATOM 1141 C C . SER A 1 149 ? 32.708 -25.680 -45.788 1.00 27.17 149 SER A C 1
ATOM 1143 O O . SER A 1 149 ? 33.457 -26.650 -45.850 1.00 27.17 149 SER A O 1
ATOM 1145 N N . LEU A 1 150 ? 31.500 -25.596 -46.378 1.00 25.80 150 LEU A N 1
ATOM 1146 C CA . LEU A 1 150 ? 30.911 -26.325 -47.526 1.00 25.80 150 LEU A CA 1
ATOM 1147 C C . LEU A 1 150 ? 29.867 -27.452 -47.294 1.00 25.80 150 LEU A C 1
ATOM 1149 O O . LEU A 1 150 ? 30.051 -28.392 -46.528 1.00 25.80 150 LEU A O 1
ATOM 1153 N N . VAL A 1 151 ? 28.760 -27.314 -48.045 1.00 27.50 151 VAL A N 1
ATOM 1154 C CA . VAL A 1 151 ? 27.546 -28.156 -48.219 1.00 27.50 151 VAL A CA 1
ATOM 1155 C C . VAL A 1 151 ? 27.441 -28.483 -49.729 1.00 27.50 151 VAL A C 1
ATOM 1157 O O . VAL A 1 151 ? 27.914 -27.656 -50.513 1.00 27.50 151 VAL A O 1
ATOM 1160 N N . PRO A 1 152 ? 26.888 -29.639 -50.181 1.00 34.97 152 PRO A N 1
ATOM 1161 C CA . PRO A 1 152 ? 25.521 -29.680 -50.748 1.00 34.97 152 PRO A CA 1
ATOM 1162 C C . PRO A 1 152 ? 24.711 -30.988 -50.493 1.00 34.97 152 PRO A C 1
ATOM 1164 O O . PRO A 1 152 ? 25.085 -31.840 -49.695 1.00 34.97 152 PRO A O 1
ATOM 1167 N N . GLU A 1 153 ? 23.529 -31.046 -51.118 1.00 31.25 153 GLU A N 1
ATOM 1168 C CA . GLU A 1 153 ? 22.240 -31.698 -50.802 1.00 31.25 153 GLU A CA 1
ATOM 1169 C C . GLU A 1 153 ? 22.077 -33.213 -51.087 1.00 31.25 153 GLU A C 1
ATOM 1171 O O . GLU A 1 153 ? 22.774 -33.752 -51.936 1.00 31.25 153 GLU A O 1
ATOM 1176 N N . GLN A 1 154 ? 21.083 -33.878 -50.455 1.00 27.36 154 GLN A N 1
ATOM 1177 C CA . GLN A 1 154 ? 19.899 -34.531 -51.087 1.00 27.36 154 GLN A CA 1
ATOM 1178 C C . GLN A 1 154 ? 19.013 -35.289 -50.057 1.00 27.36 154 GLN A C 1
ATOM 1180 O O . GLN A 1 154 ? 19.424 -35.503 -48.917 1.00 27.36 154 GLN A O 1
ATOM 1185 N N . GLY A 1 155 ? 17.751 -35.562 -50.431 1.00 27.77 155 GLY A N 1
ATOM 1186 C CA . GLY A 1 155 ? 16.609 -35.883 -49.553 1.00 27.77 155 GLY A CA 1
ATOM 1187 C C . GLY A 1 155 ? 16.325 -37.361 -49.231 1.00 27.77 155 GLY A C 1
ATOM 1188 O O . GLY A 1 155 ? 17.098 -38.253 -49.560 1.00 27.77 155 GLY A O 1
ATOM 1189 N N . GLY A 1 156 ? 15.183 -37.587 -48.566 1.00 25.53 156 GLY A N 1
ATOM 1190 C CA . GLY A 1 156 ? 14.614 -38.902 -48.244 1.00 25.53 156 GLY A CA 1
ATOM 1191 C C . GLY A 1 156 ? 13.756 -38.885 -46.970 1.00 25.53 156 GLY A C 1
ATOM 1192 O O . GLY A 1 156 ? 14.182 -38.360 -45.941 1.00 25.53 156 GLY A O 1
ATOM 1193 N N . ASP A 1 157 ? 12.542 -39.425 -47.077 1.00 29.66 157 ASP A N 1
ATOM 1194 C CA . ASP A 1 157 ? 11.475 -39.436 -46.068 1.00 29.66 157 ASP A CA 1
ATOM 1195 C C . ASP A 1 157 ? 11.539 -40.665 -45.128 1.00 29.66 157 ASP A C 1
ATOM 1197 O O . ASP A 1 157 ? 12.288 -41.602 -45.399 1.00 29.66 157 ASP A O 1
ATOM 1201 N N . VAL A 1 158 ? 10.692 -40.659 -44.083 1.00 27.55 158 VAL A N 1
ATOM 1202 C CA . VAL A 1 158 ? 10.232 -41.761 -43.187 1.00 27.55 158 VAL A CA 1
ATOM 1203 C C . VAL A 1 158 ? 10.418 -41.498 -41.673 1.00 27.55 158 VAL A C 1
ATOM 1205 O O . VAL A 1 158 ? 11.428 -40.997 -41.181 1.00 27.55 158 VAL A O 1
ATOM 1208 N N . VAL A 1 159 ? 9.332 -41.827 -40.968 1.00 29.89 159 VAL A N 1
ATOM 1209 C CA . VAL A 1 159 ? 8.854 -41.503 -39.613 1.00 29.89 159 VAL A CA 1
ATOM 1210 C C . VAL A 1 159 ? 9.603 -42.213 -38.471 1.00 29.89 159 VAL A C 1
ATOM 1212 O O . VAL A 1 159 ? 9.972 -43.375 -38.602 1.00 29.89 159 VAL A O 1
ATOM 1215 N N . GLY A 1 160 ? 9.701 -41.547 -37.305 1.00 30.48 160 GLY A N 1
ATOM 1216 C CA . GLY A 1 160 ? 9.807 -42.214 -35.994 1.00 30.48 160 GLY A CA 1
ATOM 1217 C C . GLY A 1 160 ? 10.663 -41.512 -34.924 1.00 30.48 160 GLY A C 1
ATOM 1218 O O . GLY A 1 160 ? 11.883 -41.620 -34.956 1.00 30.48 160 GLY A O 1
ATOM 1219 N N . THR A 1 161 ? 9.999 -40.911 -33.919 1.00 34.94 161 THR A N 1
ATOM 1220 C CA . THR A 1 161 ? 10.479 -40.516 -32.560 1.00 34.94 161 THR A CA 1
ATOM 1221 C C . THR A 1 161 ? 11.595 -39.466 -32.409 1.00 34.94 161 THR A C 1
ATOM 1223 O O . THR A 1 161 ? 12.735 -39.742 -32.756 1.00 34.94 161 THR A O 1
ATOM 1226 N N . LEU A 1 162 ? 11.285 -38.305 -31.787 1.00 32.56 162 LEU A N 1
ATOM 1227 C CA . LEU A 1 162 ? 12.154 -37.536 -30.855 1.00 32.56 162 LEU A CA 1
ATOM 1228 C C . LEU A 1 162 ? 11.498 -36.200 -30.434 1.00 32.56 162 LEU A C 1
ATOM 1230 O O . LEU A 1 162 ? 11.507 -35.232 -31.191 1.00 32.56 162 LEU A O 1
ATOM 1234 N N . ASP A 1 163 ? 10.980 -36.144 -29.205 1.00 40.12 163 ASP A N 1
ATOM 1235 C CA . ASP A 1 163 ? 10.299 -34.976 -28.610 1.00 40.12 163 ASP A CA 1
ATOM 1236 C C . ASP A 1 163 ? 11.250 -33.994 -27.878 1.00 40.12 163 ASP A C 1
ATOM 1238 O O . ASP A 1 163 ? 10.863 -32.905 -27.471 1.00 40.12 163 ASP A O 1
ATOM 1242 N N . LEU A 1 164 ? 12.545 -34.307 -27.762 1.00 38.12 164 LEU A N 1
ATOM 1243 C CA . LEU A 1 164 ? 13.495 -33.448 -27.032 1.00 38.12 164 LEU A CA 1
ATOM 1244 C C . LEU A 1 164 ? 14.183 -32.387 -27.917 1.00 38.12 164 LEU A C 1
ATOM 1246 O O . LEU A 1 164 ? 14.610 -31.343 -27.434 1.00 38.12 164 LEU A O 1
ATOM 1250 N N . ALA A 1 165 ? 14.261 -32.617 -29.233 1.00 37.25 165 ALA A N 1
ATOM 1251 C CA . ALA A 1 165 ? 14.915 -31.701 -30.176 1.00 37.25 165 ALA A CA 1
ATOM 1252 C C . ALA A 1 165 ? 14.072 -30.451 -30.490 1.00 37.25 165 ALA A C 1
ATOM 1254 O O . ALA A 1 165 ? 14.609 -29.431 -30.918 1.00 37.25 165 ALA A O 1
ATOM 1255 N N . SER A 1 166 ? 12.760 -30.516 -30.251 1.00 37.81 166 SER A N 1
ATOM 1256 C CA . SER A 1 166 ? 11.809 -29.426 -30.493 1.00 37.81 166 SER A CA 1
ATOM 1257 C C . SER A 1 166 ? 12.049 -28.216 -29.583 1.00 37.81 166 SER A C 1
ATOM 1259 O O . SER A 1 166 ? 11.697 -27.103 -29.953 1.00 37.81 166 SER A O 1
ATOM 1261 N N . ARG A 1 167 ? 12.669 -28.421 -28.410 1.00 42.41 167 ARG A N 1
ATOM 1262 C CA . ARG A 1 167 ? 12.881 -27.373 -27.399 1.00 42.41 167 ARG A CA 1
ATOM 1263 C C . ARG A 1 167 ? 14.206 -26.611 -27.538 1.00 42.41 167 ARG A C 1
ATOM 1265 O O . ARG A 1 167 ? 14.391 -25.620 -26.850 1.00 42.41 167 ARG A O 1
ATOM 1272 N N . LEU A 1 168 ? 15.116 -27.047 -28.415 1.00 43.84 168 LEU A N 1
ATOM 1273 C CA . LEU A 1 168 ? 16.499 -26.541 -28.469 1.00 43.84 168 LEU A CA 1
ATOM 1274 C C . LEU A 1 168 ? 16.807 -25.585 -29.638 1.00 43.84 168 LEU A C 1
ATOM 1276 O O . LEU A 1 168 ? 17.976 -25.310 -29.879 1.00 43.84 168 LEU A O 1
ATOM 1280 N N . CYS A 1 169 ? 15.811 -25.089 -30.387 1.00 39.41 169 CYS A N 1
ATOM 1281 C CA . CYS A 1 169 ? 15.997 -24.150 -31.517 1.00 39.41 169 CYS A CA 1
ATOM 1282 C C . CYS A 1 169 ? 17.135 -24.502 -32.504 1.00 39.41 169 CYS A C 1
ATOM 1284 O O . CYS A 1 169 ? 17.664 -23.641 -33.204 1.00 39.41 169 CYS A O 1
ATOM 1286 N N . LEU A 1 170 ? 17.506 -25.778 -32.617 1.00 50.75 170 LEU A N 1
ATOM 1287 C CA . LEU A 1 170 ? 18.440 -26.248 -33.629 1.00 50.75 170 LEU A CA 1
ATOM 1288 C C . LEU A 1 170 ? 17.638 -26.691 -34.849 1.00 50.75 170 LEU A C 1
ATOM 1290 O O . LEU A 1 170 ? 16.717 -27.505 -34.753 1.00 50.75 170 LEU A O 1
ATOM 1294 N N . ASN A 1 171 ? 17.993 -26.151 -36.016 1.00 53.09 171 ASN A N 1
ATOM 1295 C CA . ASN A 1 171 ? 17.402 -26.556 -37.286 1.00 53.09 171 ASN A CA 1
ATOM 1296 C C . ASN A 1 171 ? 17.501 -28.087 -37.425 1.00 53.09 171 ASN A C 1
ATOM 1298 O O . ASN A 1 171 ? 18.594 -28.657 -37.382 1.00 53.09 171 ASN A O 1
ATOM 1302 N N . ARG A 1 172 ? 16.351 -28.751 -37.627 1.00 55.31 172 ARG A N 1
ATOM 1303 C CA . ARG A 1 172 ? 16.228 -30.217 -37.769 1.00 55.31 172 ARG A CA 1
ATOM 1304 C C . ARG A 1 172 ? 17.224 -30.815 -38.770 1.00 55.31 172 ARG A C 1
ATOM 1306 O O . ARG A 1 172 ? 17.618 -31.973 -38.624 1.00 55.31 172 ARG A O 1
ATOM 1313 N N . ARG A 1 173 ? 17.637 -30.049 -39.784 1.00 59.28 173 ARG A N 1
ATOM 1314 C CA . ARG A 1 173 ? 18.619 -30.467 -40.795 1.00 59.28 173 ARG A CA 1
ATOM 1315 C C . ARG A 1 173 ? 20.028 -30.605 -40.206 1.00 59.28 173 ARG A C 1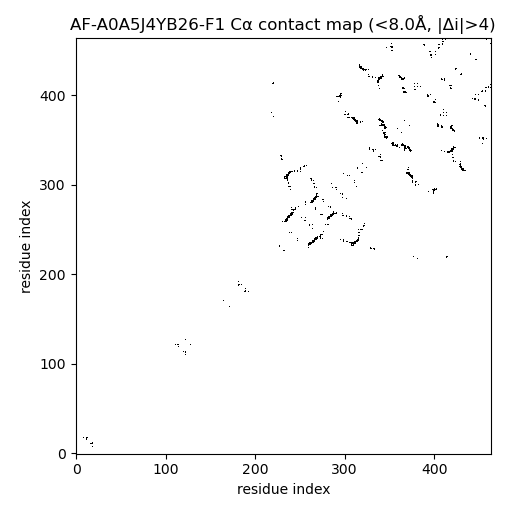
ATOM 1317 O O . ARG A 1 173 ? 20.698 -31.599 -40.482 1.00 59.28 173 ARG A O 1
ATOM 1324 N N . THR A 1 174 ? 20.437 -29.678 -39.342 1.00 60.88 174 THR A N 1
ATOM 1325 C CA . THR A 1 174 ? 21.768 -29.641 -38.715 1.00 60.88 174 THR A CA 1
ATOM 1326 C C . THR A 1 174 ? 21.949 -30.800 -37.738 1.00 60.88 174 THR A C 1
ATOM 1328 O O . THR A 1 174 ? 22.948 -31.513 -37.797 1.00 60.88 174 THR A O 1
ATOM 1331 N N . THR A 1 175 ? 20.938 -31.082 -36.912 1.00 63.03 175 THR A N 1
ATOM 1332 C CA . THR A 1 175 ? 20.968 -32.199 -35.952 1.00 63.03 175 THR A CA 1
ATOM 1333 C C . THR A 1 175 ? 21.063 -33.555 -36.657 1.00 63.03 175 THR A C 1
ATOM 1335 O O . THR A 1 175 ? 21.785 -34.446 -36.208 1.00 63.03 175 THR A O 1
ATOM 1338 N N . ARG A 1 176 ? 20.385 -33.717 -37.804 1.00 65.50 176 ARG A N 1
ATOM 1339 C CA . ARG A 1 176 ? 20.451 -34.949 -38.610 1.00 65.50 176 ARG A CA 1
ATOM 1340 C C . ARG A 1 176 ? 21.818 -35.149 -39.261 1.00 65.50 176 ARG A C 1
ATOM 1342 O O . ARG A 1 176 ? 22.344 -36.261 -39.208 1.00 65.50 176 ARG A O 1
ATOM 1349 N N . GLN A 1 177 ? 22.396 -34.099 -39.845 1.00 69.88 177 GLN A N 1
ATOM 1350 C CA . GLN A 1 177 ? 23.728 -34.164 -40.456 1.00 69.88 177 GLN A CA 1
ATOM 1351 C C . GLN A 1 177 ? 24.807 -34.467 -39.409 1.00 69.88 177 GLN A C 1
ATOM 1353 O O . GLN A 1 177 ? 25.653 -35.334 -39.629 1.00 69.88 177 GLN A O 1
ATOM 1358 N N . PHE A 1 178 ? 24.713 -33.847 -38.233 1.00 62.88 178 PHE A N 1
ATOM 1359 C CA . PHE A 1 178 ? 25.651 -34.075 -37.138 1.00 62.88 178 PHE A CA 1
ATOM 1360 C C . PHE A 1 178 ? 25.523 -35.489 -36.547 1.00 62.88 178 PHE A C 1
ATOM 1362 O O . PHE A 1 178 ? 26.519 -36.191 -36.386 1.00 62.88 178 PHE A O 1
ATOM 1369 N N . GLY A 1 179 ? 24.298 -35.983 -36.334 1.00 69.00 179 GLY A N 1
ATOM 1370 C CA . GLY A 1 179 ? 24.070 -37.361 -35.886 1.00 69.00 179 GLY A CA 1
ATOM 1371 C C . GLY A 1 179 ? 24.546 -38.418 -36.894 1.00 69.00 179 GLY A C 1
ATOM 1372 O O . GLY A 1 179 ? 25.055 -39.468 -36.505 1.00 69.00 179 GLY A O 1
ATOM 1373 N N . ALA A 1 180 ? 24.432 -38.151 -38.200 1.00 70.44 180 ALA A N 1
ATOM 1374 C CA . ALA A 1 180 ? 24.985 -39.022 -39.238 1.00 70.44 180 ALA A CA 1
ATOM 1375 C C . ALA A 1 180 ? 26.525 -39.027 -39.240 1.00 70.44 180 ALA A C 1
ATOM 1377 O O . ALA A 1 180 ? 27.121 -40.093 -39.396 1.00 70.44 180 ALA A O 1
ATOM 1378 N N . MET A 1 181 ? 27.157 -37.870 -39.012 1.00 71.12 181 MET A N 1
ATOM 1379 C CA . MET A 1 181 ? 28.611 -37.750 -38.865 1.00 71.12 181 MET A CA 1
ATOM 1380 C C . MET A 1 181 ? 29.122 -38.550 -37.659 1.00 71.12 181 MET A C 1
ATOM 1382 O O . MET A 1 181 ? 30.058 -39.333 -37.790 1.00 71.12 181 MET A O 1
ATOM 1386 N N . LEU A 1 182 ? 28.463 -38.428 -36.504 1.00 58.78 182 LEU A N 1
ATOM 1387 C CA . LEU A 1 182 ? 28.874 -39.116 -35.278 1.00 58.78 182 LEU A CA 1
ATOM 1388 C C . LEU A 1 182 ? 28.671 -40.633 -35.349 1.00 58.78 182 LEU A C 1
ATOM 1390 O O . LEU A 1 182 ? 29.506 -41.378 -34.845 1.00 58.78 182 LEU A O 1
ATOM 1394 N N . ARG A 1 183 ? 27.637 -41.117 -36.051 1.00 65.88 183 ARG A N 1
ATOM 1395 C CA . ARG A 1 183 ? 27.453 -42.561 -36.298 1.00 65.88 183 ARG A CA 1
ATOM 1396 C C . ARG A 1 183 ? 28.586 -43.180 -37.120 1.00 65.88 183 ARG A C 1
ATOM 1398 O O . ARG A 1 183 ? 28.920 -44.339 -36.898 1.00 65.88 183 ARG A O 1
ATOM 1405 N N . ARG A 1 184 ? 29.213 -42.418 -38.025 1.00 68.50 184 ARG A N 1
ATOM 1406 C CA . ARG A 1 184 ? 30.395 -42.878 -38.781 1.00 68.50 184 ARG A CA 1
ATOM 1407 C C . ARG A 1 184 ? 31.659 -42.975 -37.918 1.00 68.50 184 ARG A C 1
ATOM 1409 O O . ARG A 1 184 ? 32.578 -43.690 -38.293 1.00 68.50 184 ARG A O 1
ATOM 1416 N N . LEU A 1 185 ? 31.688 -42.307 -36.763 1.00 65.00 185 LEU A N 1
ATOM 1417 C CA . LEU A 1 185 ? 32.795 -42.344 -35.799 1.00 65.00 185 LEU A CA 1
ATOM 1418 C C . LEU A 1 185 ? 32.632 -43.445 -34.729 1.00 65.00 185 LEU A C 1
ATOM 1420 O O . LEU A 1 185 ? 33.449 -43.541 -33.813 1.00 65.00 185 LEU A O 1
ATOM 1424 N N . GLY A 1 186 ? 31.589 -44.279 -34.826 1.00 77.50 186 GLY A N 1
ATOM 1425 C CA . GLY A 1 186 ? 31.352 -45.397 -33.911 1.00 77.50 186 GLY A CA 1
ATOM 1426 C C . GLY A 1 186 ? 31.221 -44.960 -32.447 1.00 77.50 186 GLY A C 1
ATOM 1427 O O . GLY A 1 186 ? 30.649 -43.914 -32.145 1.00 77.50 186 GLY A O 1
ATOM 1428 N N . ALA A 1 187 ? 31.777 -45.754 -31.526 1.00 58.19 187 ALA A N 1
ATOM 1429 C CA . ALA A 1 187 ? 31.696 -45.507 -30.082 1.00 58.19 187 ALA A CA 1
ATOM 1430 C C . ALA A 1 187 ? 32.271 -44.139 -29.658 1.00 58.19 187 ALA A C 1
ATOM 1432 O O . ALA A 1 187 ? 31.767 -43.514 -28.725 1.00 58.19 187 ALA A O 1
ATOM 1433 N N . ILE A 1 188 ? 33.279 -43.642 -30.383 1.00 64.12 188 ILE A N 1
ATOM 1434 C CA . ILE A 1 188 ? 33.912 -42.342 -30.121 1.00 64.12 188 ILE A CA 1
ATOM 1435 C C . ILE A 1 188 ? 32.934 -41.201 -30.432 1.00 64.12 188 ILE A C 1
ATOM 1437 O O . ILE A 1 188 ? 32.815 -40.255 -29.655 1.00 64.12 188 ILE A O 1
ATOM 1441 N N . GLY A 1 189 ? 32.169 -41.312 -31.521 1.00 73.12 189 GLY A N 1
ATOM 1442 C CA . GLY A 1 189 ? 31.140 -40.331 -31.868 1.00 73.12 189 GLY A CA 1
ATOM 1443 C C . GLY A 1 189 ? 30.009 -40.264 -30.839 1.00 73.12 189 GLY A C 1
ATOM 1444 O O . GLY A 1 189 ? 29.534 -39.177 -30.515 1.00 73.12 189 GLY A O 1
ATOM 1445 N N . THR A 1 190 ? 29.613 -41.405 -30.268 1.00 68.06 190 THR A N 1
ATOM 1446 C CA . THR A 1 190 ? 28.608 -41.456 -29.194 1.00 68.06 190 THR A CA 1
ATOM 1447 C C . THR A 1 190 ? 29.119 -40.816 -27.904 1.00 68.06 190 THR A C 1
ATOM 1449 O O . THR A 1 190 ? 28.389 -40.048 -27.283 1.00 68.06 190 THR A O 1
ATOM 1452 N N . MET A 1 191 ? 30.375 -41.067 -27.520 1.00 65.12 191 MET A N 1
ATOM 1453 C CA . MET A 1 191 ? 30.978 -40.431 -26.342 1.00 65.12 191 MET A CA 1
ATOM 1454 C C . MET A 1 191 ? 31.082 -38.910 -26.497 1.00 65.12 191 MET A C 1
ATOM 1456 O O . MET A 1 191 ? 30.744 -38.180 -25.567 1.00 65.12 191 MET A O 1
ATOM 1460 N N . LEU A 1 192 ? 31.468 -38.424 -27.681 1.00 66.00 192 LEU A N 1
ATOM 1461 C CA . LEU A 1 192 ? 31.511 -36.989 -27.976 1.00 66.00 192 LEU A CA 1
ATOM 1462 C C . LEU A 1 192 ? 30.113 -36.355 -27.960 1.00 66.00 192 LEU A C 1
ATOM 1464 O O . LEU A 1 192 ? 29.954 -35.266 -27.418 1.00 66.00 192 LEU A O 1
ATOM 1468 N N . TRP A 1 193 ? 29.088 -37.043 -28.479 1.00 70.69 193 TRP A N 1
ATOM 1469 C CA . TRP A 1 193 ? 27.698 -36.569 -28.424 1.00 70.69 193 TRP A CA 1
ATOM 1470 C C . TRP A 1 193 ? 27.192 -36.418 -26.989 1.00 70.69 193 TRP A C 1
ATOM 1472 O O . TRP A 1 193 ? 26.621 -35.389 -26.638 1.00 70.69 193 TRP A O 1
ATOM 1482 N N . VAL A 1 194 ? 27.422 -37.437 -26.155 1.00 71.38 194 VAL A N 1
ATOM 1483 C CA . VAL A 1 194 ? 27.020 -37.433 -24.742 1.00 71.38 194 VAL A CA 1
ATOM 1484 C C . VAL A 1 194 ? 27.790 -36.362 -23.971 1.00 71.38 194 VAL A C 1
ATOM 1486 O O . VAL A 1 194 ? 27.193 -35.637 -23.181 1.00 71.38 194 VAL A O 1
ATOM 1489 N N . GLY A 1 195 ? 29.087 -36.197 -24.244 1.00 73.12 195 GLY A N 1
ATOM 1490 C CA . GLY A 1 195 ? 29.892 -35.116 -23.676 1.00 73.12 195 GLY A CA 1
ATOM 1491 C C . GLY A 1 195 ? 29.351 -33.732 -24.039 1.00 73.12 195 GLY A C 1
ATOM 1492 O O . GLY A 1 195 ? 29.179 -32.896 -23.159 1.00 73.12 195 GLY A O 1
ATOM 1493 N N . MET A 1 196 ? 29.003 -33.508 -25.308 1.00 71.31 196 MET A N 1
ATOM 1494 C CA . MET A 1 196 ? 28.469 -32.226 -25.777 1.00 71.31 196 MET A CA 1
ATOM 1495 C C . MET A 1 196 ? 27.076 -31.934 -25.202 1.00 71.31 196 MET A C 1
ATOM 1497 O O . MET A 1 196 ? 26.814 -30.813 -24.783 1.00 71.31 196 MET A O 1
ATOM 1501 N N . LEU A 1 197 ? 26.205 -32.945 -25.110 1.00 68.81 197 LEU A N 1
ATOM 1502 C CA . LEU A 1 197 ? 24.908 -32.834 -24.433 1.00 68.81 197 LEU A CA 1
ATOM 1503 C C . LEU A 1 197 ? 25.069 -32.490 -22.952 1.00 68.81 197 LEU A C 1
ATOM 1505 O O . LEU A 1 197 ? 24.348 -31.632 -22.454 1.00 68.81 197 LEU A O 1
ATOM 1509 N N . ASN A 1 198 ? 26.031 -33.105 -22.264 1.00 64.62 198 ASN A N 1
ATOM 1510 C CA . ASN A 1 198 ? 26.315 -32.793 -20.866 1.00 64.62 198 ASN A CA 1
ATOM 1511 C C . ASN A 1 198 ? 26.858 -31.367 -20.701 1.00 64.62 198 ASN A C 1
ATOM 1513 O O . ASN A 1 198 ? 26.451 -30.694 -19.764 1.00 64.62 198 ASN A O 1
ATOM 1517 N N . VAL A 1 199 ? 27.708 -30.880 -21.614 1.00 65.50 199 VAL A N 1
ATOM 1518 C CA . VAL A 1 199 ? 28.198 -29.487 -21.602 1.00 65.50 199 VAL A CA 1
ATOM 1519 C C . VAL A 1 199 ? 27.065 -28.496 -21.856 1.00 65.50 199 VAL A C 1
ATOM 1521 O O . VAL A 1 199 ? 26.940 -27.544 -21.100 1.00 65.50 199 VAL A O 1
ATOM 1524 N N . ILE A 1 200 ? 26.195 -28.745 -22.839 1.00 65.56 200 ILE A N 1
ATOM 1525 C CA . ILE A 1 200 ? 25.028 -27.889 -23.116 1.00 65.56 200 ILE A CA 1
ATOM 1526 C C . ILE A 1 200 ? 24.066 -27.886 -21.923 1.00 65.56 200 ILE A C 1
ATOM 1528 O O . ILE A 1 200 ? 23.557 -26.839 -21.539 1.00 65.56 200 ILE A O 1
ATOM 1532 N N . THR A 1 201 ? 23.837 -29.047 -21.302 1.00 58.94 201 THR A N 1
ATOM 1533 C CA . THR A 1 201 ? 22.983 -29.155 -20.109 1.00 58.94 201 THR A CA 1
ATOM 1534 C C . THR A 1 201 ? 23.607 -28.421 -18.919 1.00 58.94 201 THR A C 1
ATOM 1536 O O . THR A 1 201 ? 22.891 -27.774 -18.161 1.00 58.94 201 THR A O 1
ATOM 1539 N N . LEU A 1 202 ? 24.937 -28.470 -18.778 1.00 52.22 202 LEU A N 1
ATOM 1540 C CA . LEU A 1 202 ? 25.674 -27.761 -17.736 1.00 52.22 202 LEU A CA 1
ATOM 1541 C C . LEU A 1 202 ? 25.698 -26.245 -17.983 1.00 52.22 202 LEU A C 1
ATOM 1543 O O . LEU A 1 202 ? 25.505 -25.502 -17.034 1.00 52.22 202 LEU A O 1
ATOM 1547 N N . GLU A 1 203 ? 25.872 -25.781 -19.224 1.00 46.88 203 GLU A N 1
ATOM 1548 C CA . GLU A 1 203 ? 25.750 -24.362 -19.601 1.00 46.88 203 GLU A CA 1
ATOM 1549 C C . GLU A 1 203 ? 24.335 -23.827 -19.372 1.00 46.88 203 GLU A C 1
ATOM 1551 O O . GLU A 1 203 ? 24.176 -22.690 -18.946 1.00 46.88 203 GLU A O 1
ATOM 1556 N N . TYR A 1 204 ? 23.295 -24.631 -19.607 1.00 51.88 204 TYR A N 1
ATOM 1557 C CA . TYR A 1 204 ? 21.920 -24.214 -19.325 1.00 51.88 204 TYR A CA 1
ATOM 1558 C C . TYR A 1 204 ? 21.615 -24.199 -17.826 1.00 51.88 204 TYR A C 1
ATOM 1560 O O . TYR A 1 204 ? 20.934 -23.294 -17.350 1.00 51.88 204 TYR A O 1
ATOM 1568 N N . ALA A 1 205 ? 22.140 -25.169 -17.072 1.00 48.12 205 ALA A N 1
ATOM 1569 C CA . ALA A 1 205 ? 22.054 -25.168 -15.616 1.00 48.12 205 ALA A CA 1
ATOM 1570 C C . ALA A 1 205 ? 22.792 -23.954 -15.029 1.00 48.12 205 ALA A C 1
ATOM 1572 O O . ALA A 1 205 ? 22.229 -23.249 -14.199 1.00 48.12 205 ALA A O 1
ATOM 1573 N N . THR A 1 206 ? 23.989 -23.630 -15.530 1.00 45.56 206 THR A N 1
ATOM 1574 C CA . THR A 1 206 ? 24.749 -22.456 -15.082 1.00 45.56 206 THR A CA 1
ATOM 1575 C C . THR A 1 206 ? 24.188 -21.138 -15.602 1.00 45.56 206 THR A C 1
ATOM 1577 O O . THR A 1 206 ? 24.342 -20.137 -14.918 1.00 45.56 206 THR A O 1
ATOM 1580 N N . ALA A 1 207 ? 23.511 -21.097 -16.754 1.00 40.50 207 ALA A N 1
ATOM 1581 C CA . ALA A 1 207 ? 22.777 -19.919 -17.222 1.00 40.50 207 ALA A CA 1
ATOM 1582 C C . ALA A 1 207 ? 21.522 -19.674 -16.371 1.00 40.50 207 ALA A C 1
ATOM 1584 O O . ALA A 1 207 ? 21.302 -18.549 -15.930 1.00 40.50 207 ALA A O 1
ATOM 1585 N N . SER A 1 208 ? 20.769 -20.735 -16.060 1.00 39.09 208 SER A N 1
ATOM 1586 C CA . SER A 1 208 ? 19.631 -20.691 -15.137 1.00 39.09 208 SER A CA 1
ATOM 1587 C C . SER A 1 208 ? 20.053 -20.292 -13.722 1.00 39.09 208 SER A C 1
ATOM 1589 O O . SER A 1 208 ? 19.295 -19.600 -13.057 1.00 39.09 208 SER A O 1
ATOM 1591 N N . GLU A 1 209 ? 21.240 -20.702 -13.263 1.00 41.22 209 GLU A N 1
ATOM 1592 C CA . GLU A 1 209 ? 21.824 -20.282 -11.981 1.00 41.22 209 GLU A CA 1
ATOM 1593 C C . GLU A 1 209 ? 22.457 -18.873 -12.053 1.00 41.22 209 GLU A C 1
ATOM 1595 O O . GLU A 1 209 ? 22.404 -18.114 -11.086 1.00 41.22 209 GLU A O 1
ATOM 1600 N N . CYS A 1 210 ? 23.011 -18.468 -13.204 1.00 31.97 210 CYS A N 1
ATOM 1601 C CA . CYS A 1 210 ? 23.539 -17.118 -13.445 1.00 31.97 210 CYS A CA 1
ATOM 1602 C C . CYS A 1 210 ? 22.435 -16.059 -13.470 1.00 31.97 210 CYS A C 1
ATOM 1604 O O . CYS A 1 210 ? 22.664 -14.923 -13.055 1.00 31.97 210 CYS A O 1
ATOM 1606 N N . GLU A 1 211 ? 21.245 -16.401 -13.956 1.00 38.91 211 GLU A N 1
ATOM 1607 C CA . GLU A 1 211 ? 20.088 -15.504 -13.957 1.00 38.91 211 GLU A CA 1
ATOM 1608 C C . GLU A 1 211 ? 19.573 -15.256 -12.529 1.00 38.91 211 GLU A C 1
ATOM 1610 O O . GLU A 1 211 ? 19.180 -14.138 -12.190 1.00 38.91 211 GLU A O 1
ATOM 1615 N N . THR A 1 212 ? 19.715 -16.243 -11.639 1.00 40.56 212 THR A N 1
ATOM 1616 C CA . THR A 1 212 ? 19.533 -16.088 -10.187 1.00 40.56 212 THR A CA 1
ATOM 1617 C C . THR A 1 212 ? 20.637 -15.238 -9.547 1.00 40.56 212 THR A C 1
ATOM 1619 O O . THR A 1 212 ? 20.347 -14.453 -8.648 1.00 40.56 212 THR A O 1
ATOM 1622 N N . LEU A 1 213 ? 21.883 -15.322 -10.034 1.00 36.16 213 LEU A N 1
ATOM 1623 C CA . LEU A 1 213 ? 23.029 -14.531 -9.545 1.00 36.16 213 LEU A CA 1
ATOM 1624 C C . LEU A 1 213 ? 23.056 -13.069 -10.039 1.00 36.16 213 LEU A C 1
ATOM 1626 O O . LEU A 1 213 ? 23.762 -12.247 -9.456 1.00 36.16 213 LEU A O 1
ATOM 1630 N N . ARG A 1 214 ? 22.311 -12.718 -11.099 1.00 38.28 214 ARG A N 1
ATOM 1631 C CA . ARG A 1 214 ? 22.179 -11.328 -11.592 1.00 38.28 214 ARG A CA 1
ATOM 1632 C C . ARG A 1 214 ? 21.143 -10.499 -10.839 1.00 38.28 214 ARG A C 1
ATOM 1634 O O . ARG A 1 214 ? 21.090 -9.281 -11.022 1.00 38.28 214 ARG A O 1
ATOM 1641 N N . ARG A 1 215 ? 20.316 -11.120 -9.998 1.00 47.03 215 ARG A N 1
ATOM 1642 C CA . ARG A 1 215 ? 19.423 -10.373 -9.114 1.00 47.03 215 ARG A CA 1
ATOM 1643 C C . ARG A 1 215 ? 20.290 -9.732 -8.021 1.00 47.03 215 ARG A C 1
ATOM 1645 O O . ARG A 1 215 ? 21.138 -10.418 -7.455 1.00 47.03 215 ARG A O 1
ATOM 1652 N N . PRO A 1 216 ? 20.126 -8.431 -7.709 1.00 48.00 216 PRO A N 1
ATOM 1653 C CA . PRO A 1 216 ? 20.695 -7.871 -6.487 1.00 48.00 216 PRO A CA 1
ATOM 1654 C C . PRO A 1 216 ? 20.327 -8.790 -5.324 1.00 48.00 216 PRO A C 1
ATOM 1656 O O . PRO A 1 216 ? 19.242 -9.369 -5.361 1.00 48.00 216 PRO A O 1
ATOM 1659 N N . ASN A 1 217 ? 21.220 -8.929 -4.342 1.00 48.00 217 ASN A N 1
ATOM 1660 C CA . ASN A 1 217 ? 21.068 -9.790 -3.164 1.00 48.00 217 ASN A CA 1
ATOM 1661 C C . ASN A 1 217 ? 19.843 -9.396 -2.309 1.00 48.00 217 ASN A C 1
ATOM 1663 O O . ASN A 1 217 ? 19.999 -8.915 -1.190 1.00 48.00 217 ASN A O 1
ATOM 1667 N N . PHE A 1 218 ? 18.632 -9.570 -2.826 1.00 51.31 218 PHE A N 1
ATOM 1668 C CA . PHE A 1 218 ? 17.406 -9.507 -2.060 1.00 51.31 218 PHE A CA 1
ATOM 1669 C C . PHE A 1 218 ? 17.248 -10.855 -1.359 1.00 51.31 218 PHE A C 1
ATOM 1671 O O . PHE A 1 218 ? 17.424 -11.898 -2.001 1.00 51.31 218 PHE A O 1
ATOM 1678 N N . PRO A 1 219 ? 16.944 -10.874 -0.054 1.00 55.25 219 PRO A N 1
ATOM 1679 C CA . PRO A 1 219 ? 16.622 -12.109 0.633 1.00 55.25 219 PRO A CA 1
ATOM 1680 C C . PRO A 1 219 ? 15.465 -12.778 -0.107 1.00 55.25 219 PRO A C 1
ATOM 1682 O O . PRO A 1 219 ? 14.401 -12.186 -0.303 1.00 55.25 219 PRO A O 1
ATOM 1685 N N . HIS A 1 220 ? 15.689 -14.011 -0.566 1.00 56.06 220 HIS A N 1
ATOM 1686 C CA . HIS A 1 220 ? 14.640 -14.761 -1.233 1.00 56.06 220 HIS A CA 1
ATOM 1687 C C . HIS A 1 220 ? 13.480 -14.933 -0.257 1.00 56.06 220 HIS A C 1
ATOM 1689 O O . HIS A 1 220 ? 13.608 -15.579 0.787 1.00 56.06 220 HIS A O 1
ATOM 1695 N N . CYS A 1 221 ? 12.331 -14.375 -0.629 1.00 62.25 221 CYS A N 1
ATOM 1696 C CA . CYS A 1 221 ? 11.056 -14.772 -0.067 1.00 62.25 221 CYS A CA 1
ATOM 1697 C C . CYS A 1 221 ? 10.882 -16.230 -0.472 1.00 62.25 221 CYS A C 1
ATOM 1699 O O . CYS A 1 221 ? 10.504 -16.514 -1.607 1.00 62.25 221 CYS A O 1
ATOM 1701 N N . SER A 1 222 ? 11.288 -17.155 0.401 1.00 51.28 222 SER A N 1
ATOM 1702 C CA . SER A 1 222 ? 11.161 -18.578 0.105 1.00 51.28 222 SER A CA 1
ATOM 1703 C C . SER A 1 222 ? 9.712 -18.838 -0.304 1.00 51.28 222 SER A C 1
ATOM 1705 O O . SER A 1 222 ? 8.825 -18.330 0.387 1.00 51.28 222 SER A O 1
ATOM 1707 N N . PRO A 1 223 ? 9.456 -19.581 -1.396 1.00 52.72 223 PRO A N 1
ATOM 1708 C CA . PRO A 1 223 ? 8.131 -20.076 -1.741 1.00 52.72 223 PRO A CA 1
ATOM 1709 C C . PRO A 1 223 ? 7.557 -20.840 -0.547 1.00 52.72 223 PRO A C 1
ATOM 1711 O O . PRO A 1 223 ? 7.781 -22.038 -0.379 1.00 52.72 223 PRO A O 1
ATOM 1714 N N . VAL A 1 224 ? 6.877 -20.142 0.359 1.00 49.78 224 VAL A N 1
ATOM 1715 C CA . VAL A 1 224 ? 6.189 -20.791 1.464 1.00 49.78 224 VAL A CA 1
ATOM 1716 C C . VAL A 1 224 ? 5.068 -21.577 0.814 1.00 49.78 224 VAL A C 1
ATOM 1718 O O . VAL A 1 224 ? 4.347 -21.027 -0.019 1.00 49.78 224 VAL A O 1
ATOM 1721 N N . LYS A 1 225 ? 4.951 -22.860 1.171 1.00 44.44 225 LYS A N 1
ATOM 1722 C CA . LYS A 1 225 ? 3.834 -23.715 0.760 1.00 44.44 225 LYS A CA 1
ATOM 1723 C C . LYS A 1 225 ? 2.543 -22.923 0.951 1.00 44.44 225 LYS A C 1
ATOM 1725 O O . LYS A 1 225 ? 2.188 -22.611 2.086 1.00 44.44 225 LYS A O 1
ATOM 1730 N N . TYR A 1 226 ? 1.920 -22.530 -0.157 1.00 49.84 226 TYR A N 1
ATOM 1731 C CA . TYR A 1 226 ? 0.675 -21.781 -0.130 1.00 49.84 226 TYR A CA 1
ATOM 1732 C C . TYR A 1 226 ? -0.356 -22.621 0.618 1.00 49.84 226 TYR A C 1
ATOM 1734 O O . TYR A 1 226 ? -0.492 -23.819 0.354 1.00 49.84 226 TYR A O 1
ATOM 1742 N N . TYR A 1 227 ? -1.010 -22.005 1.603 1.00 43.56 227 TYR A N 1
ATOM 1743 C CA . TYR A 1 227 ? -2.128 -22.627 2.292 1.00 43.56 227 TYR A CA 1
ATOM 1744 C C . TYR A 1 227 ? -3.217 -22.962 1.265 1.00 43.56 227 TYR A C 1
ATOM 1746 O O . TYR A 1 227 ? -3.366 -22.299 0.234 1.00 43.56 227 TYR A O 1
ATOM 1754 N N . SER A 1 228 ? -3.918 -24.059 1.513 1.00 43.22 228 SER A N 1
ATOM 1755 C CA . SER A 1 228 ? -5.075 -24.481 0.739 1.00 43.22 228 SER A CA 1
ATOM 1756 C C . SER A 1 228 ? -6.174 -23.420 0.856 1.00 43.22 228 SER A C 1
ATOM 1758 O O . SER A 1 228 ? -6.657 -23.195 1.944 1.00 43.22 228 SER A O 1
ATOM 1760 N N . HIS A 1 229 ? -6.591 -22.813 -0.256 1.00 56.41 229 HIS A N 1
ATOM 1761 C CA . HIS A 1 229 ? -7.694 -21.842 -0.371 1.00 56.41 229 HIS A CA 1
ATOM 1762 C C . HIS A 1 229 ? -7.493 -20.407 0.208 1.00 56.41 229 HIS A C 1
ATOM 1764 O O . HIS A 1 229 ? -6.820 -20.221 1.220 1.00 56.41 229 HIS A O 1
ATOM 1770 N N . PRO A 1 230 ? -8.115 -19.372 -0.414 1.00 51.75 230 PRO A N 1
ATOM 1771 C CA . PRO A 1 230 ? -8.075 -17.965 0.022 1.00 51.75 230 PRO A CA 1
ATOM 1772 C C . PRO A 1 230 ? -8.703 -17.689 1.399 1.00 51.75 230 PRO A C 1
ATOM 1774 O O . PRO A 1 230 ? -8.535 -16.595 1.934 1.00 51.75 230 PRO A O 1
ATOM 1777 N N . GLU A 1 231 ? -9.440 -18.648 1.965 1.00 54.91 231 GLU A N 1
ATOM 1778 C CA . GLU A 1 231 ? -10.153 -18.491 3.241 1.00 54.91 231 GLU A CA 1
ATOM 1779 C C . GLU A 1 231 ? -9.261 -18.708 4.484 1.00 54.91 231 GLU A C 1
ATOM 1781 O O . GLU A 1 231 ? -9.679 -18.398 5.597 1.00 54.91 231 GLU A O 1
ATOM 1786 N N . ASP A 1 232 ? -8.013 -19.167 4.325 1.00 55.09 232 ASP A N 1
ATOM 1787 C CA . ASP A 1 232 ? -7.249 -19.758 5.440 1.00 55.09 232 ASP A CA 1
ATOM 1788 C C . ASP A 1 232 ? -6.227 -18.821 6.124 1.00 55.09 232 ASP A C 1
ATOM 1790 O O . ASP A 1 232 ? -5.545 -19.219 7.073 1.00 55.09 232 ASP A O 1
ATOM 1794 N N . GLY A 1 233 ? -6.100 -17.564 5.685 1.00 72.94 233 GLY A N 1
ATOM 1795 C CA . GLY A 1 233 ? -5.114 -16.621 6.223 1.00 72.94 233 GLY A CA 1
ATOM 1796 C C . GLY A 1 233 ? -5.739 -15.392 6.889 1.00 72.94 233 GLY A C 1
ATOM 1797 O O . GLY A 1 233 ? -6.329 -14.583 6.176 1.00 72.94 233 GLY A O 1
ATOM 1798 N N . PRO A 1 234 ? -5.570 -15.162 8.207 1.00 92.94 234 PRO A N 1
ATOM 1799 C CA . PRO A 1 234 ? -5.933 -13.879 8.805 1.00 92.94 234 PRO A CA 1
ATOM 1800 C C . PRO A 1 234 ? -5.169 -12.719 8.144 1.00 92.94 234 PRO A C 1
ATOM 1802 O O . PRO A 1 234 ? -3.986 -12.844 7.826 1.00 92.94 234 PRO A O 1
ATOM 1805 N N . VAL A 1 235 ? -5.836 -11.579 7.964 1.00 97.25 235 VAL A N 1
ATOM 1806 C CA . VAL A 1 235 ? -5.280 -10.349 7.382 1.00 97.25 235 VAL A CA 1
ATOM 1807 C C . VAL A 1 235 ? -4.980 -9.336 8.486 1.00 97.25 235 VAL A C 1
ATOM 1809 O O . VAL A 1 235 ? -5.774 -9.156 9.417 1.00 97.25 235 VAL A O 1
ATOM 1812 N N . THR A 1 236 ? -3.843 -8.650 8.361 1.00 98.50 236 THR A N 1
ATOM 1813 C CA . THR A 1 236 ? -3.587 -7.389 9.065 1.00 98.50 236 THR A CA 1
ATOM 1814 C C . THR A 1 236 ? -3.974 -6.228 8.156 1.00 98.50 236 THR A C 1
ATOM 1816 O O . THR A 1 236 ? -3.483 -6.130 7.036 1.00 98.50 236 THR A O 1
ATOM 1819 N N . VAL A 1 237 ? -4.819 -5.316 8.625 1.00 98.69 237 VAL A N 1
ATOM 1820 C CA . VAL A 1 237 ? -5.100 -4.059 7.922 1.00 98.69 237 VAL A CA 1
ATOM 1821 C C . VAL A 1 237 ? -4.170 -2.971 8.449 1.00 98.69 237 VAL A C 1
ATOM 1823 O O . VAL A 1 237 ? -4.016 -2.840 9.657 1.00 98.69 237 VAL A O 1
ATOM 1826 N N . VAL A 1 238 ? -3.564 -2.172 7.576 1.00 98.69 238 VAL A N 1
ATOM 1827 C CA . VAL A 1 238 ? -2.759 -0.998 7.929 1.00 98.69 238 VAL A CA 1
ATOM 1828 C C . VAL A 1 238 ? -3.408 0.244 7.326 1.00 98.69 238 VAL A C 1
ATOM 1830 O O . VAL A 1 238 ? -3.493 0.376 6.106 1.00 98.69 238 VAL A O 1
ATOM 1833 N N . LEU A 1 239 ? -3.847 1.158 8.188 1.00 98.31 239 LEU A N 1
ATOM 1834 C CA . LEU A 1 239 ? -4.516 2.404 7.812 1.00 98.31 239 LEU A CA 1
ATOM 1835 C C . LEU A 1 239 ? -3.636 3.592 8.192 1.00 98.31 239 LEU A C 1
ATOM 1837 O O . LEU A 1 239 ? -3.184 3.683 9.335 1.00 98.31 239 LEU A O 1
ATOM 1841 N N . LEU A 1 240 ? -3.406 4.517 7.262 1.00 95.50 240 LEU A N 1
ATOM 1842 C CA . LEU A 1 240 ? -2.696 5.762 7.552 1.00 95.50 240 LEU A CA 1
ATOM 1843 C C . LEU A 1 240 ? -3.696 6.835 7.989 1.00 95.50 240 LEU A C 1
ATOM 1845 O O . LEU A 1 240 ? -4.462 7.311 7.170 1.00 95.50 240 LEU A O 1
ATOM 1849 N N . ASN A 1 241 ? -3.666 7.254 9.252 1.00 94.75 241 ASN A N 1
ATOM 1850 C CA . ASN A 1 241 ? -4.434 8.395 9.741 1.00 94.75 241 ASN A CA 1
ATOM 1851 C C . ASN A 1 241 ? -3.588 9.674 9.664 1.00 94.75 241 ASN A C 1
ATOM 1853 O O . ASN A 1 241 ? -2.638 9.832 10.439 1.00 94.75 241 ASN A O 1
ATOM 1857 N N . PHE A 1 242 ? -3.952 10.605 8.777 1.00 90.88 242 PHE A N 1
ATOM 1858 C CA . PHE A 1 242 ? -3.308 11.921 8.731 1.00 90.88 242 PHE A CA 1
ATOM 1859 C C . PHE A 1 242 ? -4.211 13.031 9.275 1.00 90.88 242 PHE A C 1
ATOM 1861 O O . PHE A 1 242 ? -3.899 13.647 10.288 1.00 90.88 242 PHE A O 1
ATOM 1868 N N . LYS A 1 243 ? -5.346 13.311 8.629 1.00 93.19 243 LYS A N 1
ATOM 1869 C CA . LYS A 1 243 ? -6.263 14.395 9.044 1.00 93.19 243 LYS A CA 1
ATOM 1870 C C . LYS A 1 243 ? -7.734 13.978 9.022 1.00 93.19 243 LYS A C 1
ATOM 1872 O O . LYS A 1 243 ? -8.611 14.839 9.032 1.00 93.19 243 LYS A O 1
ATOM 1877 N N . ARG A 1 244 ? -8.017 12.672 8.982 1.00 94.06 244 ARG A N 1
ATOM 1878 C CA . ARG A 1 244 ? -9.370 12.130 8.774 1.00 94.06 244 ARG A CA 1
ATOM 1879 C C . ARG A 1 244 ? -9.735 11.079 9.824 1.00 94.06 244 ARG A C 1
ATOM 1881 O O . ARG A 1 244 ? -10.258 10.014 9.505 1.00 94.06 244 ARG A O 1
ATOM 1888 N N . SER A 1 245 ? -9.512 11.398 11.098 1.00 95.44 245 SER A N 1
ATOM 1889 C CA . SER A 1 245 ? -9.808 10.501 12.226 1.00 95.44 245 SER A CA 1
ATOM 1890 C C . SER A 1 245 ? -11.265 10.009 12.253 1.00 95.44 245 SER A C 1
ATOM 1892 O O . SER A 1 245 ? -11.512 8.864 12.636 1.00 95.44 245 SER A O 1
ATOM 1894 N N . ASP A 1 246 ? -12.223 10.820 11.793 1.00 96.31 246 ASP A N 1
ATOM 1895 C CA . ASP A 1 246 ? -13.632 10.423 11.659 1.00 96.31 246 ASP A CA 1
ATOM 1896 C C . ASP A 1 246 ? -13.852 9.353 10.580 1.00 96.31 246 ASP A C 1
ATOM 1898 O O . ASP A 1 246 ? -14.659 8.441 10.771 1.00 96.31 246 ASP A O 1
ATOM 1902 N N . ASN A 1 247 ? -13.134 9.430 9.456 1.00 97.44 247 ASN A N 1
ATOM 1903 C CA . ASN A 1 247 ? -13.190 8.395 8.426 1.00 97.44 247 ASN A CA 1
ATOM 1904 C C . ASN A 1 247 ? -12.527 7.113 8.923 1.00 97.44 247 ASN A C 1
ATOM 1906 O O . ASN A 1 247 ? -13.130 6.048 8.824 1.00 97.44 247 ASN A O 1
ATOM 1910 N N . ILE A 1 248 ? -11.346 7.220 9.541 1.00 97.81 248 ILE A N 1
ATOM 1911 C CA . ILE A 1 248 ? -10.668 6.076 10.158 1.00 97.81 248 ILE A CA 1
ATOM 1912 C C . ILE A 1 248 ? -11.584 5.386 11.166 1.00 97.81 248 ILE A C 1
ATOM 1914 O O . ILE A 1 248 ? -11.686 4.164 11.148 1.00 97.81 248 ILE A O 1
ATOM 1918 N N . ARG A 1 249 ? -12.305 6.138 12.009 1.00 98.06 249 ARG A N 1
ATOM 1919 C CA . ARG A 1 249 ? -13.267 5.556 12.954 1.00 98.06 249 ARG A CA 1
ATOM 1920 C C . ARG A 1 249 ? -14.322 4.715 12.234 1.00 98.06 249 ARG A C 1
ATOM 1922 O O . ARG A 1 249 ? -14.501 3.565 12.610 1.00 98.06 249 ARG A O 1
ATOM 1929 N N . LYS A 1 250 ? -14.939 5.240 11.169 1.00 98.25 250 LYS A N 1
ATOM 1930 C CA . LYS A 1 250 ? -15.932 4.508 10.357 1.00 98.25 250 LYS A CA 1
ATOM 1931 C C . LYS A 1 250 ? -15.343 3.258 9.698 1.00 98.25 250 LYS A C 1
ATOM 1933 O O . LYS A 1 250 ? -15.990 2.213 9.701 1.00 98.25 250 LYS A O 1
ATOM 1938 N N . ILE A 1 251 ? -14.132 3.357 9.145 1.00 98.56 251 ILE A N 1
ATOM 1939 C CA . ILE A 1 251 ? -13.432 2.225 8.521 1.00 98.56 251 ILE A CA 1
ATOM 1940 C C . ILE A 1 251 ? -13.185 1.136 9.571 1.00 98.56 251 ILE A C 1
ATOM 1942 O O . ILE A 1 251 ? -13.561 -0.018 9.368 1.00 98.56 251 ILE A O 1
ATOM 1946 N N . VAL A 1 252 ? -12.613 1.509 10.720 1.00 98.44 252 VAL A N 1
ATOM 1947 C CA . VAL A 1 252 ? -12.308 0.583 11.817 1.00 98.44 252 VAL A CA 1
ATOM 1948 C C . VAL A 1 252 ? -13.585 -0.037 12.384 1.00 98.44 252 VAL A C 1
ATOM 1950 O O . VAL A 1 252 ? -13.609 -1.252 12.551 1.00 98.44 252 VAL A O 1
ATOM 1953 N N . ASP A 1 253 ? -14.649 0.745 12.608 1.00 98.44 253 ASP A N 1
ATOM 1954 C CA . ASP A 1 253 ? -15.956 0.267 13.094 1.00 98.44 253 ASP A CA 1
ATOM 1955 C C . ASP A 1 253 ? -16.515 -0.878 12.235 1.00 98.44 253 ASP A C 1
ATOM 1957 O O . ASP A 1 253 ? -17.113 -1.815 12.766 1.00 98.44 253 ASP A O 1
ATOM 1961 N N . ASN A 1 254 ? -16.291 -0.840 10.919 1.00 98.31 254 ASN A N 1
ATOM 1962 C CA . ASN A 1 254 ? -16.685 -1.919 10.016 1.00 98.31 254 ASN A CA 1
ATOM 1963 C C . ASN A 1 254 ? -15.686 -3.082 10.066 1.00 98.31 254 ASN A C 1
ATOM 1965 O O . ASN A 1 254 ? -16.067 -4.217 10.356 1.00 98.31 254 ASN A O 1
ATOM 1969 N N . MET A 1 255 ? -14.398 -2.800 9.852 1.00 98.38 255 MET A N 1
ATOM 1970 C CA . MET A 1 255 ? -13.365 -3.827 9.692 1.00 98.38 255 MET A CA 1
ATOM 1971 C C . MET A 1 255 ? -13.120 -4.670 10.947 1.00 98.38 255 MET A C 1
ATOM 1973 O O . MET A 1 255 ? -12.713 -5.826 10.829 1.00 98.38 255 MET A O 1
ATOM 1977 N N . VAL A 1 256 ? -13.397 -4.161 12.157 1.00 98.25 256 VAL A N 1
ATOM 1978 C CA . VAL A 1 256 ? -13.285 -4.984 13.377 1.00 98.25 256 VAL A CA 1
ATOM 1979 C C . VAL A 1 256 ? -14.229 -6.190 13.361 1.00 98.25 256 VAL A C 1
ATOM 1981 O O . VAL A 1 256 ? -13.927 -7.204 14.002 1.00 98.25 256 VAL A O 1
ATOM 1984 N N . ASN A 1 257 ? -15.335 -6.098 12.617 1.00 97.94 257 ASN A N 1
ATOM 1985 C CA . ASN A 1 257 ? -16.348 -7.143 12.508 1.00 97.94 257 ASN A CA 1
ATOM 1986 C C . ASN A 1 257 ? -16.069 -8.140 11.378 1.00 97.94 257 ASN A C 1
ATOM 1988 O O . ASN A 1 257 ? -16.719 -9.179 11.342 1.00 97.94 257 ASN A O 1
ATOM 1992 N N . TYR A 1 258 ? -15.101 -7.869 10.496 1.00 97.31 258 TYR A N 1
ATOM 1993 C CA . TYR A 1 258 ? -14.769 -8.790 9.410 1.00 97.31 258 TYR A CA 1
ATOM 1994 C C . TYR A 1 258 ? -14.108 -10.046 9.973 1.00 97.31 258 TYR A C 1
ATOM 1996 O O . TYR A 1 258 ? -13.233 -9.974 10.851 1.00 97.31 258 TYR A O 1
ATOM 2004 N N . ASN A 1 259 ? -14.508 -11.205 9.455 1.00 95.06 259 ASN A N 1
ATOM 2005 C CA . ASN A 1 259 ? -13.981 -12.488 9.922 1.00 95.06 259 ASN A CA 1
ATOM 2006 C C . ASN A 1 259 ? -12.529 -12.703 9.482 1.00 95.06 259 ASN A C 1
ATOM 2008 O O . ASN A 1 259 ? -11.720 -13.222 10.249 1.00 95.06 259 ASN A O 1
ATOM 2012 N N . SER A 1 260 ? -12.187 -12.244 8.277 1.00 95.69 260 SER A N 1
ATOM 2013 C CA . SER A 1 260 ? -10.839 -12.341 7.706 1.00 95.69 260 SER A CA 1
ATOM 2014 C C . SER A 1 260 ? -9.839 -11.355 8.320 1.00 95.69 260 SER A C 1
ATOM 2016 O O . SER A 1 260 ? -8.634 -11.545 8.177 1.00 95.69 260 SER A O 1
ATOM 2018 N N . VAL A 1 261 ? -10.295 -10.324 9.043 1.00 97.75 261 VAL A N 1
ATOM 2019 C CA . VAL A 1 261 ? -9.422 -9.323 9.678 1.00 97.75 261 VAL A CA 1
ATOM 2020 C C . VAL A 1 261 ? -9.114 -9.721 11.120 1.00 97.75 261 VAL A C 1
ATOM 2022 O O . VAL A 1 261 ? -9.979 -9.672 12.002 1.00 97.75 261 VAL A O 1
ATOM 2025 N N . ALA A 1 262 ? -7.855 -10.070 11.386 1.00 97.94 262 ALA A N 1
ATOM 2026 C CA . ALA A 1 262 ? -7.389 -10.423 12.728 1.00 97.94 262 ALA A CA 1
ATOM 2027 C C . ALA A 1 262 ? -6.747 -9.248 13.474 1.00 97.94 262 ALA A C 1
ATOM 2029 O O . ALA A 1 262 ? -6.777 -9.214 14.704 1.00 97.94 262 ALA A O 1
ATOM 2030 N N . GLU A 1 263 ? -6.176 -8.296 12.740 1.00 98.38 263 GLU A N 1
ATOM 2031 C CA . GLU A 1 263 ? -5.431 -7.162 13.282 1.00 98.38 263 GLU A CA 1
ATOM 2032 C C . GLU A 1 263 ? -5.671 -5.922 12.417 1.00 98.38 263 GLU A C 1
ATOM 2034 O O . GLU A 1 263 ? -5.764 -6.015 11.195 1.00 98.38 263 GLU A O 1
ATOM 2039 N N . ILE A 1 264 ? -5.755 -4.758 13.05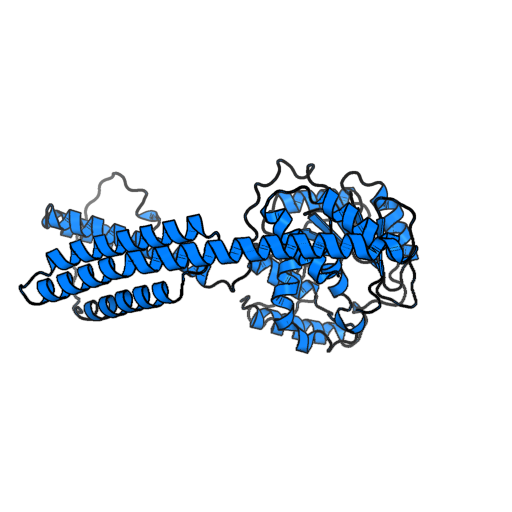1 1.00 98.69 264 ILE A N 1
ATOM 2040 C CA . ILE A 1 264 ? -5.838 -3.454 12.402 1.00 98.69 264 ILE A CA 1
ATOM 2041 C C . ILE A 1 264 ? -4.798 -2.554 13.059 1.00 98.69 264 ILE A C 1
ATOM 2043 O O . ILE A 1 264 ? -4.854 -2.303 14.260 1.00 98.69 264 ILE A O 1
ATOM 2047 N N . ILE A 1 265 ? -3.861 -2.047 12.273 1.00 98.62 265 ILE A N 1
ATOM 2048 C CA . ILE A 1 265 ? -2.842 -1.098 12.695 1.00 98.62 265 ILE A CA 1
ATOM 2049 C C . ILE A 1 265 ? -3.209 0.266 12.120 1.00 98.62 265 ILE A C 1
ATOM 2051 O O . ILE A 1 265 ? -3.175 0.471 10.908 1.00 98.62 265 ILE A O 1
ATOM 2055 N N . VAL A 1 266 ? -3.544 1.213 12.988 1.00 98.50 266 VAL A N 1
ATOM 2056 C CA . VAL A 1 266 ? -3.781 2.607 12.607 1.00 98.50 266 VAL A CA 1
ATOM 2057 C C . VAL A 1 266 ? -2.512 3.402 12.870 1.00 98.50 266 VAL A C 1
ATOM 2059 O O . VAL A 1 266 ? -2.092 3.550 14.016 1.00 98.50 266 VAL A O 1
ATOM 2062 N N . VAL A 1 267 ? -1.901 3.925 11.815 1.00 97.62 267 VAL A N 1
ATOM 2063 C CA . VAL A 1 267 ? -0.681 4.731 11.886 1.00 97.62 267 VAL A CA 1
ATOM 2064 C C . VAL A 1 267 ? -1.066 6.199 11.942 1.00 97.62 267 VAL A C 1
ATOM 2066 O O . VAL A 1 267 ? -1.520 6.750 10.946 1.00 97.62 267 VAL A O 1
ATOM 2069 N N . SER A 1 268 ? -0.895 6.839 13.095 1.00 95.50 268 SER A N 1
ATOM 2070 C CA . SER A 1 268 ? -1.117 8.280 13.239 1.00 95.50 268 SER A CA 1
ATOM 2071 C C . SER A 1 268 ? 0.178 9.020 12.931 1.00 95.50 268 SER A C 1
ATOM 2073 O O . SER A 1 268 ? 1.168 8.864 13.644 1.00 95.50 268 SER A O 1
ATOM 2075 N N . ASN A 1 269 ? 0.169 9.798 11.850 1.00 90.94 269 ASN A N 1
ATOM 2076 C CA . ASN A 1 269 ? 1.341 10.527 11.359 1.00 90.94 269 ASN A CA 1
ATOM 2077 C C . ASN A 1 269 ? 1.095 12.041 11.295 1.00 90.94 269 ASN A C 1
ATOM 2079 O O . ASN A 1 269 ? 1.610 12.716 10.414 1.00 90.94 269 ASN A O 1
ATOM 2083 N N . ASN A 1 270 ? 0.231 12.567 12.169 1.00 89.56 270 ASN A N 1
ATOM 2084 C CA . ASN A 1 270 ? -0.040 13.997 12.247 1.00 89.56 270 ASN A CA 1
ATOM 2085 C C . ASN A 1 270 ? -0.153 14.460 13.708 1.00 89.56 270 ASN A C 1
ATOM 2087 O O . ASN A 1 270 ? -1.078 14.019 14.397 1.00 89.56 270 ASN A O 1
ATOM 2091 N N . PRO A 1 271 ? 0.682 15.412 14.163 1.00 86.12 271 PRO A N 1
ATOM 2092 C CA . PRO A 1 271 ? 0.642 15.948 15.531 1.00 86.12 271 PRO A CA 1
ATOM 2093 C C . PRO A 1 271 ? -0.687 16.586 15.927 1.00 86.12 271 PRO A C 1
ATOM 2095 O O . PRO A 1 271 ? -1.008 16.677 17.109 1.00 86.12 271 PRO A O 1
ATOM 2098 N N . ASN A 1 272 ? -1.486 17.006 14.949 1.00 89.06 272 ASN A N 1
ATOM 2099 C CA . ASN A 1 272 ? -2.767 17.664 15.173 1.00 89.06 272 ASN A CA 1
ATOM 2100 C C . ASN A 1 272 ? -3.960 16.702 15.077 1.00 89.06 272 ASN A C 1
ATOM 2102 O O . ASN A 1 272 ? -5.099 17.136 15.251 1.00 89.06 272 ASN A O 1
ATOM 2106 N N . SER A 1 273 ? -3.731 15.417 14.784 1.00 85.75 273 SER A N 1
ATOM 2107 C CA . SER A 1 273 ? -4.780 14.400 14.717 1.00 85.75 273 SER A CA 1
ATOM 2108 C C . SER A 1 273 ? -4.423 13.224 15.615 1.00 85.75 273 SER A C 1
ATOM 2110 O O . SER A 1 273 ? -3.677 12.324 15.237 1.00 85.75 273 SER A O 1
ATOM 2112 N N . THR A 1 274 ? -4.984 13.215 16.821 1.00 87.12 274 THR A N 1
ATOM 2113 C CA . THR A 1 274 ? -4.907 12.046 17.695 1.00 87.12 274 THR A CA 1
ATOM 2114 C C . THR A 1 274 ? -6.048 11.085 17.377 1.00 87.12 274 THR A C 1
ATOM 2116 O O . THR A 1 274 ? -7.179 11.489 17.091 1.00 87.12 274 THR A O 1
ATOM 2119 N N . PHE A 1 275 ? -5.758 9.786 17.424 1.00 94.38 275 PHE A N 1
ATOM 2120 C CA . PHE A 1 275 ? -6.754 8.737 17.241 1.00 94.38 275 PHE A CA 1
ATOM 2121 C C . PHE A 1 275 ? -6.640 7.704 18.356 1.00 94.38 275 PHE A C 1
ATOM 2123 O O . PHE A 1 275 ? -5.552 7.266 18.711 1.00 94.38 275 PHE A O 1
ATOM 2130 N N . THR A 1 276 ? -7.779 7.303 18.912 1.00 95.62 276 THR A N 1
ATOM 2131 C CA . THR A 1 276 ? -7.868 6.208 19.879 1.00 95.62 276 THR A CA 1
ATOM 2132 C C . THR A 1 276 ? -9.101 5.366 19.585 1.00 95.62 276 THR A C 1
ATOM 2134 O O . THR A 1 276 ? -10.149 5.875 19.153 1.00 95.62 276 THR A O 1
ATOM 2137 N N . TYR A 1 277 ? -8.973 4.058 19.806 1.00 97.62 277 TYR A N 1
ATOM 2138 C CA . TYR A 1 277 ? -10.035 3.103 19.522 1.00 97.62 277 TYR A CA 1
ATOM 2139 C C . TYR A 1 277 ? -9.963 1.891 20.469 1.00 97.62 277 TYR A C 1
ATOM 2141 O O . TYR A 1 277 ? -8.982 1.148 20.428 1.00 97.62 277 TYR A O 1
ATOM 2149 N N . PRO A 1 278 ? -10.967 1.668 21.336 1.00 97.06 278 PRO A N 1
ATOM 2150 C CA . PRO A 1 278 ? -10.907 0.633 22.366 1.00 97.06 278 PRO A CA 1
ATOM 2151 C C . PRO A 1 278 ? -11.342 -0.739 21.824 1.00 97.06 278 PRO A C 1
ATOM 2153 O O . PRO A 1 278 ? -12.445 -1.209 22.100 1.00 97.06 278 PRO A O 1
ATOM 2156 N N . ASN A 1 279 ? -10.481 -1.410 21.055 1.00 98.19 279 ASN A N 1
ATOM 2157 C CA . ASN A 1 279 ? -10.737 -2.771 20.574 1.00 98.19 279 ASN A CA 1
ATOM 2158 C C . ASN A 1 279 ? -9.444 -3.590 20.506 1.00 98.19 279 ASN A C 1
ATOM 2160 O O . ASN A 1 279 ? -8.433 -3.112 20.011 1.00 98.19 279 ASN A O 1
ATOM 2164 N N . LYS A 1 280 ? -9.490 -4.850 20.953 1.00 97.81 280 LYS A N 1
ATOM 2165 C CA . LYS A 1 280 ? -8.328 -5.757 20.991 1.00 97.81 280 LYS A CA 1
ATOM 2166 C C . LYS A 1 280 ? -7.704 -6.067 19.623 1.00 97.81 280 LYS A C 1
ATOM 2168 O O . LYS A 1 280 ? -6.552 -6.478 19.586 1.00 97.81 280 LYS A O 1
ATOM 2173 N N . LYS A 1 281 ? -8.463 -5.939 18.525 1.00 98.12 281 LYS A N 1
ATOM 2174 C CA . LYS A 1 281 ? -7.939 -6.092 17.158 1.00 98.12 281 LYS A CA 1
ATOM 2175 C C . LYS A 1 281 ? -7.172 -4.846 16.704 1.00 98.12 281 LYS A C 1
ATOM 2177 O O . LYS A 1 281 ? -6.451 -4.932 15.721 1.00 98.12 281 LYS A O 1
ATOM 2182 N N . VAL A 1 282 ? -7.354 -3.702 17.367 1.00 98.56 282 VAL A N 1
ATOM 2183 C CA . VAL A 1 282 ? -6.869 -2.401 16.901 1.00 98.56 282 VAL A CA 1
ATOM 2184 C C . VAL A 1 282 ? -5.646 -1.972 17.700 1.00 98.56 282 VAL A C 1
ATOM 2186 O O . VAL A 1 282 ? -5.693 -1.848 18.921 1.00 98.56 282 VAL A O 1
ATOM 2189 N N . ILE A 1 283 ? -4.557 -1.705 16.989 1.00 98.31 283 ILE A N 1
ATOM 2190 C CA . ILE A 1 283 ? -3.318 -1.141 17.514 1.00 98.31 283 ILE A CA 1
ATOM 2191 C C . ILE A 1 283 ? -3.165 0.242 16.895 1.00 98.31 283 ILE A C 1
ATOM 2193 O O . ILE A 1 283 ? -3.173 0.383 15.674 1.00 98.31 283 ILE A O 1
ATOM 2197 N N . VAL A 1 284 ? -3.018 1.270 17.726 1.00 97.94 284 VAL A N 1
ATOM 2198 C CA . VAL A 1 284 ? -2.710 2.619 17.245 1.00 97.94 284 VAL A CA 1
ATOM 2199 C C . VAL A 1 284 ? -1.226 2.874 17.449 1.00 97.94 284 VAL A C 1
ATOM 2201 O O . VAL A 1 284 ? -0.728 2.768 18.568 1.00 97.94 284 VAL A O 1
ATOM 2204 N N . LEU A 1 285 ? -0.528 3.196 16.365 1.00 96.88 285 LEU A N 1
ATOM 2205 C CA . LEU A 1 285 ? 0.879 3.564 16.383 1.00 96.88 285 LEU A CA 1
ATOM 2206 C C . LEU A 1 285 ? 1.002 5.070 16.207 1.00 96.88 285 LEU A C 1
ATOM 2208 O O . LEU A 1 285 ? 0.584 5.617 15.186 1.00 96.88 285 LEU A O 1
ATOM 2212 N N . ASP A 1 286 ? 1.601 5.720 17.195 1.00 95.44 286 ASP A N 1
ATOM 2213 C CA . ASP A 1 286 ? 2.056 7.096 17.078 1.00 95.44 286 ASP A CA 1
ATOM 2214 C C . ASP A 1 286 ? 3.414 7.105 16.367 1.00 95.44 286 ASP A C 1
ATOM 2216 O O . ASP A 1 286 ? 4.403 6.577 16.881 1.00 95.44 286 ASP A O 1
ATOM 2220 N N . MET A 1 287 ? 3.437 7.650 15.151 1.00 94.81 287 MET A N 1
ATOM 2221 C CA . MET A 1 287 ? 4.631 7.734 14.312 1.00 94.81 287 MET A CA 1
ATOM 2222 C C . MET A 1 287 ? 4.940 9.180 13.911 1.00 94.81 287 MET A C 1
ATOM 2224 O O . MET A 1 287 ? 5.684 9.396 12.962 1.00 94.81 287 MET A O 1
ATOM 2228 N N . MET A 1 288 ? 4.416 10.167 14.644 1.00 92.81 288 MET A N 1
ATOM 2229 C CA . MET A 1 288 ? 4.527 11.593 14.299 1.00 92.81 288 MET A CA 1
ATOM 2230 C C . MET A 1 288 ? 5.984 12.071 14.223 1.00 92.81 288 MET A C 1
ATOM 2232 O O . MET A 1 288 ? 6.324 12.913 13.401 1.00 92.81 288 MET A O 1
ATOM 2236 N N . ALA A 1 289 ? 6.875 11.480 15.026 1.00 93.56 289 ALA A N 1
ATOM 2237 C CA . ALA A 1 289 ? 8.312 11.762 14.984 1.00 93.56 289 ALA A CA 1
ATOM 2238 C C . ALA A 1 289 ? 8.999 11.338 13.668 1.00 93.56 289 ALA A C 1
ATOM 2240 O O . ALA A 1 289 ? 10.166 11.658 13.469 1.00 93.56 289 ALA A O 1
ATOM 2241 N N . TYR A 1 290 ? 8.301 10.605 12.797 1.00 93.75 290 TYR A N 1
ATOM 2242 C CA . TYR A 1 290 ? 8.793 10.130 11.507 1.00 93.75 290 TYR A CA 1
ATOM 2243 C C . TYR A 1 290 ? 8.098 10.811 10.317 1.00 93.75 290 TYR A C 1
ATOM 2245 O O . TYR A 1 290 ? 8.310 10.376 9.185 1.00 93.75 290 TYR A O 1
ATOM 2253 N N . GLU A 1 291 ? 7.267 11.840 10.539 1.00 92.50 291 GLU A N 1
ATOM 2254 C CA . GLU A 1 291 ? 6.526 12.527 9.469 1.00 92.50 291 GLU A CA 1
ATOM 2255 C C . GLU A 1 291 ? 7.481 13.097 8.410 1.00 92.50 291 GLU A C 1
ATOM 2257 O O . GLU A 1 291 ? 7.342 12.783 7.227 1.00 92.50 291 GLU A O 1
ATOM 2262 N N . ASP A 1 292 ? 8.503 13.834 8.847 1.00 93.38 292 ASP A N 1
ATOM 2263 C CA . ASP A 1 292 ? 9.480 14.479 7.962 1.00 93.38 292 ASP A CA 1
ATOM 2264 C C . ASP A 1 292 ? 10.351 13.462 7.201 1.00 93.38 292 ASP A C 1
ATOM 2266 O O . ASP A 1 292 ? 10.691 13.671 6.031 1.00 93.38 292 ASP A O 1
ATOM 2270 N N . ASP A 1 293 ? 10.669 12.335 7.848 1.00 95.38 293 ASP A N 1
ATOM 2271 C CA . ASP A 1 293 ? 11.581 11.313 7.324 1.00 95.38 293 ASP A CA 1
ATOM 2272 C C . ASP A 1 293 ? 10.882 10.305 6.396 1.00 95.38 293 ASP A C 1
ATOM 2274 O O . ASP A 1 293 ? 11.435 9.859 5.387 1.00 95.38 293 ASP A O 1
ATOM 2278 N N . LEU A 1 294 ? 9.673 9.878 6.759 1.00 96.00 294 LEU A N 1
ATOM 2279 C CA . LEU A 1 294 ? 8.988 8.755 6.117 1.00 96.00 294 LEU A CA 1
ATOM 2280 C C . LEU A 1 294 ? 7.702 9.165 5.405 1.00 96.00 294 LEU A C 1
ATOM 2282 O O . LEU A 1 294 ? 7.267 8.427 4.522 1.00 96.00 294 LEU A O 1
ATOM 2286 N N . GLY A 1 295 ? 7.094 10.300 5.762 1.00 95.75 295 GLY A N 1
ATOM 2287 C CA . GLY A 1 295 ? 5.855 10.790 5.158 1.00 95.75 295 GLY A CA 1
ATOM 2288 C C . GLY A 1 295 ? 4.811 9.692 4.964 1.00 95.75 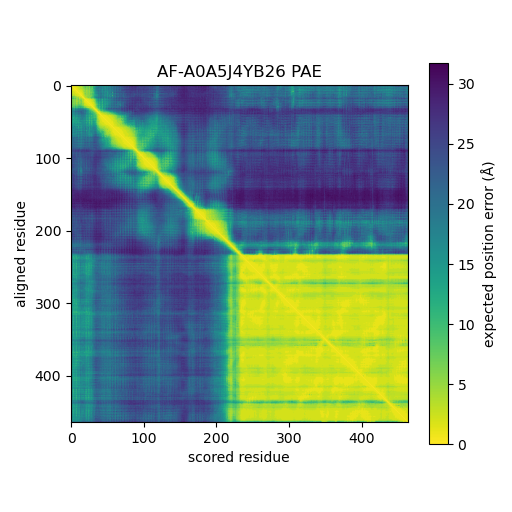295 GLY A C 1
ATOM 2289 O O . GLY A 1 295 ? 4.464 8.967 5.898 1.00 95.75 295 GLY A O 1
ATOM 2290 N N . VAL A 1 296 ? 4.332 9.521 3.731 1.00 96.25 296 VAL A N 1
ATOM 2291 C CA . VAL A 1 296 ? 3.315 8.503 3.405 1.00 96.25 296 VAL A CA 1
ATOM 2292 C C . VAL A 1 296 ? 3.842 7.064 3.407 1.00 96.25 296 VAL A C 1
ATOM 2294 O O . VAL A 1 296 ? 3.052 6.135 3.602 1.00 96.25 296 VAL A O 1
ATOM 2297 N N . ALA A 1 297 ? 5.159 6.851 3.280 1.00 98.06 297 ALA A N 1
ATOM 2298 C CA . ALA A 1 297 ? 5.771 5.520 3.310 1.00 98.06 297 ALA A CA 1
ATOM 2299 C C . ALA A 1 297 ? 5.777 4.888 4.712 1.00 98.06 297 ALA A C 1
ATOM 2301 O O . ALA A 1 297 ? 5.998 3.681 4.840 1.00 98.06 297 ALA A O 1
ATOM 2302 N N . VAL A 1 298 ? 5.474 5.649 5.773 1.00 97.50 298 VAL A N 1
ATOM 2303 C CA . VAL A 1 298 ? 5.392 5.145 7.157 1.00 97.50 298 VAL A CA 1
ATOM 2304 C C . VAL A 1 298 ? 4.461 3.931 7.298 1.00 97.50 298 VAL A C 1
ATOM 2306 O O . VAL A 1 298 ? 4.723 3.033 8.104 1.00 97.50 298 VAL A O 1
ATOM 2309 N N . ARG A 1 299 ? 3.429 3.822 6.448 1.00 97.88 299 ARG A N 1
ATOM 2310 C CA . ARG A 1 299 ? 2.529 2.659 6.393 1.00 97.88 299 ARG A CA 1
ATOM 2311 C C . ARG A 1 299 ? 3.279 1.348 6.130 1.00 97.88 299 ARG A C 1
ATOM 2313 O O . ARG A 1 299 ? 3.005 0.341 6.779 1.00 97.88 299 ARG A O 1
ATOM 2320 N N . PHE A 1 300 ? 4.311 1.359 5.285 1.00 98.31 300 PHE A N 1
ATOM 2321 C CA . PHE A 1 300 ? 5.143 0.179 5.032 1.00 98.31 300 PHE A CA 1
ATOM 2322 C C . PHE A 1 300 ? 6.057 -0.159 6.207 1.00 98.31 300 PHE A C 1
ATOM 2324 O O . PHE A 1 300 ? 6.491 -1.301 6.342 1.00 98.31 300 PHE A O 1
ATOM 2331 N N . LYS A 1 301 ? 6.380 0.810 7.073 1.00 97.50 301 LYS A N 1
ATOM 2332 C CA . LYS A 1 301 ? 7.109 0.535 8.318 1.00 97.50 301 LYS A CA 1
ATOM 2333 C C . LYS A 1 301 ? 6.206 -0.191 9.309 1.00 97.50 301 LYS A C 1
ATOM 2335 O O . LYS A 1 301 ? 6.630 -1.185 9.894 1.00 97.50 301 LYS A O 1
ATOM 2340 N N . ALA A 1 302 ? 4.956 0.255 9.432 1.00 97.94 302 ALA A N 1
ATOM 2341 C CA . ALA A 1 302 ? 3.945 -0.393 10.262 1.00 97.94 302 ALA A CA 1
ATOM 2342 C C . ALA A 1 302 ? 3.632 -1.824 9.799 1.00 97.94 302 ALA A C 1
ATOM 2344 O O . ALA A 1 302 ? 3.466 -2.715 10.629 1.00 97.94 302 ALA A O 1
ATOM 2345 N N . CYS A 1 303 ? 3.667 -2.081 8.489 1.00 98.12 303 CYS A N 1
ATOM 2346 C CA . CYS A 1 303 ? 3.534 -3.429 7.937 1.00 98.12 303 CYS A CA 1
ATOM 2347 C C . CYS A 1 303 ? 4.562 -4.425 8.504 1.00 98.12 303 CYS A C 1
ATOM 2349 O O . CYS A 1 303 ? 4.253 -5.601 8.652 1.00 98.12 303 CYS A O 1
ATOM 2351 N N . LEU A 1 304 ? 5.771 -3.980 8.872 1.00 97.44 304 LEU A N 1
ATOM 2352 C CA . LEU A 1 304 ? 6.787 -4.857 9.476 1.00 97.44 304 LEU A CA 1
ATOM 2353 C C . LEU A 1 304 ? 6.439 -5.291 10.906 1.00 97.44 304 LEU A C 1
ATOM 2355 O O . LEU A 1 304 ? 7.053 -6.217 11.439 1.00 97.44 304 LEU A O 1
ATOM 2359 N N . LEU A 1 305 ? 5.484 -4.612 11.543 1.00 97.12 305 LEU A N 1
ATOM 2360 C CA . LEU A 1 305 ? 4.994 -4.956 12.873 1.00 97.12 305 LEU A CA 1
ATOM 2361 C C . LEU A 1 305 ? 3.815 -5.931 12.814 1.00 97.12 305 LEU A C 1
ATOM 2363 O O . LEU A 1 305 ? 3.592 -6.623 13.808 1.00 97.12 305 LEU A O 1
ATOM 2367 N N . ALA A 1 306 ? 3.149 -6.050 11.660 1.00 97.12 306 ALA A N 1
ATOM 2368 C CA . ALA A 1 306 ? 1.997 -6.919 11.441 1.00 97.12 306 ALA A CA 1
ATOM 2369 C C . ALA A 1 306 ? 2.233 -8.343 11.959 1.00 97.12 306 ALA A C 1
ATOM 2371 O O . ALA A 1 306 ? 3.309 -8.925 11.782 1.00 97.12 306 ALA A O 1
ATOM 2372 N N . MET A 1 307 ? 1.233 -8.915 12.623 1.00 95.81 307 MET A N 1
ATOM 2373 C CA . MET A 1 307 ? 1.264 -10.306 13.080 1.00 95.81 307 MET A CA 1
ATOM 2374 C C . MET A 1 307 ? 1.018 -11.295 11.945 1.00 95.81 307 MET A C 1
ATOM 2376 O O . MET A 1 307 ? 1.499 -12.427 12.011 1.00 95.81 307 MET A O 1
ATOM 2380 N N . ASN A 1 308 ? 0.293 -10.867 10.914 1.00 95.88 308 ASN A N 1
ATOM 2381 C CA . ASN A 1 308 ? -0.109 -11.718 9.809 1.00 95.88 308 ASN A CA 1
ATOM 2382 C C . ASN A 1 308 ? 0.718 -11.442 8.553 1.00 95.88 308 ASN A C 1
ATOM 2384 O O . ASN A 1 308 ? 1.227 -10.342 8.343 1.00 95.88 308 ASN A O 1
ATOM 2388 N N . ARG A 1 309 ? 0.835 -12.470 7.706 1.00 93.81 309 ARG A N 1
ATOM 2389 C CA . ARG A 1 309 ? 1.574 -12.390 6.441 1.00 93.81 309 ARG A CA 1
ATOM 2390 C C . ARG A 1 309 ? 0.889 -11.460 5.446 1.00 93.81 309 ARG A C 1
ATOM 2392 O O . ARG A 1 309 ? 1.577 -10.661 4.818 1.00 93.81 309 ARG A O 1
ATOM 2399 N N . HIS A 1 310 ? -0.422 -11.621 5.273 1.00 96.75 310 HIS A N 1
ATOM 2400 C CA . HIS A 1 310 ? -1.210 -10.830 4.338 1.00 96.75 310 HIS A CA 1
ATOM 2401 C C . HIS A 1 310 ? -1.571 -9.497 4.974 1.00 96.75 310 HIS A C 1
ATOM 2403 O O . HIS A 1 310 ? -2.119 -9.448 6.079 1.00 96.75 310 HIS A O 1
ATOM 2409 N N . ILE A 1 311 ? -1.240 -8.426 4.264 1.00 98.38 311 ILE A N 1
ATOM 2410 C CA . ILE A 1 311 ? -1.398 -7.062 4.730 1.00 98.38 311 ILE A CA 1
ATOM 2411 C C . ILE A 1 311 ? -2.235 -6.296 3.721 1.00 98.38 311 ILE A C 1
ATOM 2413 O O . ILE A 1 311 ? -1.818 -6.138 2.574 1.00 98.38 311 ILE A O 1
ATOM 2417 N N . LEU A 1 312 ? -3.395 -5.813 4.160 1.00 98.69 312 LEU A N 1
ATOM 2418 C CA . LEU A 1 312 ? -4.181 -4.839 3.416 1.00 98.69 312 LEU A CA 1
ATOM 2419 C C . LEU A 1 312 ? -3.741 -3.439 3.837 1.00 98.69 312 LEU A C 1
ATOM 2421 O O . LEU A 1 312 ? -3.930 -3.053 4.985 1.00 98.69 312 LEU A O 1
ATOM 2425 N N . ILE A 1 313 ? -3.203 -2.664 2.909 1.00 98.69 313 ILE A N 1
ATOM 2426 C CA . ILE A 1 313 ? -3.018 -1.223 3.064 1.00 98.69 313 ILE A CA 1
ATOM 2427 C C . ILE A 1 313 ? -4.216 -0.521 2.434 1.00 98.69 313 ILE A C 1
ATOM 2429 O O . ILE A 1 313 ? -4.593 -0.865 1.315 1.00 98.69 313 ILE A O 1
ATOM 2433 N N . ALA A 1 314 ? -4.781 0.469 3.122 1.00 98.06 314 ALA A N 1
ATOM 2434 C CA . ALA A 1 314 ? -5.805 1.339 2.552 1.00 98.06 314 ALA A CA 1
ATOM 2435 C C . ALA A 1 314 ? -5.641 2.798 3.004 1.00 98.06 314 ALA A C 1
ATOM 2437 O O . ALA A 1 314 ? -5.098 3.068 4.082 1.00 98.06 314 ALA A O 1
ATOM 2438 N N . ASP A 1 315 ? -6.105 3.723 2.164 1.00 96.62 315 ASP A N 1
ATOM 2439 C CA . ASP A 1 315 ? -6.165 5.155 2.478 1.00 96.62 315 ASP A CA 1
ATOM 2440 C C . ASP A 1 315 ? -7.320 5.486 3.446 1.00 96.62 315 ASP A C 1
ATOM 2442 O O . ASP A 1 315 ? -8.276 4.726 3.603 1.00 96.62 315 ASP A O 1
ATOM 2446 N N . ASP A 1 316 ? -7.241 6.638 4.119 1.00 96.19 316 ASP A N 1
ATOM 2447 C CA . ASP A 1 316 ? -8.218 7.085 5.128 1.00 96.19 316 ASP A CA 1
ATOM 2448 C C . ASP A 1 316 ? -9.483 7.740 4.554 1.00 96.19 316 ASP A C 1
ATOM 2450 O O . ASP A 1 316 ? -10.301 8.290 5.292 1.00 96.19 316 ASP A O 1
ATOM 2454 N N . ASP A 1 317 ? -9.677 7.689 3.243 1.00 96.69 317 ASP A N 1
ATOM 2455 C CA . ASP A 1 317 ? -10.888 8.115 2.537 1.00 96.69 317 ASP A CA 1
ATOM 2456 C C . ASP A 1 317 ? -11.555 6.972 1.761 1.00 96.69 317 ASP A C 1
ATOM 2458 O O . ASP A 1 317 ? -12.525 7.197 1.037 1.00 96.69 317 ASP A O 1
ATOM 2462 N N . LEU A 1 318 ? -11.092 5.738 1.954 1.00 96.88 318 LEU A N 1
ATOM 2463 C CA . LEU A 1 318 ? -11.626 4.569 1.279 1.00 96.88 318 LEU A CA 1
ATOM 2464 C C . LEU A 1 318 ? -11.908 3.449 2.278 1.00 96.88 318 LEU A C 1
ATOM 2466 O O . LEU A 1 318 ? -11.030 2.972 2.991 1.00 96.88 318 LEU A O 1
ATOM 2470 N N . MET A 1 319 ? -13.149 2.974 2.294 1.00 98.31 319 MET A N 1
ATOM 2471 C CA . MET A 1 319 ? -13.541 1.817 3.087 1.00 98.31 319 MET A CA 1
ATOM 2472 C C . MET A 1 319 ? -13.683 0.590 2.189 1.00 98.31 319 MET A C 1
ATOM 2474 O O . MET A 1 319 ? -14.637 0.488 1.419 1.00 98.31 319 MET A O 1
ATOM 2478 N N . VAL A 1 320 ? -12.754 -0.358 2.315 1.00 98.56 320 VAL A N 1
ATOM 2479 C CA . VAL A 1 320 ? -12.870 -1.685 1.690 1.00 98.56 320 VAL A CA 1
ATOM 2480 C C . VAL A 1 320 ? -13.908 -2.506 2.460 1.00 98.56 320 VAL A C 1
ATOM 2482 O O . VAL A 1 320 ? -13.830 -2.635 3.688 1.00 98.56 320 VAL A O 1
ATOM 2485 N N . THR A 1 321 ? -14.906 -3.038 1.758 1.00 98.38 321 THR A N 1
ATOM 2486 C CA . THR A 1 321 ? -15.939 -3.891 2.362 1.00 98.38 321 THR A CA 1
ATOM 2487 C C . THR A 1 321 ? -15.401 -5.298 2.625 1.00 98.38 321 THR A C 1
ATOM 2489 O O . THR A 1 321 ? -14.329 -5.670 2.146 1.00 98.38 321 THR A O 1
ATOM 2492 N N . GLU A 1 322 ? -16.146 -6.123 3.364 1.00 97.38 322 GLU A N 1
ATOM 2493 C CA . GLU A 1 322 ? -15.778 -7.537 3.526 1.00 97.38 322 GLU A CA 1
ATOM 2494 C C . GLU A 1 322 ? -15.780 -8.280 2.175 1.00 97.38 322 GLU A C 1
ATOM 2496 O O . GLU A 1 322 ? -14.897 -9.101 1.925 1.00 97.38 322 GLU A O 1
ATOM 2501 N N . ALA A 1 323 ? -16.704 -7.928 1.268 1.00 97.50 323 ALA A N 1
ATOM 2502 C CA . ALA A 1 323 ? -16.743 -8.459 -0.096 1.00 97.50 323 ALA A CA 1
ATOM 2503 C C . ALA A 1 323 ? -15.503 -8.044 -0.905 1.00 97.50 323 ALA A C 1
ATOM 2505 O O . ALA A 1 323 ? -14.850 -8.899 -1.501 1.00 97.50 323 ALA A O 1
ATOM 2506 N N . GLY A 1 324 ? -15.108 -6.769 -0.833 1.00 98.06 324 GLY A N 1
ATOM 2507 C CA . GLY A 1 324 ? -13.903 -6.278 -1.499 1.00 98.06 324 GLY A CA 1
ATOM 2508 C C . GLY A 1 324 ? -12.629 -6.939 -0.972 1.00 98.06 324 GLY A C 1
ATOM 2509 O O . GLY A 1 324 ? -11.759 -7.331 -1.747 1.00 98.06 324 GLY A O 1
ATOM 2510 N N . LEU A 1 325 ? -12.524 -7.145 0.344 1.00 97.88 325 LEU A N 1
ATOM 2511 C CA . LEU A 1 325 ? -11.399 -7.883 0.916 1.00 97.88 325 LEU A CA 1
ATOM 2512 C C . LEU A 1 325 ? -11.379 -9.347 0.445 1.00 97.88 325 LEU A C 1
ATOM 2514 O O . LEU A 1 325 ? -10.315 -9.866 0.113 1.00 97.88 325 LEU A O 1
ATOM 2518 N N . SER A 1 326 ? -12.539 -10.005 0.373 1.00 96.50 326 SER A N 1
ATOM 2519 C CA . SER A 1 326 ? -12.653 -11.365 -0.173 1.00 96.50 326 SER A CA 1
ATOM 2520 C C . SER A 1 326 ? -12.216 -11.436 -1.643 1.00 96.50 326 SER A C 1
ATOM 2522 O O . SER A 1 326 ? -11.484 -12.353 -2.027 1.00 96.50 326 SER A O 1
ATOM 2524 N N . ASN A 1 327 ? -12.576 -10.433 -2.446 1.00 97.31 327 ASN A N 1
ATOM 2525 C CA . ASN A 1 327 ? -12.143 -10.298 -3.834 1.00 97.31 327 ASN A CA 1
ATOM 2526 C C . ASN A 1 327 ? -10.609 -10.151 -3.938 1.00 97.31 327 ASN A C 1
ATOM 2528 O O . ASN A 1 327 ? -9.960 -10.925 -4.643 1.00 97.31 327 ASN A O 1
ATOM 2532 N N . LEU A 1 328 ? -9.996 -9.255 -3.153 1.00 97.62 328 LEU A N 1
ATOM 2533 C CA . LEU A 1 328 ? -8.533 -9.103 -3.109 1.00 97.62 328 LEU A CA 1
ATOM 2534 C C . LEU A 1 328 ? -7.819 -10.394 -2.680 1.00 97.62 328 LEU A C 1
ATOM 2536 O O . LEU A 1 328 ? -6.798 -10.752 -3.265 1.00 97.62 328 LEU A O 1
ATOM 2540 N N . LEU A 1 329 ? -8.344 -11.108 -1.679 1.00 96.56 329 LEU A N 1
ATOM 2541 C CA . LEU A 1 329 ? -7.784 -12.385 -1.220 1.00 96.56 329 LEU A CA 1
ATOM 2542 C C . LEU A 1 329 ? -7.871 -13.471 -2.297 1.00 96.56 329 LEU A C 1
ATOM 2544 O O . LEU A 1 329 ? -6.912 -14.221 -2.489 1.00 96.56 329 LEU A O 1
ATOM 2548 N N . THR A 1 330 ? -8.986 -13.529 -3.025 1.00 95.75 330 THR A N 1
ATOM 2549 C CA . THR A 1 330 ? -9.171 -14.457 -4.148 1.00 95.75 330 THR A CA 1
ATOM 2550 C C . THR A 1 330 ? -8.159 -14.168 -5.253 1.00 95.75 330 THR A C 1
ATOM 2552 O O . THR A 1 330 ? -7.405 -15.058 -5.640 1.00 95.75 330 THR A O 1
ATOM 2555 N N . ALA A 1 331 ? -8.033 -12.908 -5.672 1.00 96.81 331 ALA A N 1
ATOM 2556 C CA . ALA A 1 331 ? -7.038 -12.509 -6.662 1.00 96.81 331 ALA A CA 1
ATOM 2557 C C . ALA A 1 331 ? -5.595 -12.761 -6.175 1.00 96.81 331 ALA A C 1
ATOM 2559 O O . ALA A 1 331 ? -4.748 -13.202 -6.944 1.00 96.81 331 ALA A O 1
ATOM 2560 N N . ARG A 1 332 ? -5.295 -12.574 -4.883 1.00 95.81 332 ARG A N 1
ATOM 2561 C CA . ARG A 1 332 ? -3.977 -12.899 -4.298 1.00 95.81 332 ARG A CA 1
ATOM 2562 C C . ARG A 1 332 ? -3.669 -14.393 -4.344 1.00 95.81 332 ARG A C 1
ATOM 2564 O O . ARG A 1 332 ? -2.505 -14.756 -4.516 1.00 95.81 332 ARG A O 1
ATOM 2571 N N . TYR A 1 333 ? -4.679 -15.240 -4.171 1.00 94.12 333 TYR A N 1
ATOM 2572 C CA . TYR A 1 333 ? -4.552 -16.690 -4.288 1.00 94.12 333 TYR A CA 1
ATOM 2573 C C . TYR A 1 333 ? -4.309 -17.129 -5.737 1.00 94.12 333 TYR A C 1
ATOM 2575 O O . TYR A 1 333 ? -3.469 -17.995 -5.975 1.00 94.12 333 TYR A O 1
ATOM 2583 N N . GLU A 1 334 ? -4.999 -16.508 -6.695 1.00 95.75 334 GLU A N 1
ATOM 2584 C CA . GLU A 1 334 ? -4.834 -16.768 -8.132 1.00 95.75 334 GLU A CA 1
ATOM 2585 C C . GLU A 1 334 ? -3.509 -16.219 -8.682 1.00 95.75 334 GLU A C 1
ATOM 2587 O O . GLU A 1 334 ? -2.894 -16.839 -9.550 1.00 95.75 334 GLU A O 1
ATOM 2592 N N . HIS A 1 335 ? -3.024 -15.111 -8.115 1.00 96.38 335 HIS A N 1
ATOM 2593 C CA . HIS A 1 335 ? -1.779 -14.435 -8.482 1.00 96.38 335 HIS A CA 1
ATOM 2594 C C . HIS A 1 335 ? -0.784 -14.439 -7.303 1.00 96.38 335 HIS A C 1
ATOM 2596 O O . HIS A 1 335 ? -0.475 -13.394 -6.717 1.00 96.38 335 HIS A O 1
ATOM 2602 N N . PRO A 1 336 ? -0.243 -15.620 -6.928 1.00 94.94 336 PRO A N 1
ATOM 2603 C CA . PRO A 1 336 ? 0.611 -15.792 -5.755 1.00 94.94 336 PRO A CA 1
ATOM 2604 C C . PRO A 1 336 ? 1.910 -14.962 -5.792 1.00 94.94 336 PRO A C 1
ATOM 2606 O O . PRO A 1 336 ? 2.487 -14.675 -4.738 1.00 94.94 336 PRO A O 1
ATOM 2609 N N . TRP A 1 337 ? 2.348 -14.540 -6.974 1.00 96.00 337 TRP A N 1
ATOM 2610 C CA . TRP A 1 337 ? 3.603 -13.820 -7.204 1.00 96.00 337 TRP A CA 1
ATOM 2611 C C . TRP A 1 337 ? 3.415 -12.326 -7.487 1.00 96.00 337 TRP A C 1
ATOM 2613 O O . TRP A 1 337 ? 4.368 -11.651 -7.865 1.00 96.00 337 TRP A O 1
ATOM 2623 N N . SER A 1 338 ? 2.213 -11.798 -7.251 1.00 97.75 338 SER A N 1
ATOM 2624 C CA . SER A 1 338 ? 1.892 -10.380 -7.410 1.00 97.75 338 SER A CA 1
ATOM 2625 C C . SER A 1 338 ? 1.418 -9.778 -6.090 1.00 97.75 338 SER A C 1
ATOM 2627 O O . SER A 1 338 ? 0.804 -10.448 -5.254 1.00 97.75 338 SER A O 1
ATOM 2629 N N . ILE A 1 339 ? 1.664 -8.479 -5.914 1.00 98.31 339 ILE A N 1
ATOM 2630 C CA . ILE A 1 339 ? 0.802 -7.663 -5.050 1.00 98.31 339 ILE A CA 1
ATOM 2631 C C . ILE A 1 339 ? -0.522 -7.425 -5.777 1.00 98.31 339 ILE A C 1
ATOM 2633 O O . ILE A 1 339 ? -0.546 -7.386 -7.008 1.00 98.31 339 ILE A O 1
ATOM 2637 N N . VAL A 1 340 ? -1.613 -7.279 -5.031 1.00 98.62 340 VAL A N 1
ATOM 2638 C CA . VAL A 1 340 ? -2.962 -7.203 -5.601 1.00 98.62 340 VAL A CA 1
ATOM 2639 C C . VAL A 1 340 ? -3.662 -5.938 -5.138 1.00 98.62 340 VAL A C 1
ATOM 2641 O O . VAL A 1 340 ? -3.695 -5.667 -3.944 1.00 98.62 340 VAL A O 1
ATOM 2644 N N . GLY A 1 341 ? -4.239 -5.168 -6.054 1.00 98.56 341 GLY A N 1
ATOM 2645 C CA . GLY A 1 341 ? -4.981 -3.950 -5.716 1.00 98.56 341 GLY A CA 1
ATOM 2646 C C . GLY A 1 341 ? -6.207 -3.738 -6.595 1.00 98.56 341 GLY A C 1
ATOM 2647 O O . GLY A 1 341 ? -6.466 -4.514 -7.508 1.00 98.56 341 GLY A O 1
ATOM 2648 N N . PHE A 1 342 ? -6.962 -2.677 -6.317 1.00 98.56 342 PHE A N 1
ATOM 2649 C CA . PHE A 1 342 ? -8.129 -2.280 -7.123 1.00 98.56 342 PHE A CA 1
ATOM 2650 C C . PHE A 1 342 ? -7.822 -1.222 -8.185 1.00 98.56 342 PHE A C 1
ATOM 2652 O O . PHE A 1 342 ? -8.566 -1.083 -9.149 1.00 98.56 342 PHE A O 1
ATOM 2659 N N . TRP A 1 343 ? -6.729 -0.474 -8.028 1.00 98.38 343 TRP A N 1
ATOM 2660 C CA . TRP A 1 343 ? -6.343 0.580 -8.965 1.00 98.38 343 TRP A CA 1
ATOM 2661 C C . TRP A 1 343 ? -4.895 0.414 -9.383 1.00 98.38 343 TRP A C 1
ATOM 2663 O O . TRP A 1 343 ? -4.009 0.350 -8.525 1.00 98.38 343 TRP A O 1
ATOM 2673 N N . GLY A 1 344 ? -4.659 0.416 -10.692 1.00 98.12 344 GLY A N 1
ATOM 2674 C CA . GLY A 1 344 ? -3.317 0.404 -11.253 1.00 98.12 344 GLY A CA 1
ATOM 2675 C C . GLY A 1 344 ? -3.007 1.604 -12.128 1.00 98.12 344 GLY A C 1
ATOM 2676 O O . GLY A 1 344 ? -3.891 2.359 -12.549 1.00 98.12 344 GLY A O 1
ATOM 2677 N N . ARG A 1 345 ? -1.723 1.767 -12.403 1.00 98.19 345 ARG A N 1
ATOM 2678 C CA . ARG A 1 345 ? -1.145 2.734 -13.332 1.00 98.19 345 ARG A CA 1
ATOM 2679 C C . ARG A 1 345 ? -0.040 2.029 -14.105 1.00 98.19 345 ARG A C 1
ATOM 2681 O O . ARG A 1 345 ? 0.539 1.067 -13.609 1.00 98.19 345 ARG A O 1
ATOM 2688 N N . ASP A 1 346 ? 0.290 2.573 -15.262 1.00 97.69 346 ASP A N 1
ATOM 2689 C CA . ASP A 1 346 ? 1.433 2.122 -16.051 1.00 97.69 346 ASP A CA 1
ATOM 2690 C C . ASP A 1 346 ? 2.431 3.265 -16.251 1.00 97.69 346 ASP A C 1
ATOM 2692 O O . ASP A 1 346 ? 2.182 4.425 -15.897 1.00 97.69 346 ASP A O 1
ATOM 2696 N N . TYR A 1 347 ? 3.583 2.943 -16.826 1.00 96.50 347 TYR A N 1
ATOM 2697 C CA . TYR A 1 347 ? 4.479 3.938 -17.400 1.00 96.50 347 TYR A CA 1
ATOM 2698 C C . TYR A 1 347 ? 4.868 3.539 -18.823 1.00 96.50 347 TYR A C 1
ATOM 2700 O O . TYR A 1 347 ? 4.693 2.405 -19.253 1.00 96.50 347 TYR A O 1
ATOM 2708 N N . ASN A 1 348 ? 5.395 4.479 -19.600 1.00 94.88 348 ASN A N 1
ATOM 2709 C CA . ASN A 1 348 ? 5.882 4.159 -20.939 1.00 94.88 348 ASN A CA 1
ATOM 2710 C C . ASN A 1 348 ? 7.249 3.452 -20.862 1.00 94.88 348 ASN A C 1
ATOM 2712 O O . ASN A 1 348 ? 8.250 4.068 -20.529 1.00 94.88 348 ASN A O 1
ATOM 2716 N N . HIS A 1 349 ? 7.340 2.171 -21.220 1.00 93.44 349 HIS A N 1
ATOM 2717 C CA . HIS A 1 349 ? 8.592 1.401 -21.082 1.00 93.44 349 HIS A CA 1
ATOM 2718 C C . HIS A 1 349 ? 9.749 1.919 -21.958 1.00 93.44 349 HIS A C 1
ATOM 2720 O O . HIS A 1 349 ? 10.915 1.727 -21.627 1.00 93.44 349 HIS A O 1
ATOM 2726 N N . SER A 1 350 ? 9.458 2.625 -23.059 1.00 92.50 350 SER A N 1
ATOM 2727 C CA . SER A 1 350 ? 10.497 3.226 -23.919 1.00 92.50 350 SER A CA 1
ATOM 2728 C C . SER A 1 350 ? 11.064 4.529 -23.349 1.00 92.50 350 SER A C 1
ATOM 2730 O O . SER A 1 350 ? 12.216 4.876 -23.607 1.00 92.50 350 SER A O 1
ATOM 2732 N N . ASN A 1 351 ? 10.248 5.260 -22.594 1.00 92.94 351 ASN A N 1
ATOM 2733 C CA . ASN A 1 351 ? 10.641 6.444 -21.842 1.00 92.94 351 ASN A CA 1
ATOM 2734 C C . ASN A 1 351 ? 9.761 6.484 -20.591 1.00 92.94 351 ASN A C 1
ATOM 2736 O O . ASN A 1 351 ? 8.605 6.860 -20.774 1.00 92.94 351 ASN A O 1
ATOM 2740 N N . PRO A 1 352 ? 10.244 6.060 -19.401 1.00 92.44 352 PRO A N 1
ATOM 2741 C CA . PRO A 1 352 ? 9.438 5.742 -18.213 1.00 92.44 352 PRO A CA 1
ATOM 2742 C C . PRO A 1 352 ? 8.687 6.936 -17.626 1.00 92.44 352 PRO A C 1
ATOM 2744 O O . PRO A 1 352 ? 8.935 7.367 -16.511 1.00 92.44 352 PRO A O 1
ATOM 2747 N N . ASP A 1 353 ? 7.742 7.461 -18.389 1.00 94.12 353 ASP A N 1
ATOM 2748 C CA . ASP A 1 353 ? 6.844 8.542 -18.054 1.00 94.12 353 ASP A CA 1
ATOM 2749 C C . ASP A 1 353 ? 5.597 7.935 -17.432 1.00 94.12 353 ASP A C 1
ATOM 2751 O O . ASP A 1 353 ? 4.965 7.045 -18.005 1.00 94.12 353 ASP A O 1
ATOM 2755 N N . TYR A 1 354 ? 5.252 8.434 -16.252 1.00 95.69 354 TYR A N 1
ATOM 2756 C CA . TYR A 1 354 ? 4.088 7.996 -15.502 1.00 95.69 354 TYR A CA 1
ATOM 2757 C C . TYR A 1 354 ? 2.790 8.266 -16.277 1.00 95.69 354 TYR A C 1
ATOM 2759 O O . TYR A 1 354 ? 2.510 9.413 -16.639 1.00 95.69 354 TYR A O 1
ATOM 2767 N N . ALA A 1 355 ? 1.968 7.236 -16.488 1.00 94.25 355 ALA A N 1
ATOM 2768 C CA . ALA A 1 355 ? 0.662 7.380 -17.117 1.00 94.25 355 ALA A CA 1
ATOM 2769 C C . ALA A 1 355 ? -0.407 7.676 -16.055 1.00 94.25 355 ALA A C 1
ATOM 2771 O O . ALA A 1 355 ? -0.759 6.817 -15.254 1.00 94.25 355 ALA A O 1
ATOM 2772 N N . TYR A 1 356 ? -0.968 8.891 -16.061 1.00 92.69 356 TYR A N 1
ATOM 2773 C CA . TYR A 1 356 ? -2.049 9.306 -15.150 1.00 92.69 356 TYR A CA 1
ATOM 2774 C C . TYR A 1 356 ? -3.432 8.812 -15.624 1.00 92.69 356 TYR A C 1
ATOM 2776 O O . TYR A 1 356 ? -4.397 9.567 -15.660 1.00 92.69 356 TYR A O 1
ATOM 2784 N N . VAL A 1 357 ? -3.539 7.557 -16.051 1.00 93.50 357 VAL A N 1
ATOM 2785 C CA . VAL A 1 357 ? -4.801 6.969 -16.518 1.00 93.50 357 VAL A CA 1
ATOM 2786 C C . VAL A 1 357 ? -5.052 5.707 -15.712 1.00 93.50 357 VAL A C 1
ATOM 2788 O O . VAL A 1 357 ? -4.131 4.916 -15.520 1.00 93.50 357 VAL A O 1
ATOM 2791 N N . ASP A 1 358 ? -6.270 5.559 -15.187 1.00 93.12 358 ASP A N 1
ATOM 2792 C CA . ASP A 1 358 ? -6.681 4.307 -14.558 1.00 93.12 358 ASP A CA 1
ATOM 2793 C C . ASP A 1 358 ? -6.568 3.160 -15.565 1.00 93.12 358 ASP A C 1
ATOM 2795 O O . ASP A 1 358 ? -6.865 3.310 -16.749 1.00 93.12 358 ASP A O 1
ATOM 2799 N N . THR A 1 359 ? -6.091 2.026 -15.076 1.00 95.25 359 THR A N 1
ATOM 2800 C CA . THR A 1 359 ? -5.909 0.816 -15.874 1.00 95.25 359 THR A CA 1
ATOM 2801 C C . THR A 1 359 ? -7.125 -0.088 -15.734 1.00 95.25 359 THR A C 1
ATOM 2803 O O . THR A 1 359 ? -7.830 -0.051 -14.724 1.00 95.25 359 THR A O 1
ATOM 2806 N N . GLU A 1 360 ? -7.377 -0.883 -16.770 1.00 97.56 360 GLU A N 1
ATOM 2807 C CA . GLU A 1 360 ? -8.345 -1.976 -16.700 1.00 97.56 360 GLU A CA 1
ATOM 2808 C C . GLU A 1 360 ? -7.836 -3.078 -15.750 1.00 97.56 360 GLU A C 1
ATOM 2810 O O . GLU A 1 360 ? -6.664 -3.086 -15.384 1.00 97.56 360 GLU A O 1
ATOM 2815 N N . PRO A 1 361 ? -8.677 -4.033 -15.331 1.00 98.38 361 PRO A N 1
ATOM 2816 C CA . PRO A 1 361 ? -8.208 -5.179 -14.560 1.00 98.38 361 PRO A CA 1
ATOM 2817 C C . PRO A 1 361 ? -7.159 -6.013 -15.317 1.00 98.38 361 PRO A C 1
ATOM 2819 O O . PRO A 1 361 ? -7.311 -6.278 -16.512 1.00 98.38 361 PRO A O 1
ATOM 2822 N N . GLY A 1 362 ? -6.126 -6.484 -14.615 1.00 98.31 362 GLY A N 1
ATOM 2823 C CA . GLY A 1 362 ? -5.017 -7.236 -15.208 1.00 98.31 362 GLY A CA 1
ATOM 2824 C C . GLY A 1 362 ? -3.661 -6.959 -14.560 1.00 98.31 362 GLY A C 1
ATOM 2825 O O . GLY A 1 362 ? -3.580 -6.416 -13.462 1.00 98.31 362 GLY A O 1
ATOM 2826 N N . HIS A 1 363 ? -2.576 -7.361 -15.224 1.00 98.19 363 HIS A N 1
ATOM 2827 C CA . HIS A 1 363 ? -1.220 -7.060 -14.759 1.00 98.19 363 HIS A CA 1
ATOM 2828 C C . HIS A 1 363 ? -0.776 -5.670 -15.214 1.00 98.19 363 HIS A C 1
ATOM 2830 O O . HIS A 1 363 ? -0.807 -5.381 -16.409 1.00 98.19 363 HIS A O 1
ATOM 2836 N N . HIS A 1 364 ? -0.304 -4.864 -14.265 1.00 98.25 364 HIS A N 1
ATOM 2837 C CA . HIS A 1 364 ? 0.120 -3.479 -14.479 1.00 98.25 364 HIS A CA 1
ATOM 2838 C C . HIS A 1 364 ? 1.421 -3.182 -13.755 1.00 98.25 364 HIS A C 1
ATOM 2840 O O . HIS A 1 364 ? 1.776 -3.864 -12.795 1.00 98.25 364 HIS A O 1
ATOM 2846 N N . ASP A 1 365 ? 2.130 -2.149 -14.196 1.00 98.12 365 ASP A N 1
ATOM 2847 C CA . ASP A 1 365 ? 3.430 -1.801 -13.623 1.00 98.12 365 ASP A CA 1
ATOM 2848 C C . ASP A 1 365 ? 3.327 -1.306 -12.176 1.00 98.12 365 ASP A C 1
ATOM 2850 O O . ASP A 1 365 ? 4.243 -1.502 -11.370 1.00 98.12 365 ASP A O 1
ATOM 2854 N N . ILE A 1 366 ? 2.233 -0.612 -11.854 1.00 98.56 366 ILE A N 1
ATOM 2855 C CA . ILE A 1 366 ? 2.040 0.083 -10.585 1.00 98.56 366 ILE A CA 1
ATOM 2856 C C . ILE A 1 366 ? 0.658 -0.253 -10.035 1.00 98.56 366 ILE A C 1
ATOM 2858 O O . ILE A 1 366 ? -0.342 -0.048 -10.715 1.00 98.56 366 ILE A O 1
ATOM 2862 N N . ALA A 1 367 ? 0.588 -0.682 -8.776 1.00 98.62 367 ALA A N 1
ATOM 2863 C CA . ALA A 1 367 ? -0.650 -0.723 -8.005 1.00 98.62 367 ALA A CA 1
ATOM 2864 C C . ALA A 1 367 ? -0.651 0.393 -6.954 1.00 98.62 367 ALA A C 1
ATOM 2866 O O . ALA A 1 367 ? 0.325 0.587 -6.226 1.00 98.62 367 ALA A O 1
ATOM 2867 N N . LEU A 1 368 ? -1.752 1.141 -6.881 1.00 98.25 368 LEU A N 1
ATOM 2868 C CA . LEU A 1 368 ? -1.891 2.254 -5.946 1.00 98.25 368 LEU A CA 1
ATOM 2869 C C . LEU A 1 368 ? -2.150 1.749 -4.523 1.00 98.25 368 LEU A C 1
ATOM 2871 O O . LEU A 1 368 ? -2.906 0.803 -4.308 1.00 98.25 368 LEU A O 1
AT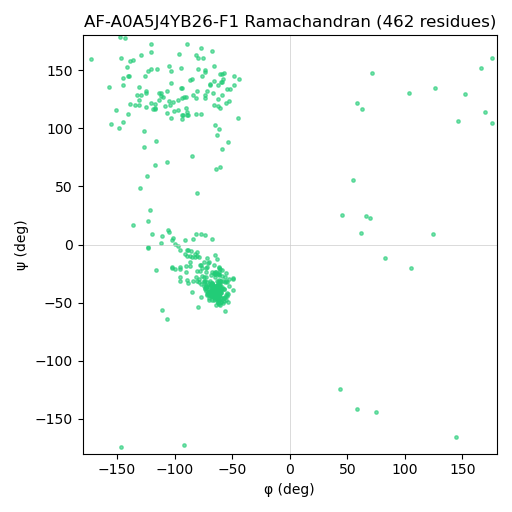OM 2875 N N . THR A 1 369 ? -1.611 2.453 -3.529 1.00 97.81 369 THR A N 1
ATOM 2876 C CA . THR A 1 369 ? -1.786 2.163 -2.091 1.00 97.81 369 THR A CA 1
ATOM 2877 C C . THR A 1 369 ? -3.174 2.517 -1.535 1.00 97.81 369 THR A C 1
ATOM 2879 O O . THR A 1 369 ? -3.387 2.389 -0.329 1.00 97.81 369 THR A O 1
ATOM 2882 N N . LYS A 1 370 ? -4.129 2.885 -2.405 1.00 97.00 370 LYS A N 1
ATOM 2883 C CA . LYS A 1 370 ? -5.537 3.161 -2.066 1.00 97.00 370 LYS A CA 1
ATOM 2884 C C . LYS A 1 370 ? -6.227 1.965 -1.410 1.00 97.00 370 LYS A C 1
ATOM 2886 O O . LYS A 1 370 ? -6.909 2.120 -0.404 1.00 97.00 370 LYS A O 1
ATOM 2891 N N . ALA A 1 371 ? -6.033 0.783 -1.991 1.00 98.19 371 ALA A N 1
ATOM 2892 C CA . ALA A 1 371 ? -6.401 -0.515 -1.435 1.00 98.19 371 ALA A CA 1
ATOM 2893 C C . ALA A 1 371 ? -5.490 -1.568 -2.069 1.00 98.19 371 ALA A C 1
ATOM 2895 O O . ALA A 1 371 ? -5.656 -1.924 -3.238 1.00 98.19 371 ALA A O 1
ATOM 2896 N N . LEU A 1 372 ? -4.501 -2.018 -1.303 1.00 98.62 372 LEU A N 1
ATOM 2897 C CA . LEU A 1 372 ? -3.427 -2.877 -1.779 1.00 98.62 372 LEU A CA 1
ATOM 2898 C C . LEU A 1 372 ? -3.199 -4.020 -0.794 1.00 98.62 372 LEU A C 1
ATOM 2900 O O . LEU A 1 372 ? -2.850 -3.792 0.363 1.00 98.62 372 LEU A O 1
ATOM 2904 N N . LEU A 1 373 ? -3.367 -5.248 -1.265 1.00 98.56 373 LEU A N 1
ATOM 2905 C CA . LEU A 1 373 ? -3.053 -6.472 -0.552 1.00 98.56 373 LEU A CA 1
ATOM 2906 C C . LEU A 1 373 ? -1.666 -6.972 -0.972 1.00 98.56 373 LEU A C 1
ATOM 2908 O O . LEU A 1 373 ? -1.385 -7.204 -2.148 1.00 98.56 373 LEU A O 1
ATOM 2912 N N . LEU A 1 374 ? -0.791 -7.163 0.006 1.00 98.12 374 LEU A N 1
ATOM 2913 C CA . LEU A 1 374 ? 0.579 -7.624 -0.204 1.00 98.12 374 LEU A CA 1
ATOM 2914 C C . LEU A 1 374 ? 1.063 -8.474 0.973 1.00 98.12 374 LEU A C 1
ATOM 2916 O O . LEU A 1 374 ? 0.351 -8.671 1.956 1.00 98.12 374 LEU A O 1
ATOM 2920 N N . ASP A 1 375 ? 2.293 -8.968 0.878 1.00 95.88 375 ASP A N 1
ATOM 2921 C CA . ASP A 1 375 ? 2.923 -9.742 1.943 1.00 95.88 375 ASP A CA 1
ATOM 2922 C C . ASP A 1 375 ? 3.940 -8.893 2.717 1.00 95.88 375 ASP A C 1
ATOM 2924 O O . ASP A 1 375 ? 4.646 -8.068 2.134 1.00 95.88 375 ASP A O 1
ATOM 2928 N N . THR A 1 376 ? 4.123 -9.166 4.014 1.00 95.56 376 THR A N 1
ATOM 2929 C CA . THR A 1 376 ? 5.144 -8.504 4.860 1.00 95.56 376 THR A CA 1
ATOM 2930 C C . THR A 1 376 ? 6.543 -8.493 4.228 1.00 95.56 376 THR A C 1
ATOM 2932 O O . THR A 1 376 ? 7.349 -7.593 4.474 1.00 95.56 376 THR A O 1
ATOM 2935 N N . CYS A 1 377 ? 6.854 -9.494 3.403 1.00 96.06 377 CYS A N 1
ATOM 2936 C CA . CYS A 1 377 ? 8.131 -9.588 2.717 1.00 96.06 377 CYS A CA 1
ATOM 2937 C C . CYS A 1 377 ? 8.340 -8.494 1.653 1.00 96.06 377 CYS A C 1
ATOM 2939 O O . CYS A 1 377 ? 9.459 -8.002 1.523 1.00 96.06 377 CYS A O 1
ATOM 2941 N N . ALA A 1 378 ? 7.281 -8.036 0.978 1.00 97.25 378 ALA A N 1
ATOM 2942 C CA . ALA A 1 378 ? 7.349 -6.898 0.064 1.00 97.25 378 ALA A CA 1
ATOM 2943 C C . ALA A 1 378 ? 7.659 -5.598 0.823 1.00 97.25 378 ALA A C 1
ATOM 2945 O O . ALA A 1 378 ? 8.517 -4.827 0.400 1.00 97.25 378 ALA A O 1
ATOM 2946 N N . CYS A 1 379 ? 7.073 -5.401 2.010 1.00 98.12 379 CYS A N 1
ATOM 2947 C CA . CYS A 1 379 ? 7.431 -4.279 2.888 1.00 98.12 379 CYS A CA 1
ATOM 2948 C C . CYS A 1 379 ? 8.881 -4.321 3.354 1.00 98.12 379 CYS A C 1
ATOM 2950 O O . CYS A 1 379 ? 9.531 -3.282 3.436 1.00 98.12 379 CYS A O 1
ATOM 2952 N N . ARG A 1 380 ? 9.409 -5.506 3.664 1.00 97.50 380 ARG A N 1
ATOM 2953 C CA . ARG A 1 380 ? 10.823 -5.653 4.018 1.00 97.50 380 ARG A CA 1
ATOM 2954 C C . ARG A 1 380 ? 11.718 -5.254 2.848 1.00 97.50 380 ARG A C 1
ATOM 2956 O O . ARG A 1 380 ? 12.593 -4.411 3.025 1.00 97.50 380 ARG A O 1
ATOM 2963 N N . ALA A 1 381 ? 11.447 -5.800 1.664 1.00 97.62 381 ALA A N 1
ATOM 2964 C CA . ALA A 1 381 ? 12.203 -5.494 0.456 1.00 97.62 381 ALA A CA 1
ATOM 2965 C C . ALA A 1 381 ? 12.149 -3.999 0.101 1.00 97.62 381 ALA A C 1
ATOM 2967 O O . ALA A 1 381 ? 13.166 -3.429 -0.292 1.00 97.62 381 ALA A O 1
ATOM 2968 N N . PHE A 1 382 ? 10.997 -3.344 0.300 1.00 98.38 382 PHE A N 1
ATOM 2969 C CA . PHE A 1 382 ? 10.856 -1.895 0.134 1.00 98.38 382 PHE A CA 1
ATOM 2970 C C . PHE A 1 382 ? 11.900 -1.142 0.964 1.00 98.38 382 PHE A C 1
ATOM 2972 O O . PHE A 1 382 ? 12.615 -0.296 0.434 1.00 98.38 382 PHE A O 1
ATOM 2979 N N . TRP A 1 383 ? 12.043 -1.469 2.251 1.00 97.88 383 TRP A N 1
ATOM 2980 C CA . TRP A 1 383 ? 12.995 -0.779 3.126 1.00 97.88 383 TRP A CA 1
ATOM 2981 C C . TRP A 1 383 ? 14.451 -1.161 2.876 1.00 97.88 383 TRP A C 1
ATOM 2983 O O . TRP A 1 383 ? 15.331 -0.321 3.033 1.00 97.88 383 TRP A O 1
ATOM 2993 N N . GLU A 1 384 ? 14.723 -2.392 2.454 1.00 97.50 384 GLU A N 1
ATOM 2994 C CA . GLU A 1 384 ? 16.069 -2.789 2.026 1.00 97.50 384 GLU A CA 1
ATOM 2995 C C . GLU A 1 384 ? 16.511 -1.999 0.788 1.00 97.50 384 GLU A C 1
ATOM 2997 O O . GLU A 1 384 ? 17.669 -1.593 0.689 1.00 97.50 384 GLU A O 1
ATOM 3002 N N . ALA A 1 385 ? 15.580 -1.713 -0.125 1.00 98.00 385 ALA A N 1
ATOM 3003 C CA . ALA A 1 385 ? 15.832 -0.934 -1.330 1.00 98.00 385 ALA A CA 1
ATOM 3004 C C . ALA A 1 385 ? 15.701 0.588 -1.132 1.00 98.00 385 ALA A C 1
ATOM 3006 O O . ALA A 1 385 ? 16.162 1.338 -1.988 1.00 98.00 385 ALA A O 1
ATOM 3007 N N . SER A 1 386 ? 15.101 1.077 -0.040 1.00 97.69 386 SER A N 1
ATOM 3008 C CA . SER A 1 386 ? 14.698 2.491 0.093 1.00 97.69 386 SER A CA 1
ATOM 3009 C C . SER A 1 386 ? 15.858 3.485 0.020 1.00 97.69 386 SER A C 1
ATOM 3011 O O . SER A 1 386 ? 15.669 4.615 -0.428 1.00 97.69 386 SER A O 1
ATOM 3013 N N . HIS A 1 387 ? 17.073 3.062 0.386 1.00 97.50 387 HIS A N 1
ATOM 3014 C CA . HIS A 1 387 ? 18.300 3.851 0.234 1.00 97.50 387 HIS A CA 1
ATOM 3015 C C . HIS A 1 387 ? 18.538 4.311 -1.214 1.00 97.50 387 HIS A C 1
ATOM 3017 O O . HIS A 1 387 ? 19.179 5.334 -1.436 1.00 97.50 387 HIS A O 1
ATOM 3023 N N . LEU A 1 388 ? 17.988 3.593 -2.198 1.00 98.06 388 LEU A N 1
ATOM 3024 C CA . LEU A 1 388 ? 18.049 3.962 -3.607 1.00 98.06 388 LEU A CA 1
ATOM 3025 C C . LEU A 1 388 ? 17.203 5.186 -3.942 1.00 98.06 388 LEU A C 1
ATOM 3027 O O . LEU A 1 388 ? 17.376 5.706 -5.032 1.00 98.06 388 LEU A O 1
ATOM 3031 N N . MET A 1 389 ? 16.285 5.628 -3.082 1.00 98.19 389 MET A N 1
ATOM 3032 C CA . MET A 1 389 ? 15.329 6.701 -3.391 1.00 98.19 389 MET A CA 1
ATOM 3033 C C . MET A 1 389 ? 15.390 7.880 -2.416 1.00 98.19 389 MET A C 1
ATOM 3035 O O . MET A 1 389 ? 14.672 8.854 -2.618 1.00 98.19 389 MET A O 1
ATOM 3039 N N . GLN A 1 390 ? 16.234 7.818 -1.379 1.00 96.12 390 GLN A N 1
ATOM 3040 C CA . GLN A 1 390 ? 16.247 8.821 -0.307 1.00 96.12 390 GLN A CA 1
ATOM 3041 C C . GLN A 1 390 ? 16.483 10.252 -0.800 1.00 96.12 390 GLN A C 1
ATOM 3043 O O . GLN A 1 390 ? 15.853 11.170 -0.300 1.00 96.12 390 GLN A O 1
ATOM 3048 N N . ASP A 1 391 ? 17.342 10.459 -1.795 1.00 96.50 391 ASP A N 1
ATOM 3049 C CA . ASP A 1 391 ? 17.640 1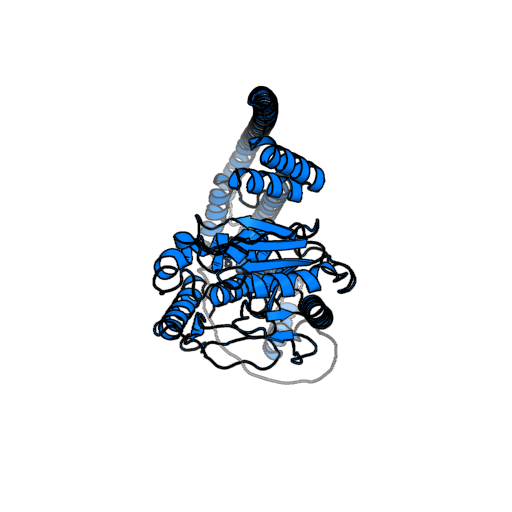1.795 -2.325 1.00 96.50 391 ASP A CA 1
ATOM 3050 C C . ASP A 1 391 ? 16.439 12.464 -3.007 1.00 96.50 391 ASP A C 1
ATOM 3052 O O . ASP A 1 391 ? 16.361 13.689 -3.000 1.00 96.50 391 ASP A O 1
ATOM 3056 N N . ILE A 1 392 ? 15.501 11.685 -3.558 1.00 97.81 392 ILE A N 1
ATOM 3057 C CA . ILE A 1 392 ? 14.296 12.234 -4.193 1.00 97.81 392 ILE A CA 1
ATOM 3058 C C . ILE A 1 392 ? 13.046 12.123 -3.320 1.00 97.81 392 ILE A C 1
ATOM 3060 O O . ILE A 1 392 ? 12.087 12.850 -3.553 1.00 97.81 392 ILE A O 1
ATOM 3064 N N . ALA A 1 393 ? 13.037 11.248 -2.311 1.00 97.00 393 ALA A N 1
ATOM 3065 C CA . ALA A 1 393 ? 11.867 11.002 -1.469 1.00 97.00 393 ALA A CA 1
ATOM 3066 C C . ALA A 1 393 ? 11.362 12.262 -0.743 1.00 97.00 393 ALA A C 1
ATOM 3068 O O . ALA A 1 393 ? 10.171 12.364 -0.472 1.00 97.00 393 ALA A O 1
ATOM 3069 N N . HIS A 1 394 ? 12.233 13.234 -0.468 1.00 96.69 394 HIS A N 1
ATOM 3070 C CA . HIS A 1 394 ? 11.894 14.466 0.259 1.00 96.69 394 HIS A CA 1
ATOM 3071 C C . HIS A 1 394 ? 11.702 15.692 -0.648 1.00 96.69 394 HIS A C 1
ATOM 3073 O O . HIS A 1 394 ? 11.575 16.806 -0.150 1.00 96.69 394 HIS A O 1
ATOM 3079 N N . GLU A 1 395 ? 11.736 15.535 -1.975 1.00 96.44 395 GLU A N 1
ATOM 3080 C CA . GLU A 1 395 ? 11.668 16.686 -2.889 1.00 96.44 395 GLU A CA 1
ATOM 3081 C C . GLU A 1 395 ? 10.245 17.217 -3.123 1.00 96.44 395 GLU A C 1
ATOM 3083 O O . GLU A 1 395 ? 10.091 18.363 -3.546 1.00 96.44 395 GLU A O 1
ATOM 3088 N N . ALA A 1 396 ? 9.217 16.392 -2.910 1.00 95.06 396 ALA A N 1
ATOM 3089 C CA . ALA A 1 396 ? 7.821 16.809 -3.027 1.00 95.06 396 ALA A CA 1
ATOM 3090 C C . ALA A 1 396 ? 7.329 17.522 -1.765 1.00 95.06 396 ALA A C 1
ATOM 3092 O O . ALA A 1 396 ? 7.874 17.344 -0.678 1.00 95.06 396 ALA A O 1
ATOM 3093 N N . ALA A 1 397 ? 6.209 18.235 -1.892 1.00 94.25 397 ALA A N 1
ATOM 3094 C CA . ALA A 1 397 ? 5.482 18.806 -0.761 1.00 94.25 397 ALA A CA 1
ATOM 3095 C C . ALA A 1 397 ? 5.068 17.757 0.288 1.00 94.25 397 ALA A C 1
ATOM 3097 O O . ALA A 1 397 ? 4.919 18.086 1.462 1.00 94.25 397 ALA A O 1
ATOM 3098 N N . VAL A 1 398 ? 4.873 16.503 -0.133 1.00 94.69 398 VAL A N 1
ATOM 3099 C CA . VAL A 1 398 ? 4.629 15.368 0.760 1.00 94.69 398 VAL A CA 1
ATOM 3100 C C . VAL A 1 398 ? 5.768 14.374 0.617 1.00 94.69 398 VAL A C 1
ATOM 3102 O O . VAL A 1 398 ? 5.959 13.798 -0.457 1.00 94.69 398 VAL A O 1
ATOM 3105 N N . THR A 1 399 ? 6.494 14.154 1.713 1.00 96.88 399 THR A N 1
ATOM 3106 C CA . THR A 1 399 ? 7.584 13.183 1.766 1.00 96.88 399 THR A CA 1
ATOM 3107 C C . THR A 1 399 ? 7.093 11.802 1.326 1.00 96.88 399 THR A C 1
ATOM 3109 O O . THR A 1 399 ? 6.051 11.320 1.778 1.00 96.88 399 THR A O 1
ATOM 3112 N N . TRP A 1 400 ? 7.875 11.161 0.460 1.00 97.50 400 TRP A N 1
ATOM 3113 C CA . TRP A 1 400 ? 7.622 9.864 -0.160 1.00 97.50 400 TRP A CA 1
ATOM 3114 C C . TRP A 1 400 ? 6.425 9.811 -1.126 1.00 97.50 400 TRP A C 1
ATOM 3116 O O . TRP A 1 400 ? 5.914 8.728 -1.364 1.00 97.50 400 TRP A O 1
ATOM 3126 N N . ASN A 1 401 ? 6.000 10.919 -1.744 1.00 97.00 401 ASN A N 1
ATOM 3127 C CA . ASN A 1 401 ? 4.976 10.891 -2.802 1.00 97.00 401 ASN A CA 1
ATOM 3128 C C . ASN A 1 401 ? 5.430 10.063 -4.033 1.00 97.00 401 ASN A C 1
ATOM 3130 O O . ASN A 1 401 ? 6.164 10.554 -4.886 1.00 97.00 401 ASN A O 1
ATOM 313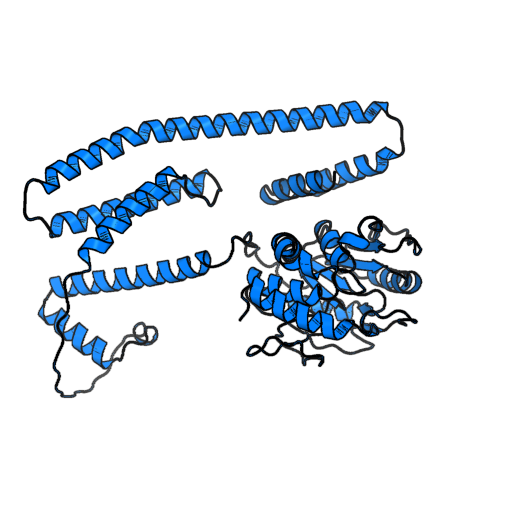4 N N . GLY A 1 402 ? 4.982 8.810 -4.147 1.00 97.62 402 GLY A N 1
ATOM 3135 C CA . GLY A 1 402 ? 5.486 7.834 -5.133 1.00 97.62 402 GLY A CA 1
ATOM 3136 C C . GLY A 1 402 ? 5.979 6.527 -4.500 1.00 97.62 402 GLY A C 1
ATOM 3137 O O . GLY A 1 402 ? 6.576 5.674 -5.159 1.00 97.62 402 GLY A O 1
ATOM 3138 N N . GLU A 1 403 ? 5.729 6.349 -3.208 1.00 98.38 403 GLU A N 1
ATOM 3139 C CA . GLU A 1 403 ? 5.960 5.130 -2.452 1.00 98.38 403 GLU A CA 1
ATOM 3140 C C . GLU A 1 403 ? 5.237 3.910 -3.044 1.00 98.38 403 GLU A C 1
ATOM 3142 O O . GLU A 1 403 ? 5.759 2.799 -2.989 1.00 98.38 403 GLU A O 1
ATOM 3147 N N . ASP A 1 404 ? 4.070 4.109 -3.655 1.00 98.56 404 ASP A N 1
ATOM 3148 C CA . ASP A 1 404 ? 3.301 3.088 -4.375 1.00 98.56 404 ASP A CA 1
ATOM 3149 C C . ASP A 1 404 ? 4.010 2.607 -5.658 1.00 98.56 404 ASP A C 1
ATOM 3151 O O . ASP A 1 404 ? 4.103 1.401 -5.906 1.00 98.56 404 ASP A O 1
ATOM 3155 N N . ILE A 1 405 ? 4.599 3.532 -6.425 1.00 98.62 405 ILE A N 1
ATOM 3156 C CA . ILE A 1 405 ? 5.455 3.250 -7.585 1.00 98.62 405 ILE A CA 1
ATOM 3157 C C . ILE A 1 405 ? 6.652 2.416 -7.130 1.00 98.62 405 ILE A C 1
ATOM 3159 O O . ILE A 1 405 ? 6.946 1.371 -7.712 1.00 98.62 405 ILE A O 1
ATOM 3163 N N . PHE A 1 406 ? 7.336 2.853 -6.067 1.00 98.62 406 PHE A N 1
ATOM 3164 C CA . PHE A 1 406 ? 8.506 2.139 -5.564 1.00 98.62 406 PHE A CA 1
ATOM 3165 C C . PHE A 1 406 ? 8.156 0.738 -5.066 1.00 98.62 406 PHE A C 1
ATOM 3167 O O . PHE A 1 406 ? 8.834 -0.225 -5.423 1.00 98.62 406 PHE A O 1
ATOM 3174 N N . MET A 1 407 ? 7.082 0.612 -4.279 1.00 98.69 407 MET A N 1
ATOM 3175 C CA . MET A 1 407 ? 6.593 -0.673 -3.780 1.00 98.69 407 MET A CA 1
ATOM 3176 C C . MET A 1 407 ? 6.284 -1.630 -4.926 1.00 98.69 407 MET A C 1
ATOM 3178 O O . MET A 1 407 ? 6.719 -2.778 -4.893 1.00 98.69 407 MET A O 1
ATOM 3182 N N . SER A 1 408 ? 5.591 -1.155 -5.959 1.00 98.69 408 SER A N 1
ATOM 3183 C CA . SER A 1 408 ? 5.221 -1.976 -7.109 1.00 98.69 408 SER A CA 1
ATOM 3184 C C . SER A 1 408 ? 6.451 -2.543 -7.818 1.00 98.69 408 SER A C 1
ATOM 3186 O O . SER A 1 408 ? 6.564 -3.760 -7.964 1.00 98.69 408 SER A O 1
ATOM 3188 N N . LEU A 1 409 ? 7.436 -1.697 -8.131 1.00 98.50 409 LEU A N 1
ATOM 3189 C CA . LEU A 1 409 ? 8.672 -2.114 -8.802 1.00 98.50 409 LEU A CA 1
ATOM 3190 C C . LEU A 1 409 ? 9.544 -3.036 -7.936 1.00 98.50 409 LEU A C 1
ATOM 3192 O O . LEU A 1 409 ? 10.096 -4.023 -8.426 1.00 98.50 409 LEU A O 1
ATOM 3196 N N . VAL A 1 410 ? 9.664 -2.745 -6.636 1.00 98.38 410 VAL A N 1
ATOM 3197 C CA . VAL A 1 410 ? 10.391 -3.614 -5.700 1.00 98.38 410 VAL A CA 1
ATOM 3198 C C . VAL A 1 410 ? 9.698 -4.970 -5.586 1.00 98.38 410 VAL A C 1
ATOM 3200 O O . VAL A 1 410 ? 10.366 -6.002 -5.662 1.00 98.38 410 VAL A O 1
ATOM 3203 N N . SER A 1 411 ? 8.370 -4.983 -5.449 1.00 98.00 411 SER A N 1
ATOM 3204 C CA . SER A 1 411 ? 7.587 -6.214 -5.345 1.00 98.00 411 SER A CA 1
ATOM 3205 C C . SER A 1 411 ? 7.697 -7.066 -6.608 1.00 98.00 411 SER A C 1
ATOM 3207 O O . SER A 1 411 ? 7.952 -8.261 -6.496 1.00 98.00 411 SER A O 1
ATOM 3209 N N . HIS A 1 412 ? 7.644 -6.455 -7.795 1.00 97.25 412 HIS A N 1
ATOM 3210 C CA . HIS A 1 412 ? 7.856 -7.144 -9.065 1.00 97.25 412 HIS A CA 1
ATOM 3211 C C . HIS A 1 412 ? 9.216 -7.849 -9.088 1.00 97.25 412 HIS A C 1
ATOM 3213 O O . HIS A 1 412 ? 9.325 -9.031 -9.413 1.00 97.25 412 HIS A O 1
ATOM 3219 N N . LYS A 1 413 ? 10.265 -7.158 -8.634 1.00 96.19 413 LYS A N 1
ATOM 3220 C CA . LYS A 1 413 ? 11.624 -7.700 -8.615 1.00 96.19 413 LYS A CA 1
ATOM 3221 C C . LYS A 1 413 ? 11.801 -8.889 -7.669 1.00 96.19 413 LYS A C 1
ATOM 3223 O O . LYS A 1 413 ? 12.561 -9.811 -7.983 1.00 96.19 413 LYS A O 1
ATOM 3228 N N . ILE A 1 414 ? 11.149 -8.859 -6.506 1.00 95.88 414 ILE A N 1
ATOM 3229 C CA . ILE A 1 414 ? 11.296 -9.915 -5.494 1.00 95.88 414 ILE A CA 1
ATOM 3230 C C . ILE A 1 414 ? 10.306 -11.072 -5.669 1.00 95.88 414 ILE A C 1
ATOM 3232 O O . ILE A 1 414 ? 10.657 -12.200 -5.322 1.00 95.88 414 ILE A O 1
ATOM 3236 N N . LEU A 1 415 ? 9.108 -10.819 -6.202 1.00 93.88 415 LEU A N 1
ATOM 3237 C CA . LEU A 1 415 ? 8.060 -11.825 -6.369 1.00 93.88 415 LEU A CA 1
ATOM 3238 C C . LEU A 1 415 ? 8.061 -12.446 -7.772 1.00 93.88 415 LEU A C 1
ATOM 3240 O O . LEU A 1 415 ? 7.800 -13.639 -7.892 1.00 93.88 415 LEU A O 1
ATOM 3244 N N . GLY A 1 416 ? 8.448 -11.689 -8.801 1.00 94.69 416 GLY A N 1
ATOM 3245 C CA . GLY A 1 416 ? 8.620 -12.168 -10.174 1.00 94.69 416 GLY A CA 1
ATOM 3246 C C . GLY A 1 416 ? 7.520 -11.753 -11.148 1.00 94.69 416 GLY A C 1
ATOM 3247 O O . GLY A 1 416 ? 7.806 -11.714 -12.341 1.00 94.69 416 GLY A O 1
ATOM 3248 N N . ASP A 1 417 ? 6.334 -11.375 -10.665 1.00 96.88 417 ASP A N 1
ATOM 3249 C CA . ASP A 1 417 ? 5.227 -10.907 -11.505 1.00 96.88 417 ASP A CA 1
ATOM 3250 C C . ASP A 1 417 ? 4.890 -9.444 -11.211 1.00 96.88 417 ASP A C 1
ATOM 3252 O O . ASP A 1 417 ? 5.125 -8.924 -10.118 1.00 96.88 417 ASP A O 1
ATOM 3256 N N . SER A 1 418 ? 4.376 -8.739 -12.218 1.00 97.81 418 SER A N 1
ATOM 3257 C CA . SER A 1 418 ? 3.879 -7.372 -12.044 1.00 97.81 418 SER A CA 1
ATOM 3258 C C . SER A 1 418 ? 2.645 -7.359 -11.131 1.00 97.81 418 SER A C 1
ATOM 3260 O O . SER A 1 418 ? 1.935 -8.374 -11.063 1.00 97.81 418 SER A O 1
ATOM 3262 N N . PRO A 1 419 ? 2.363 -6.243 -10.434 1.00 98.56 419 PRO A N 1
ATOM 3263 C CA . PRO A 1 419 ? 1.112 -6.062 -9.706 1.00 98.56 419 PRO A CA 1
ATOM 3264 C C . PRO A 1 419 ? -0.118 -6.511 -10.502 1.00 98.56 419 PRO A C 1
ATOM 3266 O O . PRO A 1 419 ? -0.179 -6.317 -11.715 1.00 98.56 419 PRO A O 1
ATOM 3269 N N . TYR A 1 420 ? -1.094 -7.103 -9.817 1.00 98.69 420 TYR A N 1
ATOM 3270 C CA . TYR A 1 420 ? -2.361 -7.519 -10.412 1.00 98.69 420 TYR A CA 1
ATOM 3271 C C . TYR A 1 420 ? -3.504 -6.637 -9.903 1.00 98.69 420 TYR A C 1
ATOM 3273 O O . TYR A 1 420 ? -3.692 -6.466 -8.697 1.00 98.69 420 TYR A O 1
ATOM 3281 N N . ILE A 1 421 ? -4.271 -6.071 -10.825 1.00 98.69 421 ILE A N 1
ATOM 3282 C CA . ILE A 1 421 ? -5.415 -5.209 -10.556 1.00 98.69 421 ILE A CA 1
ATOM 3283 C C . ILE A 1 421 ? -6.684 -6.030 -10.723 1.00 98.69 421 ILE A C 1
ATOM 3285 O O . ILE A 1 421 ? -6.991 -6.499 -11.818 1.00 98.69 421 ILE A O 1
ATOM 3289 N N . THR A 1 422 ? -7.410 -6.223 -9.626 1.00 98.19 422 THR A N 1
ATOM 3290 C CA . THR A 1 422 ? -8.655 -6.992 -9.629 1.00 98.19 422 THR A CA 1
ATOM 3291 C C . THR A 1 422 ? -9.835 -6.098 -10.031 1.00 98.19 422 THR A C 1
ATOM 3293 O O . THR A 1 422 ? -9.873 -4.929 -9.625 1.00 98.19 422 THR A O 1
ATOM 3296 N N . PRO A 1 423 ? -10.816 -6.599 -10.810 1.00 98.00 423 PRO A N 1
ATOM 3297 C CA . PRO A 1 423 ? -12.053 -5.860 -11.037 1.00 98.00 423 PRO A CA 1
ATOM 3298 C C . PRO A 1 423 ? -12.782 -5.621 -9.714 1.00 98.00 423 PRO A C 1
ATOM 3300 O O . PRO A 1 423 ? -12.766 -6.473 -8.827 1.00 98.00 423 PRO A O 1
ATOM 3303 N N . PHE A 1 424 ? -13.472 -4.491 -9.599 1.00 98.00 424 PHE A N 1
ATOM 3304 C CA . PHE A 1 424 ? -14.299 -4.188 -8.435 1.00 98.00 424 PHE A CA 1
ATOM 3305 C C . PHE A 1 424 ? -15.534 -3.376 -8.820 1.00 98.00 424 PHE A C 1
ATOM 3307 O O . PHE A 1 424 ? -15.583 -2.735 -9.872 1.00 98.00 424 PHE A O 1
ATOM 3314 N N . GLN A 1 425 ? -16.530 -3.396 -7.944 1.00 98.00 425 GLN A N 1
ATOM 3315 C CA . GLN A 1 425 ? -17.757 -2.632 -8.054 1.00 98.00 425 GLN A CA 1
ATOM 3316 C C . GLN A 1 425 ? -17.879 -1.647 -6.887 1.00 98.00 425 GLN A C 1
ATOM 3318 O O . GLN A 1 425 ? -17.944 -2.024 -5.713 1.00 98.00 425 GLN A O 1
ATOM 3323 N N . GLU A 1 426 ? -17.968 -0.359 -7.212 1.00 97.50 426 GLU A N 1
ATOM 3324 C CA . GLU A 1 426 ? -18.202 0.691 -6.224 1.00 97.50 426 GLU A CA 1
ATOM 3325 C C . GLU A 1 426 ? -19.559 0.506 -5.526 1.00 97.50 426 GLU A C 1
ATOM 3327 O O . GLU A 1 426 ? -20.567 0.153 -6.143 1.00 97.50 426 GLU A O 1
ATOM 3332 N N . GLY A 1 427 ? -19.578 0.698 -4.208 1.00 96.94 427 GLY A N 1
ATOM 3333 C CA . GLY A 1 427 ? -20.737 0.425 -3.363 1.00 96.94 427 GLY A CA 1
ATOM 3334 C C . GLY A 1 427 ? -20.895 -1.041 -2.947 1.00 96.94 427 GLY A C 1
ATOM 3335 O O . GLY A 1 427 ? -21.694 -1.306 -2.051 1.00 96.94 427 GLY A O 1
ATOM 3336 N N . ILE A 1 428 ? -20.151 -1.974 -3.554 1.00 97.88 428 ILE A N 1
ATOM 3337 C CA . ILE A 1 428 ? -20.105 -3.381 -3.133 1.00 97.88 428 ILE A CA 1
ATOM 3338 C C . ILE A 1 428 ? -18.747 -3.717 -2.538 1.00 97.88 428 ILE A C 1
ATOM 3340 O O . ILE A 1 428 ? -18.698 -4.164 -1.400 1.00 97.88 428 ILE A O 1
ATOM 3344 N N . ASP A 1 429 ? -17.660 -3.496 -3.276 1.00 98.06 429 ASP A N 1
ATOM 3345 C CA . ASP A 1 429 ? -16.297 -3.837 -2.851 1.00 98.06 429 ASP A CA 1
ATOM 3346 C C . ASP A 1 429 ? -15.634 -2.700 -2.070 1.00 98.06 429 ASP A C 1
ATOM 3348 O O . ASP A 1 429 ? -14.847 -2.922 -1.146 1.00 98.06 429 ASP A O 1
ATOM 3352 N N . VAL A 1 430 ? -15.967 -1.463 -2.436 1.00 98.19 430 VAL A N 1
ATOM 3353 C CA . VAL A 1 430 ? -15.389 -0.253 -1.853 1.00 98.19 430 VAL A CA 1
ATOM 3354 C C . VAL A 1 430 ? -16.444 0.832 -1.676 1.00 98.19 430 VAL A C 1
ATOM 3356 O O . VAL A 1 430 ? -17.342 0.993 -2.504 1.00 98.19 430 VAL A O 1
ATOM 3359 N N . HIS A 1 431 ? -16.309 1.610 -0.608 1.00 98.12 431 HIS A N 1
ATOM 3360 C CA . HIS A 1 431 ? -17.061 2.839 -0.391 1.00 98.12 431 HIS A CA 1
ATOM 3361 C C . HIS A 1 431 ? -16.099 4.013 -0.262 1.00 98.12 431 HIS A C 1
ATOM 3363 O O . HIS A 1 431 ? -15.258 4.039 0.641 1.00 98.12 431 HIS A O 1
ATOM 3369 N N . HIS A 1 432 ? -16.262 5.006 -1.128 1.00 97.12 432 HIS A N 1
ATOM 3370 C CA . HIS A 1 432 ? -15.559 6.271 -0.991 1.00 97.12 432 HIS A CA 1
ATOM 3371 C C . HIS A 1 432 ? -16.159 7.076 0.162 1.00 97.12 432 HIS A C 1
ATOM 3373 O O . HIS A 1 432 ? -17.372 7.282 0.257 1.00 97.12 432 HIS A O 1
ATOM 3379 N N . LEU A 1 433 ? -15.291 7.523 1.059 1.00 96.62 433 LEU A N 1
ATOM 3380 C CA . LEU A 1 433 ? -15.609 8.471 2.110 1.00 96.62 433 LEU A CA 1
ATOM 3381 C C . LEU A 1 433 ? -15.223 9.873 1.639 1.00 96.62 433 LEU A C 1
ATOM 3383 O O . LEU A 1 433 ? -14.503 10.066 0.664 1.00 96.62 433 LEU A O 1
ATOM 3387 N N . THR A 1 434 ? -15.737 10.889 2.320 1.00 94.19 434 THR A N 1
ATOM 3388 C CA . THR A 1 434 ? -15.435 12.273 1.956 1.00 94.19 434 THR A CA 1
ATOM 3389 C C . THR A 1 434 ? -13.951 12.567 2.198 1.00 94.19 434 THR A C 1
ATOM 3391 O O . THR A 1 434 ? -13.479 12.483 3.332 1.00 94.19 434 THR A O 1
ATOM 3394 N N . GLU A 1 435 ? -13.239 12.943 1.134 1.00 86.31 435 GLU A N 1
ATOM 3395 C CA . GLU A 1 435 ? -11.807 13.285 1.144 1.00 86.31 435 GLU A CA 1
ATOM 3396 C C . GLU A 1 435 ? -11.519 14.594 1.915 1.00 86.31 435 GLU A C 1
ATOM 3398 O O . GLU A 1 435 ? -10.441 14.809 2.480 1.00 86.31 435 GLU A O 1
ATOM 3403 N N . GLY A 1 436 ? -12.517 15.479 1.985 1.00 86.88 436 GLY A N 1
ATOM 3404 C CA . GLY A 1 436 ? -12.378 16.815 2.555 1.00 86.88 436 GLY A CA 1
ATOM 3405 C C . GLY A 1 436 ? -11.617 17.747 1.611 1.00 86.88 436 GLY A C 1
ATOM 3406 O O . GLY A 1 436 ? -11.791 17.689 0.399 1.00 86.88 436 GLY A O 1
ATOM 3407 N N . THR A 1 437 ? -10.800 18.644 2.162 1.00 81.00 437 THR A N 1
ATOM 3408 C CA . THR A 1 437 ? -10.067 19.677 1.401 1.00 81.00 437 THR A CA 1
ATOM 3409 C C . THR A 1 437 ? -8.592 19.350 1.175 1.00 81.00 437 THR A C 1
ATOM 3411 O O . THR A 1 437 ? -7.855 20.188 0.662 1.00 81.00 437 THR A O 1
ATOM 3414 N N . VAL A 1 438 ? -8.130 18.170 1.593 1.00 78.62 438 VAL A N 1
ATOM 3415 C CA . VAL A 1 438 ? -6.699 17.857 1.678 1.00 78.62 438 VAL A CA 1
ATOM 3416 C C . VAL A 1 438 ? -6.419 16.568 0.917 1.00 78.62 438 VAL A C 1
ATOM 3418 O O . VAL A 1 438 ? -6.399 15.508 1.527 1.00 78.62 438 VAL A O 1
ATOM 3421 N N . GLY A 1 439 ? -6.230 16.653 -0.400 1.00 86.06 439 GLY A N 1
ATOM 3422 C CA . GLY A 1 439 ? -5.802 15.529 -1.242 1.00 86.06 439 GLY A CA 1
ATOM 3423 C C . GLY A 1 439 ? -4.390 15.745 -1.778 1.00 86.06 439 GLY A C 1
ATOM 3424 O O . GLY A 1 439 ? -4.103 16.802 -2.339 1.00 86.06 439 GLY A O 1
ATOM 3425 N N . ILE A 1 440 ? -3.495 14.760 -1.647 1.00 89.12 440 ILE A N 1
ATOM 3426 C CA . ILE A 1 440 ? -2.105 14.869 -2.146 1.00 89.12 440 ILE A CA 1
ATOM 3427 C C . ILE A 1 440 ? -2.089 15.060 -3.670 1.00 89.12 440 ILE A C 1
ATOM 3429 O O . ILE A 1 440 ? -1.273 15.809 -4.201 1.00 89.12 440 ILE A O 1
ATOM 3433 N N . SER A 1 441 ? -3.043 14.435 -4.362 1.00 89.25 441 SER A N 1
ATOM 3434 C CA . SER A 1 441 ? -3.241 14.539 -5.813 1.00 89.25 441 SER A CA 1
ATOM 3435 C C . SER A 1 441 ? -3.546 15.960 -6.297 1.00 89.25 441 SER A C 1
ATOM 3437 O O . SER A 1 441 ? -3.347 16.257 -7.472 1.00 89.25 441 SER A O 1
ATOM 3439 N N . SER A 1 442 ? -4.005 16.844 -5.406 1.00 89.88 442 SER A N 1
ATOM 3440 C CA . SER A 1 442 ? -4.317 18.240 -5.730 1.00 89.88 442 SER A CA 1
ATOM 3441 C C . SER A 1 442 ? -3.104 19.179 -5.669 1.00 89.88 442 SER A C 1
ATOM 3443 O O . SER A 1 442 ? -3.202 20.327 -6.108 1.00 89.88 442 SER A O 1
ATOM 3445 N N . ALA A 1 443 ? -1.962 18.724 -5.138 1.00 91.56 443 ALA A N 1
ATOM 3446 C CA . ALA A 1 443 ? -0.752 19.537 -5.055 1.00 91.56 443 ALA A CA 1
ATOM 3447 C C . ALA A 1 443 ? -0.152 19.799 -6.450 1.00 91.56 443 ALA A C 1
ATOM 3449 O O . ALA A 1 443 ? -0.072 18.906 -7.293 1.00 91.56 443 ALA A O 1
ATOM 3450 N N . GLN A 1 444 ? 0.298 21.033 -6.700 1.00 93.69 444 GLN A N 1
ATOM 3451 C CA . GLN A 1 444 ? 0.799 21.465 -8.015 1.00 93.69 444 GLN A CA 1
ATOM 3452 C C . GLN A 1 444 ? 2.039 20.678 -8.482 1.00 93.69 444 GLN A C 1
ATOM 3454 O O . GLN A 1 444 ? 2.238 20.479 -9.680 1.00 93.69 444 GLN A O 1
ATOM 3459 N N . ASP A 1 445 ? 2.869 20.225 -7.546 1.00 95.06 445 ASP A N 1
ATOM 3460 C CA . ASP A 1 445 ? 4.080 19.441 -7.784 1.00 95.06 445 ASP A CA 1
ATOM 3461 C C . ASP A 1 445 ? 3.826 17.926 -7.838 1.00 95.06 445 ASP A C 1
ATOM 3463 O O . ASP A 1 445 ? 4.741 17.177 -8.179 1.00 95.06 445 ASP A O 1
ATOM 3467 N N . HIS A 1 446 ? 2.596 17.462 -7.578 1.00 94.88 446 HIS A N 1
ATOM 3468 C CA . HIS A 1 446 ? 2.274 16.038 -7.473 1.00 94.88 446 HIS A CA 1
ATOM 3469 C C . HIS A 1 446 ? 2.662 15.246 -8.729 1.00 94.88 446 HIS A C 1
ATOM 3471 O O . HIS A 1 446 ? 3.447 14.299 -8.655 1.00 94.88 446 HIS A O 1
ATOM 3477 N N . LEU A 1 447 ? 2.134 15.634 -9.894 1.00 95.94 447 LEU A N 1
ATOM 3478 C CA . LEU A 1 447 ? 2.379 14.914 -11.145 1.00 95.94 447 LEU A CA 1
ATOM 3479 C C . LEU A 1 447 ? 3.828 15.069 -11.650 1.00 95.94 447 LEU A C 1
ATOM 3481 O O . LEU A 1 447 ? 4.437 14.042 -11.961 1.00 95.94 447 LEU A O 1
ATOM 3485 N N . PRO A 1 448 ? 4.424 16.284 -11.701 1.00 97.00 448 PRO A N 1
ATOM 3486 C CA . PRO A 1 448 ? 5.834 16.438 -12.063 1.00 97.00 448 PRO A CA 1
ATOM 3487 C C . PRO A 1 448 ? 6.768 15.586 -11.199 1.00 97.00 448 PRO A C 1
ATOM 3489 O O . PRO A 1 448 ? 7.688 14.952 -11.722 1.00 97.00 448 PRO A O 1
ATOM 3492 N N . HIS A 1 449 ? 6.506 15.525 -9.891 1.00 97.00 449 HIS A N 1
ATOM 3493 C CA . HIS A 1 449 ? 7.288 14.705 -8.983 1.00 97.00 449 HIS A CA 1
ATOM 3494 C C . HIS A 1 449 ? 7.126 13.212 -9.280 1.00 97.00 449 HIS A C 1
ATOM 3496 O O . HIS A 1 449 ? 8.131 12.526 -9.439 1.00 97.00 449 HIS A O 1
ATOM 3502 N N . ARG A 1 450 ? 5.896 12.703 -9.446 1.00 97.56 450 ARG A N 1
ATOM 3503 C CA . ARG A 1 450 ? 5.666 11.277 -9.746 1.00 97.56 450 ARG A CA 1
ATOM 3504 C C . ARG A 1 450 ? 6.310 10.824 -11.057 1.00 97.56 450 ARG A C 1
ATOM 3506 O O . ARG A 1 450 ? 6.848 9.720 -11.096 1.00 97.56 450 ARG A O 1
ATOM 3513 N N . ILE A 1 451 ? 6.337 11.675 -12.090 1.00 97.38 451 ILE A N 1
ATOM 3514 C CA . ILE A 1 451 ? 7.075 11.413 -13.342 1.00 97.38 451 ILE A CA 1
ATOM 3515 C C . ILE A 1 451 ? 8.574 11.245 -13.051 1.00 97.38 451 ILE A C 1
ATOM 3517 O O . ILE A 1 451 ? 9.164 10.224 -13.405 1.00 97.38 451 ILE A O 1
ATOM 3521 N N . LYS A 1 452 ? 9.192 12.202 -12.345 1.00 97.88 452 LYS A N 1
ATOM 3522 C CA . LYS A 1 452 ? 10.608 12.102 -11.945 1.00 97.88 452 LYS A CA 1
ATOM 3523 C C . LYS A 1 452 ? 10.864 10.859 -11.083 1.00 97.88 452 LYS A C 1
ATOM 3525 O O . LYS A 1 452 ? 11.905 10.207 -11.233 1.00 97.88 452 LYS A O 1
ATOM 3530 N N . PHE A 1 453 ? 9.926 10.529 -10.199 1.00 98.12 453 PHE A N 1
ATOM 3531 C CA . PHE A 1 453 ? 10.017 9.405 -9.280 1.00 98.12 453 PHE A CA 1
ATOM 3532 C C . PHE A 1 453 ? 10.058 8.072 -10.034 1.00 98.12 453 PHE A C 1
ATOM 3534 O O . PHE A 1 453 ? 11.005 7.310 -9.839 1.00 98.12 453 PHE A O 1
ATOM 3541 N N . VAL A 1 454 ? 9.114 7.813 -10.952 1.00 98.19 454 VAL A N 1
ATOM 3542 C CA . VAL A 1 454 ? 9.095 6.563 -11.738 1.00 98.19 454 VAL A CA 1
ATOM 3543 C C . VAL A 1 454 ? 10.324 6.431 -12.639 1.00 98.19 454 VAL A C 1
ATOM 3545 O O . VAL A 1 454 ? 10.978 5.390 -12.615 1.00 98.19 454 VAL A O 1
ATOM 3548 N N . GLN A 1 455 ? 10.738 7.501 -13.331 1.00 97.75 455 GLN A N 1
ATOM 3549 C CA . GLN A 1 455 ? 11.939 7.492 -14.176 1.00 97.75 455 GLN A CA 1
ATOM 3550 C C . GLN A 1 455 ? 13.194 7.145 -13.369 1.00 97.75 455 GLN A C 1
ATOM 3552 O O . GLN A 1 455 ? 14.127 6.505 -13.861 1.00 97.75 455 GLN A O 1
ATOM 3557 N N . THR A 1 456 ? 13.262 7.617 -12.126 1.00 98.06 456 THR A N 1
ATOM 3558 C CA . THR A 1 456 ? 14.394 7.362 -11.236 1.00 98.06 456 THR A CA 1
ATOM 3559 C C . THR A 1 456 ? 14.338 5.950 -10.662 1.00 98.06 456 THR A C 1
ATOM 3561 O O . THR A 1 456 ? 15.348 5.248 -10.709 1.00 98.06 456 THR A O 1
ATOM 3564 N N . ALA A 1 457 ? 13.168 5.504 -10.201 1.00 98.12 457 ALA A N 1
ATOM 3565 C CA . ALA A 1 457 ? 12.964 4.170 -9.650 1.00 98.12 457 ALA A CA 1
ATOM 3566 C C . ALA A 1 457 ? 13.249 3.075 -10.689 1.00 98.12 457 ALA A C 1
ATOM 3568 O O . ALA A 1 457 ? 14.045 2.181 -10.412 1.00 98.12 457 ALA A O 1
ATOM 3569 N N . VAL A 1 458 ? 12.698 3.191 -11.904 1.00 97.69 458 VAL A N 1
ATOM 3570 C CA . VAL A 1 458 ? 12.929 2.254 -13.020 1.00 97.69 458 VAL A CA 1
ATOM 3571 C C . VAL A 1 458 ? 14.420 2.109 -13.323 1.00 97.69 458 VAL A C 1
ATOM 3573 O O . VAL A 1 458 ? 14.941 0.994 -13.379 1.00 97.69 458 VAL A O 1
ATOM 3576 N N . ARG A 1 459 ? 15.145 3.232 -13.433 1.00 97.19 459 ARG A N 1
ATOM 3577 C CA . ARG A 1 459 ? 16.593 3.219 -13.696 1.00 97.19 459 ARG A CA 1
ATOM 3578 C C . ARG A 1 459 ? 17.392 2.599 -12.553 1.00 97.19 459 ARG A C 1
ATOM 3580 O O . ARG A 1 459 ? 18.287 1.799 -12.807 1.00 97.19 459 ARG A O 1
ATOM 3587 N N . ARG A 1 460 ? 17.098 2.962 -11.300 1.00 97.56 460 ARG A N 1
ATOM 3588 C CA . ARG A 1 460 ? 17.862 2.502 -10.124 1.00 97.56 460 ARG A CA 1
ATOM 3589 C C . ARG A 1 460 ? 17.571 1.050 -9.758 1.00 97.56 460 ARG A C 1
ATOM 3591 O O . ARG A 1 460 ? 18.465 0.348 -9.294 1.00 97.56 460 ARG A O 1
ATOM 3598 N N . LEU A 1 461 ? 16.348 0.588 -9.998 1.00 96.62 461 LEU A N 1
ATOM 3599 C CA . LEU A 1 461 ? 15.963 -0.809 -9.820 1.00 96.62 461 LEU A CA 1
ATOM 3600 C C . LEU A 1 461 ? 16.246 -1.662 -11.061 1.00 96.62 461 LEU A C 1
ATOM 3602 O O . LEU A 1 461 ? 16.205 -2.886 -10.943 1.00 96.62 461 LEU A O 1
ATOM 3606 N N . ASN A 1 462 ? 16.602 -1.065 -12.203 1.00 95.75 462 ASN A N 1
ATOM 3607 C CA . ASN A 1 462 ? 16.814 -1.757 -13.476 1.00 95.75 462 ASN A CA 1
ATOM 3608 C C . ASN A 1 462 ? 15.583 -2.594 -13.885 1.00 95.75 462 ASN A C 1
ATOM 3610 O O . ASN A 1 462 ? 15.690 -3.807 -14.074 1.00 95.75 462 ASN A O 1
ATOM 3614 N N . CYS A 1 463 ? 14.424 -1.936 -13.953 1.00 90.69 463 CYS A N 1
ATOM 3615 C CA . CYS A 1 463 ? 13.129 -2.506 -14.341 1.00 90.69 463 CYS A CA 1
ATOM 3616 C C . CYS A 1 463 ? 12.750 -2.028 -15.754 1.00 90.69 463 CYS A C 1
ATOM 3618 O O . CYS A 1 463 ? 11.893 -1.162 -15.882 1.00 90.69 463 CYS A O 1
ATOM 3620 N N . PHE A 1 464 ? 13.453 -2.519 -16.778 1.00 80.06 464 PHE A N 1
ATOM 3621 C CA . PHE A 1 464 ? 13.215 -2.183 -18.191 1.00 80.06 464 PHE A CA 1
ATOM 3622 C C . PHE A 1 464 ? 12.484 -3.294 -18.932 1.00 80.06 464 PHE A C 1
ATOM 3624 O O . PHE A 1 464 ? 12.692 -4.469 -18.545 1.00 80.06 464 PHE A O 1
#

Secondary structure (DSSP, 8-state):
-HHHHHHHHHHHHHHT--HHHHHHHHHHHHHGGGS-TTTHHHHHHHHHHHHHHHHHHHHHHHHHHHHHHHHHHHHHHHHHHHHHHHHTT---HHHHHHHHHHHHHHHHHHHHHHHHHH--S---HHHHHHHHHHHHHHHTTTT-------------------SSGGGTT--HHHHHHHHHHHHHTHHHHHHHHHHHHHHHHHHHHHHHHHHHHTS--PPP-----PPSSTTS-PEEEEEEESS-HHHHHHHHHHHTT-SSEEEEEEEE--TT-------TTEEEEE-GGGHHHHGGGHHHHHHTT-SSSEEEEE-TTEEE-HHHHHHHHHHHHH-TTS-EES-EE-B-TTS--B--SPPPSEE-SEE-TTEEEEEHHHHHHHHHHGGGTHHHHTSSSSTTTTHHHHHHHHHHHHHSS--EE----BTTTEEEPP-TT--GGGSTTHHHHHHHHHHHHHHHHT--

Solvent-accessible surface area (backbone atoms only — not comparable to full-atom values): 26589 Å² total; per-residue (Å²): 108,70,71,57,52,51,57,53,49,56,54,36,59,78,67,72,50,76,62,65,62,58,50,50,53,50,51,48,59,65,61,46,80,78,60,72,80,86,61,58,61,59,56,54,52,52,55,53,51,56,54,51,56,54,52,55,55,52,53,54,54,52,51,55,52,54,53,53,53,63,69,48,50,61,58,53,51,52,53,52,53,53,47,60,56,53,71,74,70,64,99,48,74,69,61,49,55,58,50,52,53,53,52,53,54,51,51,50,51,51,51,51,55,50,40,73,74,64,79,47,98,69,79,57,72,75,57,53,56,56,52,52,58,54,52,57,62,53,59,72,66,68,80,75,84,87,87,86,88,92,86,90,90,86,90,85,91,87,88,84,90,78,84,71,59,78,79,66,87,57,58,72,66,58,58,50,55,50,53,54,54,27,60,75,49,45,75,60,25,51,52,52,50,53,51,50,51,51,49,54,51,46,52,49,52,49,48,60,50,45,60,61,65,69,48,75,94,63,83,75,75,68,87,65,83,74,71,81,64,62,86,73,60,53,25,19,36,38,36,49,39,50,85,38,59,71,44,42,48,56,40,48,68,53,48,72,72,34,86,54,42,61,35,35,38,38,37,28,47,26,92,90,37,82,76,87,66,102,45,95,45,49,44,74,42,84,43,46,94,37,31,83,82,33,33,70,42,44,57,44,58,55,43,69,68,46,91,36,56,40,32,37,34,29,38,45,36,45,34,72,32,70,60,27,49,50,50,46,36,45,50,33,60,78,36,75,37,30,42,25,20,67,45,27,28,44,54,38,85,92,58,46,41,58,43,97,49,84,53,75,66,41,77,30,59,20,35,40,56,56,42,27,40,38,46,41,65,47,39,50,49,36,61,74,52,41,77,80,43,55,90,60,32,62,72,46,100,49,26,28,66,50,46,34,51,50,43,23,52,46,34,22,72,71,51,70,32,52,17,34,21,44,80,80,47,82,78,59,22,35,40,82,47,85,66,78,93,73,56,74,85,74,42,89,58,40,64,66,43,34,29,56,43,44,42,48,46,34,63,75,69,65,68,122

Foldseek 3Di:
DVVVLLVVLVVCVVVVHPVVVVVVVVVVVVVCVVDDDPPVVVVVVVVVVVVVVVVVVVVVVVVVVVVVVVVCVVVVVVVVVVVVVVVVPDDCPPVVVVVLVVVVVVLVVVQVVVCVPPVDPDDPPVNVVVVVVNVVVVVVPPPDDDDDDDDDDDDDDDDDDDPPVVPPPDDPVVVVVLVVVLVVVPPVSVVVVVVVVVVVVVVVVVVVVVVVVPAPPQPAPPPDPDPDDLQPFAEEEQEEDEPQLVLVVVLCVQLVPQPSHQAYEYEYQYPVDDHDDPDPRYDYDDPVVCCQPQFPVVSLVVLLVDPTFKYKFAYSQKRFHSQLVSQLSNVCVVVVLAKEAAWAWAADPVQGFTDPDTDDFFFHQFHDSNIIIGGNSLSVQLVVCVVLCRVLQNVDPTRNLQSRNLSQLSSCSNSVGGHGHTHDDEPRRMDGHDPPPDDLVPDPCNNVSNRVRRNSSCVSSVPD

Nearest PDB structures (foldseek):
  7zay-assembly1_B  TM=7.846E-01  e=8.843E-11  Homo sapiens
  7uqx-assembly1_B  TM=7.388E-01  e=6.277E-09  Homo sapiens
  6nqt-assembly3_E-2  TM=5.849E-01  e=5.557E-09  Homo sapiens
  1xhb-assembly1_A  TM=5.300E-01  e=5.348E-07  Mus musculus
  7q4i-assembly1_A  TM=6.051E-01  e=4.386E-03  Drosophila melanogaster

Mean predicted aligned error: 16.46 Å

Sequence (464 aa):
MIIVQMSIRDECTHRGEPTREINNAFQILWAEDTATPLKADAAVLHATKGLQEIIAGKEEQIQRLKHAAANIRPAVQQTSQAFSQIHASTNGVLVLAGLHFQQVQLLVRLAQLTCSNTGVAKLPLETHDLLSLVCHNFSASCHLNRMSSLVPEQGGDVVGTLDLASRLCLNRRTTRQFGAMLRRLGAIGTMLWVGMLNVITLEYATASECETLRRPNFPHCSPVKYYSHPEDGPVTVVLLNFKRSDNIRKIVDNMVNYNSVAEIIVVSNNPNSTFTYPNKKVIVLDMMAYEDDLGVAVRFKACLLAMNRHILIADDDLMVTEAGLSNLLTARYEHPWSIVGFWGRDYNHSNPDYAYVDTEPGHHDIALTKALLLDTCACRAFWEASHLMQDIAHEAAVTWNGEDIFMSLVSHKILGDSPYITPFQEGIDVHHLTEGTVGISSAQDHLPHRIKFVQTAVRRLNCF